Protein 2PQG (pdb70)

Structure (mmCIF, N/CA/C/O backbone):
data_2PQG
#
_entry.id   2PQG
#
_cell.length_a   39.234
_cell.length_b   75.620
_cell.length_c   97.149
_cell.angle_alpha   90.00
_cell.angle_beta   93.72
_cell.angle_gamma   90.00
#
_symmetry.space_group_name_H-M   'P 1 21 1'
#
loop_
_entity.id
_entity.type
_entity.pdbx_description
1 polymer 'Ribosome-inactivating protein 3'
2 water water
#
loop_
_atom_site.group_PDB
_atom_site.id
_atom_site.type_symbol
_atom_site.label_atom_id
_atom_site.label_alt_id
_atom_site.label_comp_id
_atom_site.label_asym_id
_atom_site.label_entity_id
_atom_site.label_seq_id
_atom_site.pdbx_PDB_ins_code
_atom_site.Cartn_x
_atom_site.Cartn_y
_atom_site.Cartn_z
_atom_site.occupancy
_atom_site.B_iso_or_equiv
_atom_site.auth_seq_id
_atom_site.auth_comp_id
_atom_site.auth_asym_id
_atom_site.auth_atom_id
_atom_site.pdbx_PDB_model_num
ATOM 1 N N . LYS A 1 1 ? 26.389 6.170 24.290 1.00 53.29 22 LYS A N 1
ATOM 2 C CA . LYS A 1 1 ? 27.082 7.296 23.596 1.00 51.10 22 LYS A CA 1
ATOM 3 C C . LYS A 1 1 ? 26.469 8.627 24.028 1.00 52.25 22 LYS A C 1
ATOM 4 O O . LYS A 1 1 ? 27.164 9.646 24.054 1.00 54.09 22 LYS A O 1
ATOM 10 N N . PHE A 1 2 ? 25.169 8.628 24.340 1.00 50.84 23 PHE A N 1
ATOM 11 C CA . PHE A 1 2 ? 24.504 9.825 24.858 1.00 47.75 23 PHE A CA 1
ATOM 12 C C . PHE A 1 2 ? 23.467 9.376 25.877 1.00 42.88 23 PHE A C 1
ATOM 13 O O . PHE A 1 2 ? 22.727 8.405 25.682 1.00 39.66 23 PHE A O 1
ATOM 21 N N . THR A 1 3 ? 23.396 10.115 26.980 1.00 39.57 24 THR A N 1
ATOM 22 C CA . THR A 1 3 ? 22.599 9.705 28.132 1.00 38.08 24 THR A CA 1
ATOM 23 C C . THR A 1 3 ? 21.235 10.393 28.170 1.00 35.65 24 THR A C 1
ATOM 24 O O . THR A 1 3 ? 21.088 11.530 27.720 1.00 38.82 24 THR A O 1
ATOM 28 N N . GLU A 1 4 ? 20.243 9.692 28.710 1.00 32.59 25 GLU A N 1
ATOM 29 C CA . GLU A 1 4 ? 18.977 10.298 29.099 1.00 31.75 25 GLU A CA 1
ATOM 30 C C . GLU A 1 4 ? 18.761 9.875 30.562 1.00 28.84 25 GLU A C 1
ATOM 31 O O . GLU A 1 4 ? 19.267 8.828 31.009 1.00 25.75 25 GLU A O 1
ATOM 37 N N . ILE A 1 5 ? 18.035 10.698 31.317 1.00 25.01 26 ILE A N 1
ATOM 38 C CA . ILE A 1 5 ? 17.755 10.417 32.723 1.00 21.07 26 ILE A CA 1
ATOM 39 C C . ILE A 1 5 ? 16.274 10.584 33.029 1.00 21.75 26 ILE A C 1
ATOM 40 O O . ILE A 1 5 ? 15.683 11.616 32.706 1.00 24.73 26 ILE A O 1
ATOM 45 N N . PHE A 1 6 ? 15.673 9.562 33.633 1.00 20.27 27 PHE A N 1
ATOM 46 C CA . PHE A 1 6 ? 14.273 9.627 34.001 1.00 21.21 27 PHE A CA 1
ATOM 47 C C . PHE A 1 6 ? 14.081 9.348 35.507 1.00 19.85 27 PHE A C 1
ATOM 48 O O . PHE A 1 6 ? 14.406 8.268 35.991 1.00 19.88 27 PHE A O 1
ATOM 56 N N . PRO A 1 7 ? 13.582 10.344 36.266 1.00 18.56 28 PRO A N 1
ATOM 57 C CA . PRO A 1 7 ? 13.341 10.243 37.712 1.00 21.23 28 PRO A CA 1
ATOM 58 C C . PRO A 1 7 ? 12.026 9.504 37.907 1.00 22.67 28 PRO A C 1
ATOM 59 O O . PRO A 1 7 ? 10.984 10.112 38.178 1.00 26.59 28 PRO A O 1
ATOM 63 N N . VAL A 1 8 ? 12.072 8.183 37.770 1.00 21.47 29 VAL A N 1
ATOM 64 C CA . VAL A 1 8 ? 10.867 7.364 37.848 1.00 22.73 29 VAL A CA 1
ATOM 65 C C . VAL A 1 8 ? 9.850 7.961 38.817 1.00 22.75 29 VAL A C 1
ATOM 66 O O . VAL A 1 8 ? 8.759 8.367 38.416 1.00 27.84 29 VAL A O 1
ATOM 70 N N . GLU A 1 9 ? 10.215 8.009 40.094 1.00 23.23 30 GLU A N 1
ATOM 71 C CA . GLU A 1 9 ? 9.268 8.270 41.150 1.00 24.77 30 GLU A CA 1
ATOM 72 C C . GLU A 1 9 ? 8.709 9.671 41.179 1.00 25.40 30 GLU A C 1
ATOM 73 O O . GLU A 1 9 ? 7.720 9.936 41.866 1.00 26.56 30 GLU A O 1
ATOM 79 N N . ASP A 1 10 ? 9.345 10.561 40.429 1.00 25.46 31 ASP A N 1
ATOM 80 C CA . ASP A 1 10 ? 8.914 11.945 40.369 1.00 23.10 31 ASP A CA 1
ATOM 81 C C . ASP A 1 10 ? 7.583 12.075 39.639 1.00 22.72 31 ASP A C 1
ATOM 82 O O . ASP A 1 10 ? 7.546 12.197 38.415 1.00 19.65 31 ASP A O 1
ATOM 87 N N . ALA A 1 11 ? 6.499 12.069 40.407 1.00 21.42 32 ALA A N 1
ATOM 88 C CA . ALA A 1 11 ? 5.155 12.181 39.869 1.00 19.19 32 ALA A CA 1
ATOM 89 C C . ALA A 1 11 ? 4.922 13.423 39.005 1.00 21.76 32 ALA A C 1
ATOM 90 O O . ALA A 1 11 ? 4.038 13.417 38.151 1.00 25.44 32 ALA A O 1
ATOM 92 N N . ASN A 1 12 ? 5.699 14.485 39.212 1.00 20.92 33 ASN A N 1
ATOM 93 C CA . ASN A 1 12 ? 5.527 15.702 38.412 1.00 21.85 33 ASN A CA 1
ATOM 94 C C . ASN A 1 12 ? 6.185 15.632 37.019 1.00 20.77 33 ASN A C 1
ATOM 95 O O . ASN A 1 12 ? 5.945 16.494 36.178 1.00 20.58 33 ASN A O 1
ATOM 100 N N . TYR A 1 13 ? 7.020 14.619 36.790 1.00 21.25 34 TYR A N 1
ATOM 101 C CA . TYR A 1 13 ? 7.706 14.434 35.505 1.00 22.93 34 TYR A CA 1
ATOM 102 C C . TYR A 1 13 ? 6.952 13.362 34.710 1.00 22.37 34 TYR A C 1
ATOM 103 O O . TYR A 1 13 ? 7.180 12.158 34.894 1.00 18.39 34 TYR A O 1
ATOM 112 N N . PRO A 1 14 ? 6.057 13.789 33.800 1.00 21.97 35 PRO A N 1
ATOM 113 C CA . PRO A 1 14 ? 5.281 12.836 33.001 1.00 22.43 35 PRO A CA 1
ATOM 114 C C . PRO A 1 14 ? 6.066 11.953 32.040 1.00 22.99 35 PRO A C 1
ATOM 115 O O . PRO A 1 14 ? 7.048 12.374 31.442 1.00 23.03 35 PRO A O 1
ATOM 119 N N . TYR A 1 15 ? 5.618 10.710 31.911 1.00 25.90 36 TYR A N 1
ATOM 120 C CA . TYR A 1 15 ? 6.237 9.743 31.018 1.00 24.59 36 TYR A CA 1
ATOM 121 C C . TYR A 1 15 ? 6.301 10.315 29.594 1.00 24.31 36 TYR A C 1
ATOM 122 O O . TYR A 1 15 ? 7.307 10.150 28.900 1.00 26.21 36 TYR A O 1
ATOM 131 N N . SER A 1 16 ? 5.232 10.988 29.169 1.00 23.46 37 SER A N 1
ATOM 132 C CA . SER A 1 16 ? 5.161 11.577 27.826 1.00 26.50 37 SER A CA 1
ATOM 133 C C . SER A 1 16 ? 6.289 12.571 27.580 1.00 26.39 37 SER A C 1
ATOM 134 O O . SER A 1 16 ? 6.763 12.720 26.454 1.00 26.41 37 SER A O 1
ATOM 137 N N . ALA A 1 17 ? 6.701 13.252 28.645 1.00 26.59 38 ALA A N 1
ATOM 138 C CA . ALA A 1 17 ? 7.769 14.236 28.572 1.00 27.21 38 ALA A CA 1
ATOM 139 C C . ALA A 1 17 ? 9.097 13.547 28.292 1.00 30.17 38 ALA A C 1
ATOM 140 O O . ALA A 1 17 ? 9.895 13.996 27.464 1.00 34.25 38 ALA A O 1
ATOM 142 N N . PHE A 1 18 ? 9.336 12.453 28.998 1.00 29.10 39 PHE A N 1
ATOM 143 C CA . PHE A 1 18 ? 10.564 11.707 28.821 1.00 25.92 39 PHE A CA 1
ATOM 144 C C . PHE A 1 18 ? 10.640 11.136 27.409 1.00 24.49 39 PHE A C 1
ATOM 145 O O . PHE A 1 18 ? 11.692 11.139 26.780 1.00 27.49 39 PHE A O 1
ATOM 153 N N . ILE A 1 19 ? 9.520 10.634 26.919 1.00 21.02 40 ILE A N 1
ATOM 154 C CA . ILE A 1 19 ? 9.474 10.072 25.583 1.00 21.31 40 ILE A CA 1
ATOM 155 C C . ILE A 1 19 ? 9.786 11.173 24.569 1.00 21.44 40 ILE A C 1
ATOM 156 O O . ILE A 1 19 ? 10.697 11.048 23.745 1.00 20.41 40 ILE A O 1
ATOM 161 N N . ALA A 1 20 ? 9.028 12.260 24.655 1.00 20.99 41 ALA A N 1
ATOM 162 C CA . ALA A 1 20 ? 9.192 13.389 23.756 1.00 22.66 41 ALA A CA 1
ATOM 163 C C . ALA A 1 20 ? 10.615 13.914 23.778 1.00 25.52 41 ALA A C 1
ATOM 164 O O . ALA A 1 20 ? 11.144 14.329 22.746 1.00 30.58 41 ALA A O 1
ATOM 166 N N . SER A 1 21 ? 11.232 13.901 24.954 1.00 25.18 42 SER A N 1
ATOM 167 C CA . SER A 1 21 ? 12.601 14.382 25.104 1.00 23.77 42 SER A CA 1
ATOM 168 C C . SER A 1 21 ? 13.614 13.405 24.498 1.00 21.22 42 SER A C 1
ATOM 169 O O . SER A 1 21 ? 14.524 13.805 23.777 1.00 20.09 42 SER A O 1
ATOM 172 N N . VAL A 1 22 ? 13.443 12.120 24.778 1.00 19.53 43 VAL A N 1
ATOM 173 C CA . VAL A 1 22 ? 14.353 11.114 24.265 1.00 18.06 43 VAL A CA 1
ATOM 174 C C . VAL A 1 22 ? 14.199 10.894 22.746 1.00 22.03 43 VAL A C 1
ATOM 175 O O . VAL A 1 22 ? 15.181 10.629 22.046 1.00 22.00 43 VAL A O 1
ATOM 179 N N . ARG A 1 23 ? 12.985 11.000 22.219 1.00 18.11 44 ARG A N 1
ATOM 180 C CA . ARG A 1 23 ? 12.840 10.831 20.784 1.00 18.73 44 ARG A CA 1
ATOM 181 C C . ARG A 1 23 ? 13.540 11.964 20.055 1.00 20.84 44 ARG A C 1
ATOM 182 O O . ARG A 1 23 ? 14.111 11.757 18.988 1.00 18.66 44 ARG A O 1
ATOM 190 N N . LYS A 1 24 ? 13.490 13.161 20.635 1.00 23.40 45 LYS A N 1
ATOM 191 C CA . LYS A 1 24 ? 14.126 14.339 20.044 1.00 26.37 45 LYS A CA 1
ATOM 192 C C . LYS A 1 24 ? 15.650 14.186 19.940 1.00 28.50 45 LYS A C 1
ATOM 193 O O . LYS A 1 24 ? 16.264 14.660 18.979 1.00 28.23 45 LYS A O 1
ATOM 199 N N . ASP A 1 25 ? 16.259 13.517 20.914 1.00 26.46 46 ASP A N 1
ATOM 200 C CA . ASP A 1 25 ? 17.700 13.321 20.882 1.00 29.31 46 ASP A CA 1
ATOM 201 C C . ASP A 1 25 ? 18.074 12.206 19.909 1.00 29.77 46 ASP A C 1
ATOM 202 O O . ASP A 1 25 ? 19.158 12.217 19.326 1.00 33.86 46 ASP A O 1
ATOM 207 N N . VAL A 1 26 ? 17.167 11.248 19.739 1.00 28.22 47 VAL A N 1
ATOM 208 C CA . VAL A 1 26 ? 17.367 10.109 18.840 1.00 25.73 47 VAL A CA 1
ATOM 209 C C . VAL A 1 26 ? 17.172 10.535 17.388 1.00 25.09 47 VAL A C 1
ATOM 210 O O . VAL A 1 26 ? 17.902 10.110 16.495 1.00 24.06 47 VAL A O 1
ATOM 214 N N . ILE A 1 27 ? 16.169 11.373 17.164 1.00 28.08 48 ILE A N 1
ATOM 215 C CA . ILE A 1 27 ? 15.866 11.880 15.834 1.00 28.21 48 ILE A CA 1
ATOM 216 C C . ILE A 1 27 ? 17.044 12.729 15.344 1.00 31.57 48 ILE A C 1
ATOM 217 O O . ILE A 1 27 ? 17.219 12.925 14.141 1.00 29.65 48 ILE A O 1
ATOM 222 N N . LYS A 1 28 ? 17.861 13.218 16.276 1.00 31.99 49 LYS A N 1
ATOM 223 C CA . LYS A 1 28 ? 19.027 13.994 15.886 1.00 32.25 49 LYS A CA 1
ATOM 224 C C . LYS A 1 28 ? 19.924 13.091 15.062 1.00 32.40 49 LYS A C 1
ATOM 225 O O . LYS A 1 28 ? 20.615 13.556 14.164 1.00 35.45 49 LYS A O 1
ATOM 231 N N . HIS A 1 29 ? 19.901 11.796 15.358 1.00 32.53 50 HIS A N 1
ATOM 232 C CA . HIS A 1 29 ? 20.729 10.852 14.622 1.00 32.61 50 HIS A CA 1
ATOM 233 C C . HIS A 1 29 ? 19.963 10.072 13.545 1.00 33.05 50 HIS A C 1
ATOM 234 O O . HIS A 1 29 ? 20.446 9.048 13.057 1.00 36.28 50 HIS A O 1
ATOM 241 N N . CYS A 1 30 ? 18.780 10.555 13.166 1.00 28.48 51 CYS A N 1
ATOM 242 C CA . CYS A 1 30 ? 17.984 9.888 12.136 1.00 30.34 51 CYS A CA 1
ATOM 243 C C . CYS A 1 30 ? 18.019 10.629 10.787 1.00 32.01 51 CYS A C 1
ATOM 244 O O . CYS A 1 30 ? 18.570 11.726 10.679 1.00 27.47 51 CYS A O 1
ATOM 247 N N . THR A 1 31 ? 17.444 10.018 9.755 1.00 32.77 52 THR A N 1
ATOM 248 C CA . THR A 1 31 ? 17.420 10.643 8.438 1.00 36.39 52 THR A CA 1
ATOM 249 C C . THR A 1 31 ? 15.991 10.858 7.992 1.00 38.10 52 THR A C 1
ATOM 250 O O . THR A 1 31 ? 15.076 10.201 8.482 1.00 39.44 52 THR A O 1
ATOM 254 N N . ASP A 1 32 ? 15.799 11.790 7.069 1.00 41.38 53 ASP A N 1
ATOM 255 C CA . ASP A 1 32 ? 14.473 12.067 6.553 1.00 42.62 53 ASP A CA 1
ATOM 256 C C . ASP A 1 32 ? 14.363 11.437 5.169 1.00 43.00 53 ASP A C 1
ATOM 257 O O . ASP A 1 32 ? 15.022 11.876 4.231 1.00 42.13 53 ASP A O 1
ATOM 262 N N . HIS A 1 33 ? 13.553 10.387 5.057 1.00 45.89 54 HIS A N 1
ATOM 263 C CA . HIS A 1 33 ? 13.345 9.702 3.784 1.00 50.05 54 HIS A CA 1
ATOM 264 C C . HIS A 1 33 ? 12.048 10.237 3.178 1.00 50.46 54 HIS A C 1
ATOM 265 O O . HIS A 1 33 ? 11.035 10.356 3.873 1.00 51.16 54 HIS A O 1
ATOM 272 N N . LYS A 1 34 ? 12.083 10.566 1.889 1.00 50.80 55 LYS A N 1
ATOM 273 C CA . LYS A 1 34 ? 10.906 11.087 1.199 1.00 50.00 55 LYS A CA 1
ATOM 274 C C . LYS A 1 34 ? 9.822 10.006 1.160 1.00 47.62 55 LYS A C 1
ATOM 275 O O . LYS A 1 34 ? 10.108 8.844 0.860 1.00 47.79 55 LYS A O 1
ATOM 281 N N . GLY A 1 35 ? 8.586 10.381 1.472 1.00 43.20 56 GLY A N 1
ATOM 282 C CA . GLY A 1 35 ? 7.506 9.410 1.449 1.00 39.70 56 GLY A CA 1
ATOM 283 C C . GLY A 1 35 ? 7.331 8.645 2.745 1.00 38.93 56 GLY A C 1
ATOM 284 O O . GLY A 1 35 ? 6.405 7.848 2.879 1.00 42.98 56 GLY A O 1
ATOM 285 N N . ILE A 1 36 ? 8.222 8.884 3.700 1.00 36.60 57 ILE A N 1
ATOM 286 C CA . ILE A 1 36 ? 8.163 8.221 4.996 1.00 34.13 57 ILE A CA 1
ATOM 287 C C . ILE A 1 36 ? 8.003 9.282 6.091 1.00 34.74 57 ILE A C 1
ATOM 288 O O . ILE A 1 36 ? 8.952 9.999 6.414 1.00 32.49 57 ILE A O 1
ATOM 293 N N . PHE A 1 37 ? 6.799 9.386 6.649 1.00 34.32 58 PHE A N 1
ATOM 294 C CA . PHE A 1 37 ? 6.520 10.359 7.699 1.00 37.38 58 PHE A CA 1
ATOM 295 C C . PHE A 1 37 ? 7.482 10.240 8.882 1.00 36.41 58 PHE A C 1
ATOM 296 O O . PHE A 1 37 ? 8.045 11.236 9.323 1.00 39.98 58 PHE A O 1
ATOM 304 N N . GLN A 1 38 ? 7.676 9.026 9.391 1.00 33.30 59 GLN A N 1
ATOM 305 C CA . GLN A 1 38 ? 8.559 8.813 10.533 1.00 27.96 59 GLN A CA 1
ATOM 306 C C . GLN A 1 38 ? 10.040 8.885 10.208 1.00 26.93 59 GLN A C 1
ATOM 307 O O . GLN A 1 38 ? 10.463 8.550 9.106 1.00 28.43 59 GLN A O 1
ATOM 313 N N . PRO A 1 39 ? 10.850 9.343 11.173 1.00 24.13 60 PRO A N 1
ATOM 314 C CA . PRO A 1 39 ? 12.294 9.433 10.976 1.00 21.20 60 PRO A CA 1
ATOM 315 C C . PRO A 1 39 ? 12.829 8.012 10.832 1.00 19.29 60 PRO A C 1
ATOM 316 O O . PRO A 1 39 ? 12.304 7.084 11.449 1.00 15.03 60 PRO A O 1
ATOM 320 N N . VAL A 1 40 ? 13.873 7.852 10.026 1.00 20.04 61 VAL A N 1
ATOM 321 C CA . VAL A 1 40 ? 14.485 6.549 9.795 1.00 20.20 61 VAL A CA 1
ATOM 322 C C . VAL A 1 40 ? 15.736 6.419 10.661 1.00 24.16 61 VAL A C 1
ATOM 323 O O . VAL A 1 40 ? 16.661 7.233 10.553 1.00 25.56 61 VAL A O 1
ATOM 327 N N . LEU A 1 41 ? 15.759 5.395 11.514 1.00 22.01 62 LEU A N 1
ATOM 328 C CA . LEU A 1 41 ? 16.884 5.160 12.412 1.00 23.23 62 LEU A CA 1
ATOM 329 C C . LEU A 1 41 ? 18.163 4.816 11.658 1.00 27.22 62 LEU A C 1
ATOM 330 O O . LEU A 1 41 ? 18.121 4.457 10.482 1.00 30.85 62 LEU A O 1
ATOM 335 N N . PRO A 1 42 ? 19.325 4.934 12.327 1.00 29.82 63 PRO A N 1
ATOM 336 C CA . PRO A 1 42 ? 20.603 4.619 11.680 1.00 28.20 63 PRO A CA 1
ATOM 337 C C . PRO A 1 42 ? 20.606 3.172 11.191 1.00 29.25 63 PRO A C 1
ATOM 338 O O . PRO A 1 42 ? 19.998 2.304 11.813 1.00 28.69 63 PRO A O 1
ATOM 342 N N . PRO A 1 43 ? 21.288 2.891 10.066 1.00 32.00 64 PRO A N 1
ATOM 343 C CA . PRO A 1 43 ? 21.332 1.519 9.547 1.00 31.33 64 PRO A CA 1
ATOM 344 C C . PRO A 1 43 ? 21.953 0.556 10.542 1.00 32.93 64 PRO A C 1
ATOM 345 O O . PRO A 1 43 ? 22.922 0.888 11.228 1.00 32.05 64 PRO A O 1
ATOM 349 N N . GLU A 1 44 ? 21.390 -0.644 10.612 1.00 34.31 65 GLU A N 1
ATOM 350 C CA . GLU A 1 44 ? 21.874 -1.649 11.535 1.00 36.03 65 GLU A CA 1
ATOM 351 C C . GLU A 1 44 ? 23.199 -2.256 11.098 1.00 37.01 65 GLU A C 1
ATOM 352 O O . GLU A 1 44 ? 23.457 -2.418 9.909 1.00 38.00 65 GLU A O 1
ATOM 358 N N . LYS A 1 45 ? 24.038 -2.573 12.079 1.00 40.39 66 LYS A N 1
ATOM 359 C CA . LYS A 1 45 ? 25.350 -3.184 11.856 1.00 42.94 66 LYS A CA 1
ATOM 360 C C . LYS A 1 45 ? 25.553 -4.277 12.881 1.00 43.02 66 LYS A C 1
ATOM 361 O O . LYS A 1 45 ? 24.863 -4.311 13.898 1.00 44.56 66 LYS A O 1
ATOM 367 N N . LYS A 1 46 ? 26.516 -5.154 12.623 1.00 44.47 67 LYS A N 1
ATOM 368 C CA . LYS A 1 46 ? 26.824 -6.236 13.550 1.00 47.79 67 LYS A CA 1
ATOM 369 C C . LYS A 1 46 ? 27.178 -5.626 14.912 1.00 47.46 67 LYS A C 1
ATOM 370 O O . LYS A 1 46 ? 26.740 -6.105 15.964 1.00 45.21 67 LYS A O 1
ATOM 376 N N . VAL A 1 47 ? 27.975 -4.559 14.884 1.00 47.18 68 VAL A N 1
ATOM 377 C CA . VAL A 1 47 ? 28.396 -3.889 16.127 1.00 45.22 68 VAL A CA 1
ATOM 378 C C . VAL A 1 47 ? 27.713 -2.526 16.293 1.00 42.62 68 VAL A C 1
ATOM 379 O O . VAL A 1 47 ? 28.077 -1.558 15.637 1.00 42.35 68 VAL A O 1
ATOM 383 N N . PRO A 1 48 ? 26.719 -2.442 17.191 1.00 42.54 69 PRO A N 1
ATOM 384 C CA . PRO A 1 48 ? 25.976 -1.216 17.484 1.00 39.31 69 PRO A CA 1
ATOM 385 C C . PRO A 1 48 ? 27.003 -0.089 17.418 1.00 38.54 69 PRO A C 1
ATOM 386 O O . PRO A 1 48 ? 28.037 -0.131 18.105 1.00 37.41 69 PRO A O 1
ATOM 390 N N . GLU A 1 49 ? 26.699 0.946 16.641 1.00 38.36 70 GLU A N 1
ATOM 391 C CA . GLU A 1 49 ? 27.608 2.048 16.406 1.00 39.10 70 GLU A CA 1
ATOM 392 C C . GLU A 1 49 ? 27.306 3.351 17.123 1.00 37.94 70 GLU A C 1
ATOM 393 O O . GLU A 1 49 ? 28.173 4.225 17.234 1.00 41.79 70 GLU A O 1
ATOM 395 N N . LEU A 1 50 ? 26.054 3.492 17.536 1.00 35.40 71 LEU A N 1
ATOM 396 C CA . LEU A 1 50 ? 25.666 4.606 18.380 1.00 34.97 71 LEU A CA 1
ATOM 397 C C . LEU A 1 50 ? 24.785 4.004 19.481 1.00 31.82 71 LEU A C 1
ATOM 398 O O . LEU A 1 50 ? 23.904 3.172 19.232 1.00 31.70 71 LEU A O 1
ATOM 403 N N . TRP A 1 51 ? 25.046 4.412 20.715 1.00 28.74 72 TRP A N 1
ATOM 404 C CA . TRP A 1 51 ? 24.309 3.909 21.867 1.00 24.81 72 TRP A CA 1
ATOM 405 C C . TRP A 1 51 ? 23.495 4.944 22.616 1.00 22.95 72 TRP A C 1
ATOM 406 O O . TRP A 1 51 ? 23.969 6.066 22.851 1.00 23.93 72 TRP A O 1
ATOM 417 N N . LEU A 1 52 ? 22.254 4.585 22.947 1.00 21.94 73 LEU A N 1
ATOM 418 C CA . LEU A 1 52 ? 21.411 5.451 23.763 1.00 20.57 73 LEU A CA 1
ATOM 419 C C . LEU A 1 52 ? 21.449 4.834 25.175 1.00 19.87 73 LEU A C 1
ATOM 420 O O . LEU A 1 52 ? 21.165 3.646 25.370 1.00 18.31 73 LEU A O 1
ATOM 425 N N . TYR A 1 53 ? 21.841 5.639 26.155 1.00 22.72 74 TYR A N 1
ATOM 426 C CA . TYR A 1 53 ? 21.907 5.209 27.551 1.00 26.67 74 TYR A CA 1
ATOM 427 C C . TYR A 1 53 ? 20.838 5.925 28.357 1.00 28.38 74 TYR A C 1
ATOM 428 O O . TYR A 1 53 ? 20.862 7.151 28.484 1.00 28.37 74 TYR A O 1
ATOM 437 N N . THR A 1 54 ? 19.891 5.168 28.897 1.00 26.81 75 THR A N 1
ATOM 438 C CA . THR A 1 54 ? 18.856 5.780 29.700 1.00 24.03 75 THR A CA 1
ATOM 439 C C . THR A 1 54 ? 19.017 5.332 31.137 1.00 21.97 75 THR A C 1
ATOM 440 O O . THR A 1 54 ? 19.013 4.143 31.442 1.00 17.55 75 THR A O 1
ATOM 444 N N . GLU A 1 55 ? 19.200 6.310 32.014 1.00 25.19 76 GLU A N 1
ATOM 445 C CA . GLU A 1 55 ? 19.355 6.033 33.431 1.00 26.37 76 GLU A CA 1
ATOM 446 C C . GLU A 1 55 ? 18.026 6.216 34.145 1.00 23.86 76 GLU A C 1
ATOM 447 O O . GLU A 1 55 ? 17.506 7.330 34.217 1.00 24.38 76 GLU A O 1
ATOM 453 N N . LEU A 1 56 ? 17.470 5.120 34.654 1.00 20.90 77 LEU A N 1
ATOM 454 C CA . LEU A 1 56 ? 16.212 5.178 35.381 1.00 18.74 77 LEU A CA 1
ATOM 455 C C . LEU A 1 56 ? 16.506 5.196 36.882 1.00 19.62 77 LEU A C 1
ATOM 456 O O . LEU A 1 56 ? 17.089 4.259 37.439 1.00 21.23 77 LEU A O 1
ATOM 461 N N . LYS A 1 57 ? 16.088 6.266 37.539 1.00 18.97 78 LYS A N 1
ATOM 462 C CA . LYS A 1 57 ? 16.330 6.420 38.968 1.00 17.69 78 LYS A CA 1
ATOM 463 C C . LYS A 1 57 ? 15.065 6.466 39.795 1.00 16.82 78 LYS A C 1
ATOM 464 O O . LYS A 1 57 ? 14.024 6.968 39.331 1.00 18.18 78 LYS A O 1
ATOM 470 N N . THR A 1 58 ? 15.135 5.912 40.997 1.00 16.78 79 THR A N 1
ATOM 471 C CA . THR A 1 58 ? 14.071 6.088 41.964 1.00 16.01 79 THR A CA 1
ATOM 472 C C . THR A 1 58 ? 14.477 7.127 42.992 1.00 13.78 79 THR A C 1
ATOM 473 O O . THR A 1 58 ? 15.291 8.011 42.722 1.00 10.46 79 THR A O 1
ATOM 477 N N . ARG A 1 59 ? 13.897 7.006 44.176 1.00 20.77 80 ARG A N 1
ATOM 478 C CA . ARG A 1 59 ? 14.360 7.733 45.364 1.00 24.72 80 ARG A CA 1
ATOM 479 C C . ARG A 1 59 ? 15.408 6.899 46.096 1.00 26.29 80 ARG A C 1
ATOM 480 O O . ARG A 1 59 ? 16.147 7.399 46.953 1.00 28.35 80 ARG A O 1
ATOM 488 N N . THR A 1 60 ? 15.475 5.617 45.753 1.00 28.47 81 THR A N 1
ATOM 489 C CA . THR A 1 60 ? 16.348 4.683 46.456 1.00 28.95 81 THR A CA 1
ATOM 490 C C . THR A 1 60 ? 17.551 4.294 45.601 1.00 26.92 81 THR A C 1
ATOM 491 O O . THR A 1 60 ? 18.699 4.469 46.009 1.00 27.23 81 THR A O 1
ATOM 495 N N . SER A 1 61 ? 17.277 3.765 44.413 1.00 26.66 82 SER A N 1
ATOM 496 C CA . SER A 1 61 ? 18.295 3.125 43.603 1.00 26.85 82 SER A CA 1
ATOM 497 C C . SER A 1 61 ? 18.231 3.606 42.164 1.00 23.88 82 SER A C 1
ATOM 498 O O . SER A 1 61 ? 17.561 4.592 41.861 1.00 22.88 82 SER A O 1
ATOM 501 N N . SER A 1 62 ? 18.935 2.906 41.279 1.00 21.98 83 SER A N 1
ATOM 502 C CA . SER A 1 62 ? 18.938 3.258 39.863 1.00 21.15 83 SER A CA 1
ATOM 503 C C . SER A 1 62 ? 19.666 2.232 38.995 1.00 20.86 83 SER A C 1
ATOM 504 O O . SER A 1 62 ? 20.437 1.401 39.496 1.00 19.45 83 SER A O 1
ATOM 507 N N . ILE A 1 63 ? 19.397 2.286 37.694 1.00 15.27 84 ILE A N 1
ATOM 508 C CA . ILE A 1 63 ? 20.049 1.409 36.735 1.00 15.46 84 ILE A CA 1
ATOM 509 C C . ILE A 1 63 ? 20.165 2.140 35.407 1.00 17.13 84 ILE A C 1
ATOM 510 O O . ILE A 1 63 ? 19.381 3.043 35.105 1.00 14.60 84 ILE A O 1
ATOM 515 N N . THR A 1 64 ? 21.154 1.756 34.613 1.00 17.01 85 THR A N 1
ATOM 516 C CA . THR A 1 64 ? 21.335 2.367 33.305 1.00 18.08 85 THR A CA 1
ATOM 517 C C . THR A 1 64 ? 21.016 1.308 32.252 1.00 18.78 85 THR A C 1
ATOM 518 O O . THR A 1 64 ? 21.440 0.157 32.372 1.00 17.88 85 THR A O 1
ATOM 522 N N . LEU A 1 65 ? 20.256 1.692 31.230 1.00 19.31 86 LEU A N 1
ATOM 523 C CA . LEU A 1 65 ? 19.896 0.761 30.159 1.00 20.66 86 LEU A CA 1
ATOM 524 C C . LEU A 1 65 ? 20.748 1.016 28.914 1.00 19.67 86 LEU A C 1
ATOM 525 O O . LEU A 1 65 ? 20.866 2.152 28.461 1.00 20.35 86 LEU A O 1
ATOM 530 N N . ALA A 1 66 ? 21.349 -0.036 28.369 1.00 19.59 87 ALA A N 1
ATOM 531 C CA . ALA A 1 66 ? 22.174 0.097 27.166 1.00 20.42 87 ALA A CA 1
ATOM 532 C C . ALA A 1 66 ? 21.324 -0.225 25.939 1.00 21.33 87 ALA A C 1
ATOM 533 O O . ALA A 1 66 ? 21.021 -1.392 25.673 1.00 24.66 87 ALA A O 1
ATOM 535 N N . ILE A 1 67 ? 20.955 0.804 25.183 1.00 17.38 88 ILE A N 1
ATOM 536 C CA . ILE A 1 67 ? 20.112 0.619 24.010 1.00 18.33 88 ILE A CA 1
ATOM 537 C C . ILE A 1 67 ? 20.775 0.943 22.672 1.00 20.22 88 ILE A C 1
ATOM 538 O O . ILE A 1 67 ? 21.367 2.002 22.505 1.00 22.44 88 ILE A O 1
ATOM 543 N N . ARG A 1 68 ? 20.661 0.024 21.716 1.00 21.47 89 ARG A N 1
ATOM 544 C CA . ARG A 1 68 ? 21.226 0.239 20.385 1.00 25.22 89 ARG A CA 1
ATOM 545 C C . ARG A 1 68 ? 20.416 1.333 19.714 1.00 27.59 89 ARG A C 1
ATOM 546 O O . ARG A 1 68 ? 19.191 1.325 19.774 1.00 29.62 89 ARG A O 1
ATOM 554 N N . MET A 1 69 ? 21.091 2.271 19.069 1.00 31.77 90 MET A N 1
ATOM 555 C CA . MET A 1 69 ? 20.391 3.344 18.377 1.00 36.03 90 MET A CA 1
ATOM 556 C C . MET A 1 69 ? 19.775 2.850 17.075 1.00 36.83 90 MET A C 1
ATOM 557 O O . MET A 1 69 ? 18.708 3.316 16.680 1.00 39.31 90 MET A O 1
ATOM 562 N N . ASP A 1 70 ? 20.431 1.895 16.417 1.00 37.06 91 ASP A N 1
ATOM 563 C CA . ASP A 1 70 ? 19.918 1.399 15.149 1.00 37.72 91 ASP A CA 1
ATOM 564 C C . ASP A 1 70 ? 18.544 0.713 15.194 1.00 36.81 91 ASP A C 1
ATOM 565 O O . ASP A 1 70 ? 17.715 0.950 14.318 1.00 39.19 91 ASP A O 1
ATOM 570 N N . ASN A 1 71 ? 18.280 -0.123 16.195 1.00 34.72 92 ASN A N 1
ATOM 571 C CA . ASN A 1 71 ? 16.969 -0.769 16.256 1.00 31.08 92 ASN A CA 1
ATOM 572 C C . ASN A 1 71 ? 16.193 -0.407 17.522 1.00 29.37 92 ASN A C 1
ATOM 573 O O . ASN A 1 71 ? 15.098 -0.918 17.757 1.00 27.98 92 ASN A O 1
ATOM 578 N N . LEU A 1 72 ? 16.763 0.494 18.319 1.00 28.51 93 LEU A N 1
ATOM 579 C CA . LEU A 1 72 ? 16.163 0.949 19.574 1.00 25.95 93 LEU A CA 1
ATOM 580 C C . LEU A 1 72 ? 15.822 -0.190 20.526 1.00 26.71 93 LEU A C 1
ATOM 581 O O . LEU A 1 72 ? 14.787 -0.165 21.193 1.00 27.10 93 LEU A O 1
ATOM 586 N N . TYR A 1 73 ? 16.693 -1.188 20.607 1.00 26.75 94 TYR A N 1
ATOM 587 C CA . TYR A 1 73 ? 16.415 -2.298 21.498 1.00 27.14 94 TYR A CA 1
ATOM 588 C C . TYR A 1 73 ? 17.455 -2.459 22.583 1.00 24.66 94 TYR A C 1
ATOM 589 O O . TYR A 1 73 ? 18.636 -2.200 22.375 1.00 23.91 94 TYR A O 1
ATOM 598 N N . LEU A 1 74 ? 16.994 -2.912 23.742 1.00 23.19 95 LEU A N 1
ATOM 599 C CA . LEU A 1 74 ? 17.843 -3.120 24.914 1.00 22.30 95 LEU A CA 1
ATOM 600 C C . LEU A 1 74 ? 18.855 -4.251 24.745 1.00 20.68 95 LEU A C 1
ATOM 601 O O . LEU A 1 74 ? 18.504 -5.341 24.295 1.00 26.73 95 LEU A O 1
ATOM 606 N N . VAL A 1 75 ? 20.108 -3.997 25.106 1.00 18.84 96 VAL A N 1
ATOM 607 C CA . VAL A 1 75 ? 21.140 -5.024 24.998 1.00 16.92 96 VAL A CA 1
ATOM 608 C C . VAL A 1 75 ? 21.513 -5.501 26.395 1.00 18.61 96 VAL A C 1
ATOM 609 O O . VAL A 1 75 ? 21.779 -6.684 26.609 1.00 19.74 96 VAL A O 1
ATOM 613 N N . GLY A 1 76 ? 21.527 -4.572 27.346 1.00 18.36 97 GLY A N 1
ATOM 614 C CA . GLY A 1 76 ? 21.869 -4.918 28.713 1.00 17.11 97 GLY A CA 1
ATOM 615 C C . GLY A 1 76 ? 21.632 -3.757 29.653 1.00 16.88 97 GLY A C 1
ATOM 616 O O . GLY A 1 76 ? 21.175 -2.694 29.232 1.00 18.67 97 GLY A O 1
ATOM 617 N N . PHE A 1 77 ? 21.953 -3.954 30.926 1.00 18.03 98 PHE A N 1
ATOM 618 C CA . PHE A 1 77 ? 21.777 -2.911 31.930 1.00 19.34 98 PHE A CA 1
ATOM 619 C C . PHE A 1 77 ? 22.897 -2.947 32.975 1.00 20.30 98 PHE A C 1
ATOM 620 O O . PHE A 1 77 ? 23.490 -3.999 33.236 1.00 20.50 98 PHE A O 1
ATOM 628 N N . ARG A 1 78 ? 23.175 -1.789 33.568 1.00 18.69 99 ARG A N 1
ATOM 629 C CA . ARG A 1 78 ? 24.224 -1.650 34.568 1.00 19.04 99 ARG A CA 1
ATOM 630 C C . ARG A 1 78 ? 23.656 -1.404 35.976 1.00 18.57 99 ARG A C 1
ATOM 631 O O . ARG A 1 78 ? 22.765 -0.576 36.164 1.00 18.41 99 ARG A O 1
ATOM 639 N N . THR A 1 79 ? 24.169 -2.132 36.961 1.00 18.27 100 THR A N 1
ATOM 640 C CA . THR A 1 79 ? 23.711 -1.968 38.342 1.00 19.52 100 THR A CA 1
ATOM 641 C C . THR A 1 79 ? 24.449 -0.817 39.036 1.00 22.00 100 THR A C 1
ATOM 642 O O . THR A 1 79 ? 25.409 -0.267 38.498 1.00 23.51 100 THR A O 1
ATOM 646 N N . PRO A 1 80 ? 24.000 -0.431 40.242 1.00 22.88 101 PRO A N 1
ATOM 647 C CA . PRO A 1 80 ? 24.671 0.656 40.955 1.00 23.22 101 PRO A CA 1
ATOM 648 C C . PRO A 1 80 ? 26.105 0.263 41.285 1.00 23.26 101 PRO A C 1
ATOM 649 O O . PRO A 1 80 ? 26.971 1.124 41.415 1.00 29.22 101 PRO A O 1
ATOM 653 N N . GLY A 1 81 ? 26.341 -1.040 41.429 1.00 20.13 102 GLY A N 1
ATOM 654 C CA . GLY A 1 81 ? 27.673 -1.537 41.741 1.00 17.63 102 GLY A CA 1
ATOM 655 C C . GLY A 1 81 ? 28.574 -1.670 40.521 1.00 21.13 102 GLY A C 1
ATOM 656 O O . GLY A 1 81 ? 29.680 -2.232 40.597 1.00 18.93 102 GLY A O 1
ATOM 657 N N . GLY A 1 82 ? 28.090 -1.165 39.387 1.00 22.59 103 GLY A N 1
ATOM 658 C CA . GLY A 1 82 ? 28.856 -1.206 38.153 1.00 22.02 103 GLY A CA 1
ATOM 659 C C . GLY A 1 82 ? 28.950 -2.543 37.437 1.00 25.04 103 GLY A C 1
ATOM 660 O O . GLY A 1 82 ? 29.927 -2.797 36.738 1.00 31.42 103 GLY A O 1
ATOM 661 N N . VAL A 1 83 ? 27.960 -3.412 37.604 1.00 23.35 104 VAL A N 1
ATOM 662 C CA . VAL A 1 83 ? 27.991 -4.700 36.922 1.00 21.27 104 VAL A CA 1
ATOM 663 C C . VAL A 1 83 ? 27.065 -4.655 35.715 1.00 23.33 104 VAL A C 1
ATOM 664 O O . VAL A 1 83 ? 25.882 -4.326 35.845 1.00 25.17 104 VAL A O 1
ATOM 668 N N . TRP A 1 84 ? 27.602 -4.972 34.542 1.00 22.05 105 TRP A N 1
ATOM 669 C CA . TRP A 1 84 ? 26.795 -4.965 33.324 1.00 19.95 105 TRP A CA 1
ATOM 670 C C . TRP A 1 84 ? 26.233 -6.341 33.059 1.00 18.57 105 TRP A C 1
ATOM 671 O O . TRP A 1 84 ? 26.954 -7.335 33.083 1.00 18.83 105 TRP A O 1
ATOM 682 N N . TRP A 1 85 ? 24.933 -6.385 32.808 1.00 19.00 106 TRP A N 1
ATOM 683 C CA . TRP A 1 85 ? 24.237 -7.628 32.530 1.00 17.14 106 TRP A CA 1
ATOM 684 C C . TRP A 1 85 ? 23.723 -7.569 31.112 1.00 16.13 106 TRP A C 1
ATOM 685 O O . TRP A 1 85 ? 22.899 -6.718 30.780 1.00 12.21 106 TRP A O 1
ATOM 696 N N . GLU A 1 86 ? 24.200 -8.488 30.281 1.00 18.77 107 GLU A N 1
ATOM 697 C CA . GLU A 1 86 ? 23.819 -8.510 28.875 1.00 20.71 107 GLU A CA 1
ATOM 698 C C . GLU A 1 86 ? 22.956 -9.682 28.411 1.00 20.69 107 GLU A C 1
ATOM 699 O O . GLU A 1 86 ? 23.107 -10.820 28.866 1.00 19.11 107 GLU A O 1
ATOM 705 N N . PHE A 1 87 ? 22.048 -9.384 27.489 1.00 24.58 108 PHE A N 1
ATOM 706 C CA . PHE A 1 87 ? 21.161 -10.392 26.917 1.00 25.85 108 PHE A CA 1
ATOM 707 C C . PHE A 1 87 ? 22.005 -11.400 26.148 1.00 27.92 108 PHE A C 1
ATOM 708 O O . PHE A 1 87 ? 22.770 -11.027 25.255 1.00 31.04 108 PHE A O 1
ATOM 716 N N . GLY A 1 88 ? 21.868 -12.672 26.499 1.00 25.62 109 GLY A N 1
ATOM 717 C CA . GLY A 1 88 ? 22.636 -13.703 25.835 1.00 27.97 109 GLY A CA 1
ATOM 718 C C . GLY A 1 88 ? 22.980 -14.813 26.801 1.00 33.44 109 GLY A C 1
ATOM 719 O O . GLY A 1 88 ? 22.471 -14.842 27.921 1.00 37.07 109 GLY A O 1
ATOM 720 N N . LYS A 1 89 ? 23.844 -15.728 26.370 1.00 37.46 110 LYS A N 1
ATOM 721 C CA . LYS A 1 89 ? 24.265 -16.865 27.191 1.00 42.14 110 LYS A CA 1
ATOM 722 C C . LYS A 1 89 ? 25.705 -17.230 26.821 1.00 42.97 110 LYS A C 1
ATOM 723 O O . LYS A 1 89 ? 26.190 -16.820 25.760 1.00 41.72 110 LYS A O 1
ATOM 729 N N . ASP A 1 90 ? 26.387 -17.984 27.688 1.00 44.50 111 ASP A N 1
ATOM 730 C CA . ASP A 1 90 ? 27.770 -18.394 27.420 1.00 45.41 111 ASP A CA 1
ATOM 731 C C . ASP A 1 90 ? 27.868 -18.912 25.990 1.00 43.85 111 ASP A C 1
ATOM 732 O O . ASP A 1 90 ? 27.011 -19.669 25.543 1.00 41.85 111 ASP A O 1
ATOM 737 N N . GLY A 1 91 ? 28.911 -18.510 25.274 1.00 43.22 112 GLY A N 1
ATOM 738 C CA . GLY A 1 91 ? 29.070 -18.964 23.906 1.00 42.92 112 GLY A CA 1
ATOM 739 C C . GLY A 1 91 ? 28.780 -17.867 22.908 1.00 41.54 112 GLY A C 1
ATOM 740 O O . GLY A 1 91 ? 29.251 -17.904 21.773 1.00 38.90 112 GLY A O 1
ATOM 741 N N . ASP A 1 92 ? 27.989 -16.887 23.329 1.00 43.85 113 ASP A N 1
ATOM 742 C CA . ASP A 1 92 ? 27.658 -15.764 22.461 1.00 44.03 113 ASP A CA 1
ATOM 743 C C . ASP A 1 92 ? 28.785 -14.738 22.506 1.00 40.13 113 ASP A C 1
ATOM 744 O O . ASP A 1 92 ? 29.782 -14.914 23.210 1.00 38.25 113 ASP A O 1
ATOM 749 N N . THR A 1 93 ? 28.612 -13.667 21.749 1.00 36.87 114 THR A N 1
ATOM 750 C CA . THR A 1 93 ? 29.602 -12.608 21.675 1.00 36.93 114 THR A CA 1
ATOM 751 C C . THR A 1 93 ? 29.079 -11.338 22.333 1.00 35.14 114 THR A C 1
ATOM 752 O O . THR A 1 93 ? 28.029 -10.825 21.962 1.00 35.18 114 THR A O 1
ATOM 756 N N . HIS A 1 94 ? 29.811 -10.847 23.323 1.00 32.64 115 HIS A N 1
ATOM 757 C CA . HIS A 1 94 ? 29.415 -9.641 24.030 1.00 27.45 115 HIS A CA 1
ATOM 758 C C . HIS A 1 94 ? 29.512 -8.381 23.191 1.00 25.47 115 HIS A C 1
ATOM 759 O O . HIS A 1 94 ? 30.502 -8.169 22.489 1.00 26.84 115 HIS A O 1
ATOM 766 N N . LEU A 1 95 ? 28.464 -7.561 23.236 1.00 24.34 116 LEU A N 1
ATOM 767 C CA . LEU A 1 95 ? 28.482 -6.278 22.541 1.00 24.46 116 LEU A CA 1
ATOM 768 C C . LEU A 1 95 ? 28.924 -5.260 23.617 1.00 25.21 116 LEU A C 1
ATOM 769 O O . LEU A 1 95 ? 29.590 -4.267 23.312 1.00 25.71 116 LEU A O 1
ATOM 774 N N . LEU A 1 96 ? 28.557 -5.502 24.878 1.00 24.11 117 LEU A N 1
ATOM 775 C CA . LEU A 1 96 ? 28.935 -4.611 25.974 1.00 23.28 117 LEU A CA 1
ATOM 776 C C . LEU A 1 96 ? 30.387 -4.841 26.395 1.00 26.00 117 LEU A C 1
ATOM 777 O O . LEU A 1 96 ? 30.917 -5.955 26.300 1.00 28.20 117 LEU A O 1
ATOM 782 N N . GLY A 1 97 ? 31.036 -3.771 26.838 1.00 27.95 118 GLY A N 1
ATOM 783 C CA . GLY A 1 97 ? 32.400 -3.867 27.325 1.00 29.14 118 GLY A CA 1
ATOM 784 C C . GLY A 1 97 ? 32.302 -3.765 28.843 1.00 28.79 118 GLY A C 1
ATOM 785 O O . GLY A 1 97 ? 31.201 -3.810 29.399 1.00 29.70 118 GLY A O 1
ATOM 786 N N . ASP A 1 98 ? 33.436 -3.636 29.523 1.00 27.86 119 ASP A N 1
ATOM 787 C CA . ASP A 1 98 ? 33.471 -3.504 30.986 1.00 26.96 119 ASP A CA 1
ATOM 788 C C . ASP A 1 98 ? 33.120 -4.744 31.784 1.00 23.75 119 ASP A C 1
ATOM 789 O O . ASP A 1 98 ? 32.424 -4.639 32.789 1.00 25.31 119 ASP A O 1
ATOM 794 N N . ASN A 1 99 ? 33.588 -5.911 31.348 1.00 25.04 120 ASN A N 1
ATOM 795 C CA . ASN A 1 99 ? 33.333 -7.164 32.075 1.00 24.72 120 ASN A CA 1
ATOM 796 C C . ASN A 1 99 ? 31.859 -7.516 32.210 1.00 21.43 120 ASN A C 1
ATOM 797 O O . ASN A 1 99 ? 31.380 -7.793 33.311 1.00 23.67 120 ASN A O 1
ATOM 802 N N . PRO A 1 100 ? 31.123 -7.535 31.092 1.00 22.02 121 PRO A N 1
ATOM 803 C CA . PRO A 1 100 ? 29.698 -7.861 31.166 1.00 22.69 121 PRO A CA 1
ATOM 804 C C . PRO A 1 100 ? 29.401 -9.320 31.496 1.00 23.04 121 PRO A C 1
ATOM 805 O O . PRO A 1 100 ? 30.147 -10.224 31.115 1.00 24.04 121 PRO A O 1
ATOM 809 N N . ARG A 1 101 ? 28.309 -9.530 32.222 1.00 22.54 122 ARG A N 1
ATOM 810 C CA . ARG A 1 101 ? 27.876 -10.867 32.602 1.00 23.18 122 ARG A CA 1
ATOM 811 C C . ARG A 1 101 ? 26.678 -11.263 31.747 1.00 24.40 122 ARG A C 1
ATOM 812 O O . ARG A 1 101 ? 25.837 -10.418 31.412 1.00 24.05 122 ARG A O 1
ATOM 820 N N . TRP A 1 102 ? 26.615 -12.542 31.388 1.00 23.80 123 TRP A N 1
ATOM 821 C CA . TRP A 1 102 ? 25.510 -13.061 30.594 1.00 23.03 123 TRP A CA 1
ATOM 822 C C . TRP A 1 102 ? 24.302 -13.321 31.498 1.00 22.16 123 TRP A C 1
ATOM 823 O O . TRP A 1 102 ? 24.436 -13.946 32.551 1.00 22.21 123 TRP A O 1
ATOM 834 N N . LEU A 1 103 ? 23.132 -12.834 31.091 1.00 22.40 124 LEU A N 1
ATOM 835 C CA . LEU A 1 103 ? 21.915 -13.046 31.861 1.00 22.38 124 LEU A CA 1
ATOM 836 C C . LEU A 1 103 ? 21.510 -14.521 31.750 1.00 26.20 124 LEU A C 1
ATOM 837 O O . LEU A 1 103 ? 20.842 -15.064 32.629 1.00 27.99 124 LEU A O 1
ATOM 842 N N . GLY A 1 104 ? 21.940 -15.174 30.674 1.00 27.53 125 GLY A N 1
ATOM 843 C CA . GLY A 1 104 ? 21.606 -16.575 30.488 1.00 30.90 125 GLY A CA 1
ATOM 844 C C . GLY A 1 104 ? 20.439 -16.779 29.537 1.00 32.06 125 GLY A C 1
ATOM 845 O O . GLY A 1 104 ? 20.212 -17.883 29.042 1.00 34.93 125 GLY A O 1
ATOM 846 N N . PHE A 1 105 ? 19.691 -15.710 29.286 1.00 28.89 126 PHE A N 1
ATOM 847 C CA . PHE A 1 105 ? 18.552 -15.769 28.381 1.00 26.68 126 PHE A CA 1
ATOM 848 C C . PHE A 1 105 ? 18.647 -14.596 27.413 1.00 26.76 126 PHE A C 1
ATOM 849 O O . PHE A 1 105 ? 19.394 -13.649 27.664 1.00 29.10 126 PHE A O 1
ATOM 857 N N . GLY A 1 106 ? 17.917 -14.663 26.303 1.00 23.17 127 GLY A N 1
ATOM 858 C CA . GLY A 1 106 ? 17.972 -13.589 25.325 1.00 23.17 127 GLY A CA 1
ATOM 859 C C . GLY A 1 106 ? 16.917 -12.513 25.521 1.00 23.95 127 GLY A C 1
ATOM 860 O O . GLY A 1 106 ? 16.073 -12.609 26.411 1.00 21.27 127 GLY A O 1
ATOM 861 N N . GLY A 1 107 ? 16.954 -11.495 24.668 1.00 22.67 128 GLY A N 1
ATOM 862 C CA . GLY A 1 107 ? 16.007 -10.398 24.762 1.00 23.79 128 GLY A CA 1
ATOM 863 C C . GLY A 1 107 ? 14.704 -10.520 23.987 1.00 26.11 128 GLY A C 1
ATOM 864 O O . GLY A 1 107 ? 13.868 -9.620 24.050 1.00 27.97 128 GLY A O 1
ATOM 865 N N . ARG A 1 108 ? 14.553 -11.657 23.246 1.00 27.45 129 ARG A N 1
ATOM 866 C CA . ARG A 1 108 ? 13.318 -11.907 22.511 1.00 31.00 129 ARG A CA 1
ATOM 867 C C . ARG A 1 108 ? 12.127 -12.020 23.455 1.00 31.30 129 ARG A C 1
ATOM 868 O O . ARG A 1 108 ? 12.264 -12.473 24.592 1.00 28.47 129 ARG A O 1
ATOM 876 N N . TYR A 1 109 ? 10.973 -11.552 22.988 1.00 31.09 130 TYR A N 1
ATOM 877 C CA . TYR A 1 109 ? 9.811 -11.384 23.849 1.00 35.62 130 TYR A CA 1
ATOM 878 C C . TYR A 1 109 ? 9.431 -12.745 24.401 1.00 38.36 130 TYR A C 1
ATOM 879 O O . TYR A 1 109 ? 8.469 -12.882 25.157 1.00 42.34 130 TYR A O 1
ATOM 888 N N . GLN A 1 110 ? 10.202 -13.753 24.010 1.00 42.22 131 GLN A N 1
ATOM 889 C CA . GLN A 1 110 ? 9.709 -15.123 23.967 1.00 46.53 131 GLN A CA 1
ATOM 890 C C . GLN A 1 110 ? 10.831 -16.050 24.392 1.00 46.61 131 GLN A C 1
ATOM 891 O O . GLN A 1 110 ? 10.627 -17.245 24.606 1.00 52.66 131 GLN A O 1
ATOM 897 N N . ASP A 1 111 ? 12.023 -15.479 24.512 1.00 47.17 132 ASP A N 1
ATOM 898 C CA . ASP A 1 111 ? 12.902 -15.757 25.642 1.00 45.08 132 ASP A CA 1
ATOM 899 C C . ASP A 1 111 ? 12.278 -15.291 26.953 1.00 44.14 132 ASP A C 1
ATOM 900 O O . ASP A 1 111 ? 12.525 -15.872 28.010 1.00 54.67 132 ASP A O 1
ATOM 905 N N . LEU A 1 112 ? 11.469 -14.240 26.876 1.00 36.82 133 LEU A N 1
ATOM 906 C CA . LEU A 1 112 ? 11.171 -13.416 28.042 1.00 30.67 133 LEU A CA 1
ATOM 907 C C . LEU A 1 112 ? 9.881 -13.864 28.720 1.00 29.59 133 LEU A C 1
ATOM 908 O O . LEU A 1 112 ? 9.868 -14.164 29.914 1.00 28.43 133 LEU A O 1
ATOM 913 N N . ILE A 1 113 ? 8.798 -13.908 27.951 1.00 26.05 134 ILE A N 1
ATOM 914 C CA . ILE A 1 113 ? 7.474 -14.161 28.505 1.00 24.25 134 ILE A CA 1
ATOM 915 C C . ILE A 1 113 ? 6.834 -15.390 27.868 1.00 24.67 134 ILE A C 1
ATOM 916 O O . ILE A 1 113 ? 5.616 -15.563 27.917 1.00 26.31 134 ILE A O 1
ATOM 921 N N . GLY A 1 114 ? 7.663 -16.240 27.271 1.00 26.71 135 GLY A N 1
ATOM 922 C CA . GLY A 1 114 ? 7.177 -17.414 26.571 1.00 27.80 135 GLY A CA 1
ATOM 923 C C . GLY A 1 114 ? 6.329 -17.061 25.365 1.00 26.38 135 GLY A C 1
ATOM 924 O O . GLY A 1 114 ? 6.727 -16.246 24.532 1.00 29.82 135 GLY A O 1
ATOM 925 N N . ASN A 1 115 ? 5.156 -17.678 25.271 1.00 27.45 136 ASN A N 1
ATOM 926 C CA . ASN A 1 115 ? 4.223 -17.388 24.191 1.00 30.55 136 ASN A CA 1
ATOM 927 C C . ASN A 1 115 ? 2.996 -16.618 24.619 1.00 28.06 136 ASN A C 1
ATOM 928 O O . ASN A 1 115 ? 1.945 -16.652 23.963 1.00 28.15 136 ASN A O 1
ATOM 933 N N . LYS A 1 116 ? 3.129 -15.933 25.750 1.00 24.13 137 LYS A N 1
ATOM 934 C CA . LYS A 1 116 ? 2.103 -15.019 26.228 1.00 23.48 137 LYS A CA 1
ATOM 935 C C . LYS A 1 116 ? 2.309 -13.628 25.645 1.00 21.73 137 LYS A C 1
ATOM 936 O O . LYS A 1 116 ? 3.417 -13.093 25.654 1.00 23.88 137 LYS A O 1
ATOM 942 N N . GLY A 1 117 ? 1.227 -13.051 25.138 1.00 20.91 138 GLY A N 1
ATOM 943 C CA . GLY A 1 117 ? 1.295 -11.844 24.329 1.00 20.54 138 GLY A CA 1
ATOM 944 C C . GLY A 1 117 ? 1.735 -10.660 25.158 1.00 22.07 138 GLY A C 1
ATOM 945 O O . GLY A 1 117 ? 1.771 -10.734 26.391 1.00 21.85 138 GLY A O 1
ATOM 946 N N . LEU A 1 118 ? 2.076 -9.566 24.487 1.00 21.35 139 LEU A N 1
ATOM 947 C CA . LEU A 1 118 ? 2.516 -8.369 25.186 1.00 21.34 139 LEU A CA 1
ATOM 948 C C . LEU A 1 118 ? 1.436 -7.792 26.091 1.00 23.41 139 LEU A C 1
ATOM 949 O O . LEU A 1 118 ? 1.749 -7.084 27.050 1.00 26.13 139 LEU A O 1
ATOM 954 N N . GLU A 1 119 ? 0.173 -8.100 25.793 1.00 23.98 140 GLU A N 1
ATOM 955 C CA . GLU A 1 119 ? -0.945 -7.596 26.584 1.00 24.69 140 GLU A CA 1
ATOM 956 C C . GLU A 1 119 ? -0.907 -8.066 28.038 1.00 25.41 140 GLU A C 1
ATOM 957 O O . GLU A 1 119 ? -1.690 -7.588 28.865 1.00 27.15 140 GLU A O 1
ATOM 963 N N . THR A 1 120 ? 0.004 -8.985 28.355 1.00 24.48 141 THR A N 1
ATOM 964 C CA . THR A 1 120 ? 0.124 -9.492 29.727 1.00 25.58 141 THR A CA 1
ATOM 965 C C . THR A 1 120 ? 1.145 -8.742 30.573 1.00 23.02 141 THR A C 1
ATOM 966 O O . THR A 1 120 ? 1.283 -9.012 31.771 1.00 21.64 141 THR A O 1
ATOM 970 N N . VAL A 1 121 ? 1.857 -7.807 29.948 1.00 19.44 142 VAL A N 1
ATOM 971 C CA . VAL A 1 121 ? 2.873 -7.019 30.635 1.00 16.14 142 VAL A CA 1
ATOM 972 C C . VAL A 1 121 ? 2.273 -5.753 31.250 1.00 17.32 142 VAL A C 1
ATOM 973 O O . VAL A 1 121 ? 1.989 -4.779 30.541 1.00 15.36 142 VAL A O 1
ATOM 977 N N . THR A 1 122 ? 2.083 -5.777 32.570 1.00 15.77 143 THR A N 1
ATOM 978 C CA . THR A 1 122 ? 1.513 -4.643 33.281 1.00 16.18 143 THR A CA 1
ATOM 979 C C . THR A 1 122 ? 2.545 -3.533 33.435 1.00 16.56 143 THR A C 1
ATOM 980 O O . THR A 1 122 ? 3.633 -3.766 33.966 1.00 13.96 143 THR A O 1
ATOM 984 N N . MET A 1 123 ? 2.194 -2.335 32.963 1.00 18.39 144 MET A N 1
ATOM 985 C CA . MET A 1 123 ? 3.085 -1.185 33.029 1.00 17.81 144 MET A CA 1
ATOM 986 C C . MET A 1 123 ? 2.534 -0.075 33.905 1.00 18.08 144 MET A C 1
ATOM 987 O O . MET A 1 123 ? 1.406 -0.164 34.398 1.00 20.64 144 MET A O 1
ATOM 992 N N . GLY A 1 124 ? 3.331 0.973 34.077 1.00 17.45 145 GLY A N 1
ATOM 993 C CA . GLY A 1 124 ? 2.951 2.084 34.926 1.00 18.47 145 GLY A CA 1
ATOM 994 C C . GLY A 1 124 ? 4.194 2.588 35.651 1.00 15.28 145 GLY A C 1
ATOM 995 O O . GLY A 1 124 ? 5.277 1.994 35.563 1.00 14.04 145 GLY A O 1
ATOM 996 N N . ARG A 1 125 ? 4.060 3.709 36.350 1.00 15.42 146 ARG A N 1
ATOM 997 C CA . ARG A 1 125 ? 5.183 4.302 37.066 1.00 15.33 146 ARG A CA 1
ATOM 998 C C . ARG A 1 125 ? 5.561 3.403 38.237 1.00 14.99 146 ARG A C 1
ATOM 999 O O . ARG A 1 125 ? 6.739 3.093 38.434 1.00 9.92 146 ARG A O 1
ATOM 1007 N N . ALA A 1 126 ? 4.560 2.971 39.001 1.00 12.45 147 ALA A N 1
ATOM 1008 C CA . ALA A 1 126 ? 4.825 2.096 40.140 1.00 17.42 147 ALA A CA 1
ATOM 1009 C C . ALA A 1 126 ? 5.506 0.814 39.658 1.00 17.72 147 ALA A C 1
ATOM 1010 O O . ALA A 1 126 ? 6.409 0.292 40.317 1.00 17.13 147 ALA A O 1
ATOM 1012 N N . GLU A 1 127 ? 5.059 0.318 38.506 1.00 17.59 148 GLU A N 1
ATOM 1013 C CA . GLU A 1 127 ? 5.612 -0.888 37.897 1.00 16.55 148 GLU A CA 1
ATOM 1014 C C . GLU A 1 127 ? 7.062 -0.658 37.488 1.00 17.44 148 GLU A C 1
ATOM 1015 O O . GLU A 1 127 ? 7.889 -1.563 37.582 1.00 21.02 148 GLU A O 1
ATOM 1021 N N . MET A 1 128 ? 7.369 0.551 37.023 1.00 16.02 149 MET A N 1
ATOM 1022 C CA . MET A 1 128 ? 8.733 0.882 36.618 1.00 13.78 149 MET A CA 1
ATOM 1023 C C . MET A 1 128 ? 9.630 1.112 37.845 1.00 15.38 149 MET A C 1
ATOM 1024 O O . MET A 1 128 ? 10.831 0.829 37.811 1.00 15.51 149 MET A O 1
ATOM 1029 N N . THR A 1 129 ? 9.044 1.635 38.921 1.00 14.85 150 THR A N 1
ATOM 1030 C CA . THR A 1 129 ? 9.784 1.878 40.162 1.00 16.42 150 THR A CA 1
ATOM 1031 C C . THR A 1 129 ? 10.276 0.550 40.758 1.00 15.80 150 THR A C 1
ATOM 1032 O O . THR A 1 129 ? 11.442 0.426 41.124 1.00 13.45 150 THR A O 1
ATOM 1036 N N . ARG A 1 130 ? 9.388 -0.440 40.832 1.00 16.36 151 ARG A N 1
ATOM 1037 C CA . ARG A 1 130 ? 9.734 -1.747 41.374 1.00 17.78 151 ARG A CA 1
ATOM 1038 C C . ARG A 1 130 ? 10.725 -2.516 40.497 1.00 18.28 151 ARG A C 1
ATOM 1039 O O . ARG A 1 130 ? 11.589 -3.241 41.001 1.00 20.23 151 ARG A O 1
ATOM 1047 N N . ALA A 1 131 ? 10.595 -2.362 39.185 1.00 18.28 152 ALA A N 1
ATOM 1048 C CA . ALA A 1 131 ? 11.489 -3.028 38.246 1.00 17.50 152 ALA A CA 1
ATOM 1049 C C . ALA A 1 131 ? 12.922 -2.533 38.410 1.00 17.56 152 ALA A C 1
ATOM 1050 O O . ALA A 1 131 ? 13.862 -3.330 38.450 1.00 20.34 152 ALA A O 1
ATOM 1052 N N . VAL A 1 132 ? 13.090 -1.216 38.502 1.00 17.13 153 VAL A N 1
ATOM 1053 C CA . VAL A 1 132 ? 14.416 -0.638 38.673 1.00 18.92 153 VAL A CA 1
ATOM 1054 C C . VAL A 1 132 ? 14.996 -1.029 40.033 1.00 21.73 153 VAL A C 1
ATOM 1055 O O . VAL A 1 132 ? 16.139 -1.481 40.121 1.00 21.65 153 VAL A O 1
ATOM 1059 N N . ASN A 1 133 ? 14.206 -0.879 41.090 1.00 22.46 154 ASN A N 1
ATOM 1060 C CA . ASN A 1 133 ? 14.687 -1.219 42.420 1.00 25.89 154 ASN A CA 1
ATOM 1061 C C . ASN A 1 133 ? 15.077 -2.685 42.504 1.00 26.78 154 ASN A C 1
ATOM 1062 O O . ASN A 1 133 ? 16.042 -3.040 43.179 1.00 30.41 154 ASN A O 1
ATOM 1067 N N . ASP A 1 134 ? 14.334 -3.525 41.795 1.00 29.62 155 ASP A N 1
ATOM 1068 C CA . ASP A 1 134 ? 14.584 -4.961 41.769 1.00 30.22 155 ASP A CA 1
ATOM 1069 C C . ASP A 1 134 ? 15.867 -5.269 41.000 1.00 29.62 155 ASP A C 1
ATOM 1070 O O . ASP A 1 134 ? 16.758 -5.948 41.514 1.00 31.64 155 ASP A O 1
ATOM 1075 N N . LEU A 1 135 ? 15.951 -4.770 39.767 1.00 25.22 156 LEU A N 1
ATOM 1076 C CA . LEU A 1 135 ? 17.117 -5.005 38.916 1.00 22.30 156 LEU A CA 1
ATOM 1077 C C . LEU A 1 135 ? 18.397 -4.346 39.432 1.00 20.18 156 LEU A C 1
ATOM 1078 O O . LEU A 1 135 ? 19.507 -4.787 39.113 1.00 16.71 156 LEU A O 1
ATOM 1083 N N . ALA A 1 136 ? 18.244 -3.291 40.227 1.00 20.77 157 ALA A N 1
ATOM 1084 C CA . ALA A 1 136 ? 19.400 -2.605 40.795 1.00 23.95 157 ALA A CA 1
ATOM 1085 C C . ALA A 1 136 ? 20.114 -3.582 41.710 1.00 25.72 157 ALA A C 1
ATOM 1086 O O . ALA A 1 136 ? 21.267 -3.373 42.068 1.00 29.47 157 ALA A O 1
ATOM 1088 N N . LYS A 1 137 ? 19.413 -4.648 42.089 1.00 29.37 158 LYS A N 1
ATOM 1089 C CA . LYS A 1 137 ? 19.976 -5.672 42.961 1.00 32.04 158 LYS A CA 1
ATOM 1090 C C . LYS A 1 137 ? 20.240 -6.986 42.241 1.00 33.06 158 LYS A C 1
ATOM 1091 O O . LYS A 1 137 ? 20.480 -7.991 42.910 1.00 34.82 158 LYS A O 1
ATOM 1097 N N . LYS A 1 138 ? 20.192 -7.001 40.906 1.00 33.42 159 LYS A N 1
ATOM 1098 C CA . LYS A 1 138 ? 20.435 -8.250 40.189 1.00 36.11 159 LYS A CA 1
ATOM 1099 C C . LYS A 1 138 ? 21.597 -8.956 40.849 1.00 40.66 159 LYS A C 1
ATOM 1100 O O . LYS A 1 138 ? 22.699 -8.423 40.973 1.00 40.28 159 LYS A O 1
ATOM 1106 N N . LYS A 1 139 ? 21.318 -10.175 41.272 1.00 46.04 160 LYS A N 1
ATOM 1107 C CA . LYS A 1 139 ? 22.269 -11.015 41.972 1.00 50.26 160 LYS A CA 1
ATOM 1108 C C . LYS A 1 139 ? 22.818 -12.050 41.027 1.00 52.54 160 LYS A C 1
ATOM 1109 O O . LYS A 1 139 ? 22.218 -12.358 40.002 1.00 52.88 160 LYS A O 1
ATOM 1115 N N . LYS A 1 140 ? 23.952 -12.621 41.378 1.00 55.28 161 LYS A N 1
ATOM 1116 C CA . LYS A 1 140 ? 24.559 -13.669 40.558 1.00 59.27 161 LYS A CA 1
ATOM 1117 C C . LYS A 1 140 ? 24.020 -15.017 40.985 1.00 61.11 161 LYS A C 1
ATOM 1118 O O . LYS A 1 140 ? 24.093 -16.021 40.260 1.00 63.90 161 LYS A O 1
ATOM 1124 N N . MET A 1 141 ? 23.463 -15.049 42.191 1.00 61.93 162 MET A N 1
ATOM 1125 C CA . MET A 1 141 ? 23.289 -16.298 42.922 1.00 63.31 162 MET A CA 1
ATOM 1126 C C . MET A 1 141 ? 21.815 -16.668 43.040 1.00 64.47 162 MET A C 1
ATOM 1127 O O . MET A 1 141 ? 20.952 -15.795 43.134 1.00 63.54 162 MET A O 1
ATOM 1132 N N . ALA A 1 142 ? 21.533 -17.966 43.035 1.00 65.00 163 ALA A N 1
ATOM 1133 C CA . ALA A 1 142 ? 20.647 -18.562 44.028 1.00 66.07 163 ALA A CA 1
ATOM 1134 C C . ALA A 1 142 ? 21.163 -19.924 44.481 1.00 67.90 163 ALA A C 1
ATOM 1135 O O . ALA A 1 142 ? 20.652 -20.962 44.061 1.00 69.03 163 ALA A O 1
ATOM 1137 N N . THR A 1 143 ? 22.177 -19.912 45.339 1.00 69.67 164 THR A N 1
ATOM 1138 C CA . THR A 1 143 ? 22.132 -20.662 46.588 1.00 69.98 164 THR A CA 1
ATOM 1139 C C . THR A 1 143 ? 21.134 -20.050 47.565 1.00 68.82 164 THR A C 1
ATOM 1140 O O . THR A 1 143 ? 21.467 -19.129 48.311 1.00 67.84 164 THR A O 1
ATOM 1144 N N . LEU A 1 144 ? 19.910 -20.567 47.555 1.00 68.94 165 LEU A N 1
ATOM 1145 C CA . LEU A 1 144 ? 18.958 -20.304 48.627 1.00 68.30 165 LEU A CA 1
ATOM 1146 C C . LEU A 1 144 ? 17.867 -21.369 48.669 1.00 68.20 165 LEU A C 1
ATOM 1147 O O . LEU A 1 144 ? 17.754 -22.192 47.761 1.00 71.45 165 LEU A O 1
ATOM 1149 N N . GLU A 1 145 ? 17.065 -21.345 49.729 1.00 64.26 166 GLU A N 1
ATOM 1150 C CA . GLU A 1 145 ? 17.181 -22.330 50.799 1.00 61.18 166 GLU A CA 1
ATOM 1151 C C . GLU A 1 145 ? 16.119 -23.416 50.665 1.00 59.89 166 GLU A C 1
ATOM 1152 O O . GLU A 1 145 ? 14.962 -23.216 51.035 1.00 59.30 166 GLU A O 1
ATOM 1158 N N . GLU A 1 146 ? 16.506 -24.544 50.079 1.00 57.04 167 GLU A N 1
ATOM 1159 C CA . GLU A 1 146 ? 15.730 -25.771 50.192 1.00 55.16 167 GLU A CA 1
ATOM 1160 C C . GLU A 1 146 ? 16.082 -26.454 51.503 1.00 54.62 167 GLU A C 1
ATOM 1161 O O . GLU A 1 146 ? 15.541 -27.508 51.837 1.00 54.84 167 GLU A O 1
ATOM 1163 N N . GLU A 1 147 ? 16.998 -25.838 52.241 1.00 55.35 168 GLU A N 1
ATOM 1164 C CA . GLU A 1 147 ? 17.326 -26.288 53.600 1.00 56.47 168 GLU A CA 1
ATOM 1165 C C . GLU A 1 147 ? 16.247 -25.662 54.508 1.00 57.60 168 GLU A C 1
ATOM 1166 O O . GLU A 1 147 ? 15.961 -26.178 55.596 1.00 59.40 168 GLU A O 1
ATOM 1172 N N . GLU A 1 148 ? 15.648 -24.548 54.065 1.00 57.21 169 GLU A N 1
ATOM 1173 C CA . GLU A 1 148 ? 14.600 -23.882 54.841 1.00 57.57 169 GLU A CA 1
ATOM 1174 C C . GLU A 1 148 ? 13.347 -24.757 54.932 1.00 57.72 169 GLU A C 1
ATOM 1175 O O . GLU A 1 148 ? 12.728 -24.835 55.993 1.00 58.83 169 GLU A O 1
ATOM 1181 N N . VAL A 1 149 ? 12.985 -25.419 53.822 1.00 59.52 170 VAL A N 1
ATOM 1182 C CA . VAL A 1 149 ? 11.818 -26.324 53.764 1.00 60.89 170 VAL A CA 1
ATOM 1183 C C . VAL A 1 149 ? 10.983 -26.121 52.502 1.00 62.00 170 VAL A C 1
ATOM 1184 O O . VAL A 1 149 ? 11.508 -25.651 51.482 1.00 67.01 170 VAL A O 1
ATOM 1186 N N . PRO A 1 156 ? 12.012 -28.943 49.597 1.00 44.29 177 PRO A N 1
ATOM 1187 C CA . PRO A 1 156 ? 11.902 -30.384 49.845 1.00 45.37 177 PRO A CA 1
ATOM 1188 C C . PRO A 1 156 ? 11.888 -30.702 51.337 1.00 44.67 177 PRO A C 1
ATOM 1189 O O . PRO A 1 156 ? 12.945 -30.754 51.966 1.00 42.42 177 PRO A O 1
ATOM 1193 N N . GLU A 1 157 ? 10.698 -30.912 51.891 1.00 45.98 178 GLU A N 1
ATOM 1194 C CA . GLU A 1 157 ? 9.614 -31.553 51.157 1.00 43.42 178 GLU A CA 1
ATOM 1195 C C . GLU A 1 157 ? 8.679 -30.518 50.539 1.00 41.87 178 GLU A C 1
ATOM 1196 O O . GLU A 1 157 ? 7.470 -30.733 50.453 1.00 41.98 178 GLU A O 1
ATOM 1198 N N . ALA A 1 158 ? 9.248 -29.396 50.111 1.00 37.94 179 ALA A N 1
ATOM 1199 C CA . ALA A 1 158 ? 8.637 -28.576 49.071 1.00 31.25 179 ALA A CA 1
ATOM 1200 C C . ALA A 1 158 ? 9.279 -28.839 47.713 1.00 30.05 179 ALA A C 1
ATOM 1201 O O . ALA A 1 158 ? 9.896 -27.951 47.125 1.00 27.57 179 ALA A O 1
ATOM 1203 N N . ALA A 1 159 ? 9.129 -30.064 47.221 1.00 29.57 180 ALA A N 1
ATOM 1204 C CA . ALA A 1 159 ? 9.743 -30.465 45.944 1.00 30.15 180 ALA A CA 1
ATOM 1205 C C . ALA A 1 159 ? 9.199 -29.641 44.777 1.00 30.00 180 ALA A C 1
ATOM 1206 O O . ALA A 1 159 ? 9.898 -29.402 43.791 1.00 26.93 180 ALA A O 1
ATOM 1208 N N . ASP A 1 160 ? 7.950 -29.206 44.901 1.00 29.71 181 ASP A N 1
ATOM 1209 C CA . ASP A 1 160 ? 7.316 -28.381 43.882 1.00 31.87 181 ASP A CA 1
ATOM 1210 C C . ASP A 1 160 ? 7.993 -27.014 43.804 1.00 31.63 181 ASP A C 1
ATOM 1211 O O . ASP A 1 160 ? 8.307 -26.524 42.720 1.00 33.32 181 ASP A O 1
ATOM 1216 N N . LEU A 1 161 ? 8.196 -26.395 44.964 1.00 29.37 182 LEU A N 1
ATOM 1217 C CA . LEU A 1 161 ? 8.852 -25.097 45.051 1.00 25.66 182 LEU A CA 1
ATOM 1218 C C . LEU A 1 161 ? 10.290 -25.228 44.574 1.00 25.36 182 LEU A C 1
ATOM 1219 O O . LEU A 1 161 ? 10.774 -24.427 43.771 1.00 25.03 182 LEU A O 1
ATOM 1224 N N . ALA A 1 162 ? 10.969 -26.247 45.085 1.00 23.92 183 ALA A N 1
ATOM 1225 C CA . ALA A 1 162 ? 12.360 -26.499 44.742 1.00 23.22 183 ALA A CA 1
ATOM 1226 C C . ALA A 1 162 ? 12.598 -26.608 43.236 1.00 20.71 183 ALA A C 1
ATOM 1227 O O . ALA A 1 162 ? 13.579 -26.089 42.710 1.00 21.83 183 ALA A O 1
ATOM 1229 N N . ALA A 1 163 ? 11.697 -27.274 42.533 1.00 21.41 184 ALA A N 1
ATOM 1230 C CA . ALA A 1 163 ? 11.887 -27.448 41.097 1.00 23.37 184 ALA A CA 1
ATOM 1231 C C . ALA A 1 163 ? 11.531 -26.226 40.269 1.00 22.64 184 ALA A C 1
ATOM 1232 O O . ALA A 1 163 ? 12.070 -26.036 39.182 1.00 24.97 184 ALA A O 1
ATOM 1234 N N . ALA A 1 164 ? 10.619 -25.403 40.768 1.00 22.46 185 ALA A N 1
ATOM 1235 C CA . ALA A 1 164 ? 10.234 -24.209 40.030 1.00 24.66 185 ALA A CA 1
ATOM 1236 C C . ALA A 1 164 ? 11.427 -23.253 40.045 1.00 23.24 185 ALA A C 1
ATOM 1237 O O . ALA A 1 164 ? 11.779 -22.644 39.027 1.00 22.96 185 ALA A O 1
ATOM 1239 N N . ALA A 1 165 ? 12.053 -23.153 41.211 1.00 21.03 186 ALA A N 1
ATOM 1240 C CA . ALA A 1 165 ? 13.205 -22.293 41.395 1.00 21.30 186 ALA A CA 1
ATOM 1241 C C . ALA A 1 165 ? 14.371 -22.756 40.548 1.00 24.33 186 ALA A C 1
ATOM 1242 O O . ALA A 1 165 ? 15.078 -21.937 39.963 1.00 32.41 186 ALA A O 1
ATOM 1244 N N . ALA A 1 166 ? 14.575 -24.067 40.473 1.00 22.91 187 ALA A N 1
ATOM 1245 C CA . ALA A 1 166 ? 15.684 -24.604 39.693 1.00 23.39 187 ALA A CA 1
ATOM 1246 C C . ALA A 1 166 ? 15.568 -24.385 38.183 1.00 23.14 187 ALA A C 1
ATOM 1247 O O . ALA A 1 166 ? 16.573 -24.113 37.526 1.00 24.12 187 ALA A O 1
ATOM 1249 N N . ALA A 1 167 ? 14.358 -24.496 37.637 1.00 20.82 188 ALA A N 1
ATOM 1250 C CA . ALA A 1 167 ? 14.153 -24.326 36.200 1.00 22.05 188 ALA A CA 1
ATOM 1251 C C . ALA A 1 167 ? 13.942 -22.894 35.723 1.00 22.42 188 ALA A C 1
ATOM 1252 O O . ALA A 1 167 ? 14.238 -22.581 34.569 1.00 25.12 188 ALA A O 1
ATOM 1254 N N . ASP A 1 168 ? 13.421 -22.027 36.587 1.00 24.55 189 ASP A N 1
ATOM 1255 C CA . ASP A 1 168 ? 13.180 -20.639 36.187 1.00 25.26 189 ASP A CA 1
ATOM 1256 C C . ASP A 1 168 ? 13.645 -19.664 37.272 1.00 25.92 189 ASP A C 1
ATOM 1257 O O . ASP A 1 168 ? 12.845 -18.897 37.811 1.00 27.05 189 ASP A O 1
ATOM 1262 N N . PRO A 1 169 ? 14.953 -19.685 37.601 1.00 26.12 190 PRO A N 1
ATOM 1263 C CA . PRO A 1 169 ? 15.568 -18.823 38.620 1.00 26.86 190 PRO A CA 1
ATOM 1264 C C . PRO A 1 169 ? 15.392 -17.310 38.424 1.00 29.44 190 PRO A C 1
ATOM 1265 O O . PRO A 1 169 ? 15.123 -16.606 39.400 1.00 29.29 190 PRO A O 1
ATOM 1269 N N . GLN A 1 170 ? 15.550 -16.803 37.195 1.00 29.55 191 GLN A N 1
ATOM 1270 C CA . GLN A 1 170 ? 15.385 -15.364 36.962 1.00 30.95 191 GLN A CA 1
ATOM 1271 C C . GLN A 1 170 ? 14.016 -15.030 36.378 1.00 28.64 191 GLN A C 1
ATOM 1272 O O . GLN A 1 170 ? 13.892 -14.130 35.535 1.00 27.32 191 GLN A O 1
ATOM 1278 N N . ALA A 1 171 ? 12.992 -15.759 36.809 1.00 24.47 192 ALA A N 1
ATOM 1279 C CA . ALA A 1 171 ? 11.639 -15.485 36.349 1.00 23.11 192 ALA A CA 1
ATOM 1280 C C . ALA A 1 171 ? 11.372 -14.028 36.712 1.00 22.21 192 ALA A C 1
ATOM 1281 O O . ALA A 1 171 ? 10.845 -13.262 35.904 1.00 22.68 192 ALA A O 1
ATOM 1283 N N . ASP A 1 172 ? 11.761 -13.655 37.932 1.00 20.78 193 ASP A N 1
ATOM 1284 C CA . ASP A 1 172 ? 11.566 -12.295 38.428 1.00 19.52 193 ASP A CA 1
ATOM 1285 C C . ASP A 1 172 ? 12.275 -11.257 37.564 1.00 17.38 193 ASP A C 1
ATOM 1286 O O . ASP A 1 172 ? 11.691 -10.230 37.217 1.00 15.59 193 ASP A O 1
ATOM 1291 N N . THR A 1 173 ? 13.531 -11.526 37.224 1.00 15.47 194 THR A N 1
ATOM 1292 C CA . THR A 1 173 ? 14.300 -10.627 36.385 1.00 14.97 194 THR A CA 1
ATOM 1293 C C . THR A 1 173 ? 13.658 -10.535 34.993 1.00 16.65 194 THR A C 1
ATOM 1294 O O . THR A 1 173 ? 13.453 -9.442 34.472 1.00 20.18 194 THR A O 1
ATOM 1298 N N . LYS A 1 174 ? 13.338 -11.672 34.385 1.00 15.25 195 LYS A N 1
ATOM 1299 C CA . LYS A 1 174 ? 12.714 -11.635 33.065 1.00 15.00 195 LYS A CA 1
ATOM 1300 C C . LYS A 1 174 ? 11.466 -10.767 33.087 1.00 14.57 195 LYS A C 1
ATOM 1301 O O . LYS A 1 174 ? 11.153 -10.079 32.119 1.00 18.36 195 LYS A O 1
ATOM 1307 N N . SER A 1 175 ? 10.754 -10.815 34.205 1.00 15.20 196 SER A N 1
ATOM 1308 C CA . SER A 1 175 ? 9.521 -10.069 34.375 1.00 14.72 196 SER A CA 1
ATOM 1309 C C . SER A 1 175 ? 9.752 -8.568 34.438 1.00 13.36 196 SER A C 1
ATOM 1310 O O . SER A 1 175 ? 9.062 -7.806 33.767 1.00 13.05 196 SER A O 1
ATOM 1313 N N . LYS A 1 176 ? 10.721 -8.153 35.247 1.00 14.49 197 LYS A N 1
ATOM 1314 C CA . LYS A 1 176 ? 11.050 -6.740 35.399 1.00 15.42 197 LYS A CA 1
ATOM 1315 C C . LYS A 1 176 ? 11.660 -6.187 34.106 1.00 19.65 197 LYS A C 1
ATOM 1316 O O . LYS A 1 176 ? 11.403 -5.039 33.716 1.00 20.37 197 LYS A O 1
ATOM 1322 N N . LEU A 1 177 ? 12.450 -7.013 33.428 1.00 17.37 198 LEU A N 1
ATOM 1323 C CA . LEU A 1 177 ? 13.077 -6.590 32.187 1.00 19.03 198 LEU A CA 1
ATOM 1324 C C . LEU A 1 177 ? 12.094 -6.359 31.050 1.00 19.58 198 LEU A C 1
ATOM 1325 O O . LEU A 1 177 ? 12.230 -5.387 30.312 1.00 18.67 198 LEU A O 1
ATOM 1330 N N . VAL A 1 178 ? 11.095 -7.228 30.912 1.00 21.75 199 VAL A N 1
ATOM 1331 C CA . VAL A 1 178 ? 10.125 -7.065 29.830 1.00 21.71 199 VAL A CA 1
ATOM 1332 C C . VAL A 1 178 ? 9.136 -5.922 30.084 1.00 21.17 199 VAL A C 1
ATOM 1333 O O . VAL A 1 178 ? 8.359 -5.564 29.206 1.00 26.05 199 VAL A O 1
ATOM 1337 N N . LYS A 1 179 ? 9.160 -5.347 31.279 1.00 19.05 200 LYS A N 1
ATOM 1338 C CA . LYS A 1 179 ? 8.275 -4.229 31.573 1.00 18.35 200 LYS A CA 1
ATOM 1339 C C . LYS A 1 179 ? 8.962 -2.964 31.062 1.00 20.98 200 LYS A C 1
ATOM 1340 O O . LYS A 1 179 ? 8.305 -2.040 30.560 1.00 22.09 200 LYS A O 1
ATOM 1346 N N . LEU A 1 180 ? 10.290 -2.934 31.186 1.00 18.10 201 LEU A N 1
ATOM 1347 C CA . LEU A 1 180 ? 11.080 -1.787 30.742 1.00 18.38 201 LEU A CA 1
ATOM 1348 C C . LEU A 1 180 ? 11.277 -1.816 29.232 1.00 17.43 201 LEU A C 1
ATOM 1349 O O . LEU A 1 180 ? 11.361 -0.771 28.592 1.00 13.00 201 LEU A O 1
ATOM 1354 N N . VAL A 1 181 ? 11.350 -3.020 28.673 1.00 19.59 202 VAL A N 1
ATOM 1355 C CA . VAL A 1 181 ? 11.520 -3.179 27.238 1.00 19.41 202 VAL A CA 1
ATOM 1356 C C . VAL A 1 181 ? 10.313 -2.578 26.530 1.00 17.95 202 VAL A C 1
ATOM 1357 O O . VAL A 1 181 ? 10.467 -1.856 25.551 1.00 20.14 202 VAL A O 1
ATOM 1361 N N . VAL A 1 182 ? 9.115 -2.846 27.040 1.00 16.68 203 VAL A N 1
ATOM 1362 C CA . VAL A 1 182 ? 7.910 -2.309 26.417 1.00 16.15 203 VAL A CA 1
ATOM 1363 C C . VAL A 1 182 ? 7.701 -0.820 26.701 1.00 15.71 203 VAL A C 1
ATOM 1364 O O . VAL A 1 182 ? 7.386 -0.062 25.787 1.00 16.08 203 VAL A O 1
ATOM 1368 N N . MET A 1 183 ? 7.878 -0.402 27.955 1.00 16.13 204 MET A N 1
ATOM 1369 C CA . MET A 1 183 ? 7.709 1.011 28.327 1.00 15.30 204 MET A CA 1
ATOM 1370 C C . MET A 1 183 ? 8.762 1.928 27.703 1.00 16.57 204 MET A C 1
ATOM 1371 O O . MET A 1 183 ? 8.447 3.044 27.283 1.00 17.44 204 MET A O 1
ATOM 1376 N N . VAL A 1 184 ? 10.014 1.479 27.653 1.00 17.35 205 VAL A N 1
ATOM 1377 C CA . VAL A 1 184 ? 11.067 2.309 27.079 1.00 18.36 205 VAL A CA 1
ATOM 1378 C C . VAL A 1 184 ? 11.345 2.069 25.584 1.00 20.46 205 VAL A C 1
ATOM 1379 O O . VAL A 1 184 ? 11.029 2.924 24.755 1.00 22.63 205 VAL A O 1
ATOM 1383 N N . CYS A 1 185 ? 11.921 0.924 25.228 1.00 19.60 206 CYS A N 1
ATOM 1384 C CA . CYS A 1 185 ? 12.221 0.652 23.825 1.00 20.50 206 CYS A CA 1
ATOM 1385 C C . CYS A 1 185 ? 11.011 0.763 22.935 1.00 22.77 206 CYS A C 1
ATOM 1386 O O . CYS A 1 185 ? 11.001 1.531 21.968 1.00 27.37 206 CYS A O 1
ATOM 1389 N N . GLU A 1 186 ? 9.996 -0.030 23.254 1.00 21.75 207 GLU A N 1
ATOM 1390 C CA . GLU A 1 186 ? 8.769 -0.043 22.470 1.00 21.63 207 GLU A CA 1
ATOM 1391 C C . GLU A 1 186 ? 7.997 1.255 22.634 1.00 20.55 207 GLU A C 1
ATOM 1392 O O . GLU A 1 186 ? 7.209 1.625 21.766 1.00 21.09 207 GLU A O 1
ATOM 1398 N N . GLY A 1 187 ? 8.224 1.947 23.745 1.00 19.55 208 GLY A N 1
ATOM 1399 C CA . GLY A 1 187 ? 7.560 3.217 23.949 1.00 19.06 208 GLY A CA 1
ATOM 1400 C C . GLY A 1 187 ? 8.155 4.219 22.968 1.00 20.93 208 GLY A C 1
ATOM 1401 O O . GLY A 1 187 ? 7.452 5.090 22.446 1.00 19.61 208 GLY A O 1
ATOM 1402 N N . LEU A 1 188 ? 9.456 4.086 22.709 1.00 19.85 209 LEU A N 1
ATOM 1403 C CA . LEU A 1 188 ? 10.159 4.977 21.791 1.00 21.58 209 LEU A CA 1
ATOM 1404 C C . LEU A 1 188 ? 9.813 4.662 20.324 1.00 22.76 209 LEU A C 1
ATOM 1405 O O . LEU A 1 188 ? 9.605 5.569 19.516 1.00 23.22 209 LEU A O 1
ATOM 1410 N N . ARG A 1 189 ? 9.750 3.377 19.990 1.00 19.55 210 ARG A N 1
ATOM 1411 C CA . ARG A 1 189 ? 9.419 2.947 18.635 1.00 19.71 210 ARG A CA 1
ATOM 1412 C C . ARG A 1 189 ? 7.980 3.266 18.226 1.00 20.79 210 ARG A C 1
ATOM 1413 O O . ARG A 1 189 ? 7.732 3.789 17.140 1.00 21.93 210 ARG A O 1
ATOM 1421 N N . PHE A 1 190 ? 7.033 2.924 19.093 1.00 20.25 211 PHE A N 1
ATOM 1422 C CA . PHE A 1 190 ? 5.622 3.121 18.797 1.00 19.90 211 PHE A CA 1
ATOM 1423 C C . PHE A 1 190 ? 4.948 4.224 19.583 1.00 22.99 211 PHE A C 1
ATOM 1424 O O . PHE A 1 190 ? 4.990 4.216 20.815 1.00 25.98 211 PHE A O 1
ATOM 1432 N N . ASN A 1 191 ? 4.313 5.164 18.885 1.00 23.77 212 ASN A N 1
ATOM 1433 C CA . ASN A 1 191 ? 3.589 6.217 19.578 1.00 24.54 212 ASN A CA 1
ATOM 1434 C C . ASN A 1 191 ? 2.238 5.642 20.020 1.00 26.02 212 ASN A C 1
ATOM 1435 O O . ASN A 1 191 ? 1.484 6.282 20.752 1.00 26.86 212 ASN A O 1
ATOM 1440 N N . THR A 1 192 ? 1.937 4.422 19.582 1.00 24.60 213 THR A N 1
ATOM 1441 C CA . THR A 1 192 ? 0.698 3.778 19.997 1.00 24.64 213 THR A CA 1
ATOM 1442 C C . THR A 1 192 ? 0.925 3.266 21.431 1.00 24.29 213 THR A C 1
ATOM 1443 O O . THR A 1 192 ? 0.007 3.226 22.247 1.00 24.27 213 THR A O 1
ATOM 1447 N N . VAL A 1 193 ? 2.168 2.898 21.727 1.00 22.10 214 VAL A N 1
ATOM 1448 C CA . VAL A 1 193 ? 2.542 2.411 23.049 1.00 21.04 214 VAL A CA 1
ATOM 1449 C C . VAL A 1 193 ? 2.786 3.578 24.008 1.00 23.54 214 VAL A C 1
ATOM 1450 O O . VAL A 1 193 ? 2.342 3.545 25.159 1.00 25.20 214 VAL A O 1
ATOM 1454 N N . SER A 1 194 ? 3.495 4.603 23.542 1.00 21.88 215 SER A N 1
ATOM 1455 C CA . SER A 1 194 ? 3.760 5.755 24.380 1.00 21.20 215 SER A CA 1
ATOM 1456 C C . SER A 1 194 ? 2.440 6.441 24.746 1.00 22.63 215 SER A C 1
ATOM 1457 O O . SER A 1 194 ? 2.304 6.961 25.854 1.00 23.90 215 SER A O 1
ATOM 1460 N N . ARG A 1 195 ? 1.462 6.439 23.837 1.00 19.30 216 ARG A N 1
ATOM 1461 C CA . ARG A 1 195 ? 0.169 7.056 24.150 1.00 18.10 216 ARG A CA 1
ATOM 1462 C C . ARG A 1 195 ? -0.560 6.250 25.222 1.00 17.26 216 ARG A C 1
ATOM 1463 O O . ARG A 1 195 ? -1.135 6.809 26.148 1.00 12.64 216 ARG A O 1
ATOM 1471 N N . THR A 1 196 ? -0.532 4.929 25.089 1.00 21.75 217 THR A N 1
ATOM 1472 C CA . THR A 1 196 ? -1.198 4.049 26.041 1.00 20.95 217 THR A CA 1
ATOM 1473 C C . THR A 1 196 ? -0.482 4.005 27.384 1.00 18.96 217 THR A C 1
ATOM 1474 O O . THR A 1 196 ? -1.131 4.033 28.433 1.00 21.45 217 THR A O 1
ATOM 1478 N N . VAL A 1 197 ? 0.846 3.947 27.362 1.00 19.50 218 VAL A N 1
ATOM 1479 C CA . VAL A 1 197 ? 1.596 3.909 28.609 1.00 20.70 218 VAL A CA 1
ATOM 1480 C C . VAL A 1 197 ? 1.520 5.245 29.343 1.00 22.72 218 VAL A C 1
ATOM 1481 O O . VAL A 1 197 ? 1.516 5.264 30.574 1.00 23.29 218 VAL A O 1
ATOM 1485 N N . ASP A 1 198 ? 1.455 6.356 28.609 1.00 24.89 219 ASP A N 1
ATOM 1486 C CA . ASP A 1 198 ? 1.388 7.654 29.275 1.00 27.75 219 ASP A CA 1
ATOM 1487 C C . ASP A 1 198 ? 0.015 7.896 29.847 1.00 28.19 219 ASP A C 1
ATOM 1488 O O . ASP A 1 198 ? -0.122 8.458 30.929 1.00 30.53 219 ASP A O 1
ATOM 1493 N N . ALA A 1 199 ? -1.009 7.476 29.119 1.00 26.93 220 ALA A N 1
ATOM 1494 C CA . ALA A 1 199 ? -2.366 7.672 29.593 1.00 25.53 220 ALA A CA 1
ATOM 1495 C C . ALA A 1 199 ? -2.607 6.992 30.941 1.00 24.75 220 ALA A C 1
ATOM 1496 O O . ALA A 1 199 ? -3.272 7.561 31.807 1.00 27.40 220 ALA A O 1
ATOM 1498 N N . GLY A 1 200 ? -2.067 5.791 31.133 1.00 20.54 221 GLY A N 1
ATOM 1499 C CA . GLY A 1 200 ? -2.290 5.105 32.393 1.00 17.22 221 GLY A CA 1
ATOM 1500 C C . GLY A 1 200 ? -1.068 5.002 33.283 1.00 16.75 221 GLY A C 1
ATOM 1501 O O . GLY A 1 200 ? -1.049 4.228 34.238 1.00 17.09 221 GLY A O 1
ATOM 1502 N N . PHE A 1 201 ? -0.051 5.801 32.992 1.00 16.31 222 PHE A N 1
ATOM 1503 C CA . PHE A 1 201 ? 1.187 5.754 33.759 1.00 18.70 222 PHE A CA 1
ATOM 1504 C C . PHE A 1 201 ? 1.066 5.936 35.271 1.00 20.85 222 PHE A C 1
ATOM 1505 O O . PHE A 1 201 ? 1.873 5.390 36.022 1.00 18.27 222 PHE A O 1
ATOM 1513 N N . ASN A 1 202 ? 0.078 6.701 35.721 1.00 24.97 223 ASN A N 1
ATOM 1514 C CA . ASN A 1 202 ? -0.099 6.918 37.153 1.00 28.12 223 ASN A CA 1
ATOM 1515 C C . ASN A 1 202 ? -1.369 6.268 37.681 1.00 29.83 223 ASN A C 1
ATOM 1516 O O . ASN A 1 202 ? -1.784 6.554 38.799 1.00 28.60 223 ASN A O 1
ATOM 1521 N N . SER A 1 203 ? -2.000 5.410 36.885 1.00 33.92 224 SER A N 1
ATOM 1522 C CA . SER A 1 203 ? -3.221 4.767 37.349 1.00 37.94 224 SER A CA 1
ATOM 1523 C C . SER A 1 203 ? -2.847 3.791 38.453 1.00 40.98 224 SER A C 1
ATOM 1524 O O . SER A 1 203 ? -1.761 3.206 38.451 1.00 39.10 224 SER A O 1
ATOM 1527 N N . GLN A 1 204 ? -3.757 3.626 39.401 1.00 43.29 225 GLN A N 1
ATOM 1528 C CA . GLN A 1 204 ? -3.518 2.762 40.537 1.00 44.21 225 GLN A CA 1
ATOM 1529 C C . GLN A 1 204 ? -3.364 1.273 40.250 1.00 42.55 225 GLN A C 1
ATOM 1530 O O . GLN A 1 204 ? -2.771 0.553 41.049 1.00 44.22 225 GLN A O 1
ATOM 1536 N N . HIS A 1 205 ? -3.875 0.791 39.126 1.00 39.86 226 HIS A N 1
ATOM 1537 C CA . HIS A 1 205 ? -3.760 -0.634 38.864 1.00 36.98 226 HIS A CA 1
ATOM 1538 C C . HIS A 1 205 ? -2.940 -1.028 37.655 1.00 31.74 226 HIS A C 1
ATOM 1539 O O . HIS A 1 205 ? -3.022 -2.160 37.183 1.00 29.16 226 HIS A O 1
ATOM 1546 N N . GLY A 1 206 ? -2.129 -0.096 37.175 1.00 28.96 227 GLY A N 1
ATOM 1547 C CA . GLY A 1 206 ? -1.289 -0.369 36.026 1.00 27.29 227 GLY A CA 1
ATOM 1548 C C . GLY A 1 206 ? -2.027 -0.209 34.718 1.00 26.33 227 GLY A C 1
ATOM 1549 O O . GLY A 1 206 ? -3.226 0.072 34.693 1.00 26.93 227 GLY A O 1
ATOM 1550 N N . VAL A 1 207 ? -1.304 -0.396 33.623 1.00 24.88 228 VAL A N 1
ATOM 1551 C CA . VAL A 1 207 ? -1.885 -0.273 32.294 1.00 25.66 228 VAL A CA 1
ATOM 1552 C C . VAL A 1 207 ? -1.232 -1.279 31.359 1.00 25.04 228 VAL A C 1
ATOM 1553 O O . VAL A 1 207 ? -0.069 -1.638 31.529 1.00 27.32 228 VAL A O 1
ATOM 1557 N N . THR A 1 208 ? -1.983 -1.738 30.372 1.00 23.49 229 THR A N 1
ATOM 1558 C CA . THR A 1 208 ? -1.458 -2.711 29.419 1.00 23.99 229 THR A CA 1
ATOM 1559 C C . THR A 1 208 ? -1.844 -2.364 27.992 1.00 21.32 229 THR A C 1
ATOM 1560 O O . THR A 1 208 ? -2.741 -1.546 27.752 1.00 21.32 229 THR A O 1
ATOM 1564 N N . LEU A 1 209 ? -1.154 -2.986 27.041 1.00 19.43 230 LEU A N 1
ATOM 1565 C CA . LEU A 1 209 ? -1.479 -2.833 25.630 1.00 16.23 230 LEU A CA 1
ATOM 1566 C C . LEU A 1 209 ? -2.385 -3.961 25.153 1.00 17.33 230 LEU A C 1
ATOM 1567 O O . LEU A 1 209 ? -2.242 -5.109 25.576 1.00 14.53 230 LEU A O 1
ATOM 1572 N N . THR A 1 210 ? -3.317 -3.624 24.270 1.00 20.67 231 THR A N 1
ATOM 1573 C CA . THR A 1 210 ? -4.371 -4.553 23.861 1.00 21.84 231 THR A CA 1
ATOM 1574 C C . THR A 1 210 ? -3.654 -5.694 23.099 1.00 23.73 231 THR A C 1
ATOM 1575 O O . THR A 1 210 ? -2.449 -5.612 22.792 1.00 25.91 231 THR A O 1
ATOM 1579 N N . VAL A 1 211 ? -4.390 -6.763 22.805 1.00 23.19 232 VAL A N 1
ATOM 1580 C CA . VAL A 1 211 ? -3.845 -7.901 22.077 1.00 21.44 232 VAL A CA 1
ATOM 1581 C C . VAL A 1 211 ? -3.341 -7.412 20.728 1.00 23.76 232 VAL A C 1
ATOM 1582 O O . VAL A 1 211 ? -2.227 -7.740 20.297 1.00 24.92 232 VAL A O 1
ATOM 1586 N N . THR A 1 212 ? -4.171 -6.612 20.073 1.00 22.97 233 THR A N 1
ATOM 1587 C CA . THR A 1 212 ? -3.838 -6.085 18.760 1.00 24.78 233 THR A CA 1
ATOM 1588 C C . THR A 1 212 ? -2.596 -5.215 18.784 1.00 22.86 233 THR A C 1
ATOM 1589 O O . THR A 1 212 ? -1.780 -5.288 17.863 1.00 22.70 233 THR A O 1
ATOM 1593 N N . GLN A 1 213 ? -2.456 -4.394 19.826 1.00 20.98 234 GLN A N 1
ATOM 1594 C CA . GLN A 1 213 ? -1.290 -3.519 19.949 1.00 20.43 234 GLN A CA 1
ATOM 1595 C C . GLN A 1 213 ? -0.043 -4.378 20.063 1.00 20.75 234 GLN A C 1
ATOM 1596 O O . GLN A 1 213 ? 0.970 -4.123 19.398 1.00 18.67 234 GLN A O 1
ATOM 1602 N N . GLY A 1 214 ? -0.138 -5.404 20.905 1.00 19.57 235 GLY A N 1
ATOM 1603 C CA . GLY A 1 214 ? 0.977 -6.305 21.104 1.00 23.59 235 GLY A CA 1
ATOM 1604 C C . GLY A 1 214 ? 1.414 -6.956 19.806 1.00 24.33 235 GLY A C 1
ATOM 1605 O O . GLY A 1 214 ? 2.606 -7.110 19.545 1.00 24.98 235 GLY A O 1
ATOM 1606 N N . LYS A 1 215 ? 0.453 -7.343 18.980 1.00 24.93 236 LYS A N 1
ATOM 1607 C CA . LYS A 1 215 ? 0.795 -7.979 17.716 1.00 26.13 236 LYS A CA 1
ATOM 1608 C C . LYS A 1 215 ? 1.498 -7.041 16.745 1.00 23.12 236 LYS A C 1
ATOM 1609 O O . LYS A 1 215 ? 2.360 -7.466 15.987 1.00 24.22 236 LYS A O 1
ATOM 1615 N N . GLN A 1 216 ? 1.132 -5.768 16.766 1.00 24.94 237 GLN A N 1
ATOM 1616 C CA . GLN A 1 216 ? 1.762 -4.802 15.883 1.00 26.27 237 GLN A CA 1
ATOM 1617 C C . GLN A 1 216 ? 3.159 -4.529 16.406 1.00 27.09 237 GLN A C 1
ATOM 1618 O O . GLN A 1 216 ? 4.120 -4.442 15.639 1.00 26.83 237 GLN A O 1
ATOM 1624 N N . VAL A 1 217 ? 3.256 -4.384 17.723 1.00 25.96 238 VAL A N 1
ATOM 1625 C CA . VAL A 1 217 ? 4.532 -4.129 18.371 1.00 25.34 238 VAL A CA 1
ATOM 1626 C C . VAL A 1 217 ? 5.546 -5.193 17.970 1.00 26.19 238 VAL A C 1
ATOM 1627 O O . VAL A 1 217 ? 6.717 -4.889 17.707 1.00 29.13 238 VAL A O 1
ATOM 1631 N N . GLN A 1 218 ? 5.089 -6.439 17.926 1.00 24.02 239 GLN A N 1
ATOM 1632 C CA . GLN A 1 218 ? 5.953 -7.550 17.576 1.00 22.10 239 GLN A CA 1
ATOM 1633 C C . GLN A 1 218 ? 6.287 -7.590 16.099 1.00 25.01 239 GLN A C 1
ATOM 1634 O O . GLN A 1 218 ? 7.101 -8.404 15.680 1.00 30.79 239 GLN A O 1
ATOM 1640 N N . LYS A 1 219 ? 5.667 -6.718 15.309 1.00 23.98 240 LYS A N 1
ATOM 1641 C CA . LYS A 1 219 ? 5.928 -6.689 13.872 1.00 22.69 240 LYS A CA 1
ATOM 1642 C C . LYS A 1 219 ? 6.582 -5.385 13.436 1.00 24.71 240 LYS A C 1
ATOM 1643 O O . LYS A 1 219 ? 6.457 -4.966 12.284 1.00 25.64 240 LYS A O 1
ATOM 1649 N N . TRP A 1 220 ? 7.293 -4.752 14.364 1.00 23.62 241 TRP A N 1
ATOM 1650 C CA . TRP A 1 220 ? 7.972 -3.493 14.093 1.00 21.12 241 TRP A CA 1
ATOM 1651 C C . TRP A 1 220 ? 8.770 -3.500 12.800 1.00 23.29 241 TRP A C 1
ATOM 1652 O O . TRP A 1 220 ? 8.772 -2.509 12.068 1.00 20.03 241 TRP A O 1
ATOM 1663 N N . ASP A 1 221 ? 9.465 -4.607 12.542 1.00 25.88 242 ASP A N 1
ATOM 1664 C CA . ASP A 1 221 ? 10.291 -4.747 11.342 1.00 29.98 242 ASP A CA 1
ATOM 1665 C C . ASP A 1 221 ? 9.441 -4.757 10.113 1.00 26.93 242 ASP A C 1
ATOM 1666 O O . ASP A 1 221 ? 9.792 -4.185 9.082 1.00 27.26 242 ASP A O 1
ATOM 1671 N N . ARG A 1 222 ? 8.320 -5.443 10.231 1.00 26.03 243 ARG A N 1
ATOM 1672 C CA . ARG A 1 222 ? 7.423 -5.562 9.119 1.00 26.99 243 ARG A CA 1
ATOM 1673 C C . ARG A 1 222 ? 6.747 -4.258 8.782 1.00 24.51 243 ARG A C 1
ATOM 1674 O O . ARG A 1 222 ? 6.657 -3.902 7.608 1.00 20.37 243 ARG A O 1
ATOM 1682 N N . ILE A 1 223 ? 6.262 -3.534 9.787 1.00 24.97 244 ILE A N 1
ATOM 1683 C CA . ILE A 1 223 ? 5.626 -2.274 9.455 1.00 25.50 244 ILE A CA 1
ATOM 1684 C C . ILE A 1 223 ? 6.678 -1.234 9.064 1.00 25.25 244 ILE A C 1
ATOM 1685 O O . ILE A 1 223 ? 6.357 -0.213 8.462 1.00 25.24 244 ILE A O 1
ATOM 1690 N N . SER A 1 224 ? 7.944 -1.513 9.368 1.00 26.01 245 SER A N 1
ATOM 1691 C CA . SER A 1 224 ? 9.013 -0.609 8.968 1.00 25.32 245 SER A CA 1
ATOM 1692 C C . SER A 1 224 ? 9.246 -0.841 7.479 1.00 27.00 245 SER A C 1
ATOM 1693 O O . SER A 1 224 ? 9.465 0.107 6.731 1.00 29.59 245 SER A O 1
ATOM 1696 N N . LYS A 1 225 ? 9.198 -2.103 7.054 1.00 27.26 246 LYS A N 1
ATOM 1697 C CA . LYS A 1 225 ? 9.376 -2.439 5.641 1.00 28.70 246 LYS A CA 1
ATOM 1698 C C . LYS A 1 225 ? 8.229 -1.833 4.829 1.00 28.09 246 LYS A C 1
ATOM 1699 O O . LYS A 1 225 ? 8.442 -1.280 3.749 1.00 29.74 246 LYS A O 1
ATOM 1705 N N . ALA A 1 226 ? 7.013 -1.932 5.358 1.00 26.68 247 ALA A N 1
ATOM 1706 C CA . ALA A 1 226 ? 5.852 -1.363 4.690 1.00 26.94 247 ALA A CA 1
ATOM 1707 C C . ALA A 1 226 ? 6.025 0.149 4.595 1.00 28.78 247 ALA A C 1
ATOM 1708 O O . ALA A 1 226 ? 5.633 0.763 3.602 1.00 30.31 247 ALA A O 1
ATOM 1710 N N . ALA A 1 227 ? 6.609 0.751 5.629 1.00 31.18 248 ALA A N 1
ATOM 1711 C CA . ALA A 1 227 ? 6.819 2.193 5.632 1.00 31.72 248 ALA A CA 1
ATOM 1712 C C . ALA A 1 227 ? 7.578 2.574 4.371 1.00 32.84 248 ALA A C 1
ATOM 1713 O O . ALA A 1 227 ? 7.244 3.555 3.701 1.00 32.93 248 ALA A O 1
ATOM 1715 N N . PHE A 1 228 ? 8.596 1.780 4.051 1.00 35.12 249 PHE A N 1
ATOM 1716 C CA . PHE A 1 228 ? 9.412 2.013 2.862 1.00 42.14 249 PHE A CA 1
ATOM 1717 C C . PHE A 1 228 ? 8.664 1.680 1.568 1.00 43.26 249 PHE A C 1
ATOM 1718 O O . PHE A 1 228 ? 8.828 2.367 0.556 1.00 43.84 249 PHE A O 1
ATOM 1726 N N . GLU A 1 229 ? 7.847 0.629 1.599 1.00 42.41 250 GLU A N 1
ATOM 1727 C CA . GLU A 1 229 ? 7.073 0.251 0.423 1.00 41.40 250 GLU A CA 1
ATOM 1728 C C . GLU A 1 229 ? 6.052 1.336 0.082 1.00 39.95 250 GLU A C 1
ATOM 1729 O O . GLU A 1 229 ? 5.791 1.599 -1.091 1.00 39.18 250 GLU A O 1
ATOM 1735 N N . TRP A 1 230 ? 5.471 1.950 1.114 1.00 40.01 251 TRP A N 1
ATOM 1736 C CA . TRP A 1 230 ? 4.479 2.997 0.914 1.00 40.45 251 TRP A CA 1
ATOM 1737 C C . TRP A 1 230 ? 5.128 4.290 0.465 1.00 43.02 251 TRP A C 1
ATOM 1738 O O . TRP A 1 230 ? 4.455 5.201 -0.030 1.00 44.49 251 TRP A O 1
ATOM 1749 N N . ALA A 1 231 ? 6.440 4.378 0.655 1.00 44.43 252 ALA A N 1
ATOM 1750 C CA . ALA A 1 231 ? 7.200 5.539 0.202 1.00 48.24 252 ALA A CA 1
ATOM 1751 C C . ALA A 1 231 ? 7.209 5.455 -1.345 1.00 50.88 252 ALA A C 1
ATOM 1752 O O . ALA A 1 231 ? 7.101 6.468 -2.038 1.00 50.05 252 ALA A O 1
ATOM 1754 N N . ASP A 1 232 ? 7.350 4.243 -1.884 1.00 52.76 253 ASP A N 1
ATOM 1755 C CA . ASP A 1 232 ? 7.390 4.044 -3.332 1.00 55.39 253 ASP A CA 1
ATOM 1756 C C . ASP A 1 232 ? 5.994 3.985 -3.960 1.00 55.32 253 ASP A C 1
ATOM 1757 O O . ASP A 1 232 ? 5.751 4.636 -4.973 1.00 57.87 253 ASP A O 1
ATOM 1762 N N . HIS A 1 233 ? 5.088 3.218 -3.363 1.00 52.75 254 HIS A N 1
ATOM 1763 C CA . HIS A 1 233 ? 3.754 3.063 -3.859 1.00 49.98 254 HIS A CA 1
ATOM 1764 C C . HIS A 1 233 ? 2.768 3.260 -2.722 1.00 44.92 254 HIS A C 1
ATOM 1765 O O . HIS A 1 233 ? 2.345 2.306 -2.046 1.00 39.54 254 HIS A O 1
ATOM 1772 N N . PRO A 1 234 ? 2.370 4.515 -2.498 1.00 43.29 255 PRO A N 1
ATOM 1773 C CA . PRO A 1 234 ? 1.475 4.885 -1.409 1.00 45.29 255 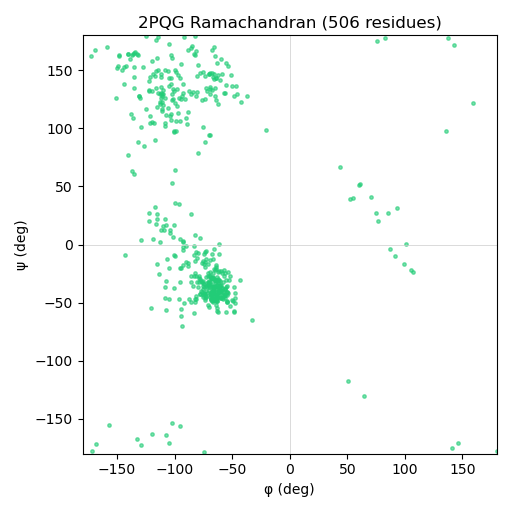PRO A CA 1
ATOM 1774 C C . PRO A 1 234 ? 0.041 4.372 -1.450 1.00 45.89 255 PRO A C 1
ATOM 1775 O O . PRO A 1 234 ? -0.710 4.577 -0.496 1.00 47.07 255 PRO A O 1
ATOM 1779 N N . THR A 1 235 ? -0.306 3.693 -2.529 1.00 44.74 256 THR A N 1
ATOM 1780 C CA . THR A 1 235 ? -1.634 3.160 -2.681 1.00 42.52 256 THR A CA 1
ATOM 1781 C C . THR A 1 235 ? -1.650 1.658 -2.500 1.00 42.02 256 THR A C 1
ATOM 1782 O O . THR A 1 235 ? -2.708 1.055 -2.361 1.00 44.89 256 THR A O 1
ATOM 1786 N N . ALA A 1 236 ? -0.473 1.054 -2.490 1.00 40.76 257 ALA A N 1
ATOM 1787 C CA . ALA A 1 236 ? -0.366 -0.391 -2.352 1.00 38.40 257 ALA A CA 1
ATOM 1788 C C . ALA A 1 236 ? -1.058 -0.947 -1.121 1.00 38.36 257 ALA A C 1
ATOM 1789 O O . ALA A 1 236 ? -0.973 -0.361 -0.041 1.00 38.07 257 ALA A O 1
ATOM 1791 N N . VAL A 1 237 ? -1.759 -2.070 -1.291 1.00 38.48 258 VAL A N 1
ATOM 1792 C CA . VAL A 1 237 ? -2.418 -2.729 -0.171 1.00 40.01 258 VAL A CA 1
ATOM 1793 C C . VAL A 1 237 ? -1.412 -3.759 0.358 1.00 39.32 258 VAL A C 1
ATOM 1794 O O . VAL A 1 237 ? -0.750 -4.470 -0.422 1.00 35.79 258 VAL A O 1
ATOM 1798 N N . ILE A 1 238 ? -1.321 -3.857 1.682 1.00 40.48 259 ILE A N 1
ATOM 1799 C CA . ILE A 1 238 ? -0.357 -4.729 2.331 1.00 40.20 259 ILE A CA 1
ATOM 1800 C C . ILE A 1 238 ? -0.974 -5.775 3.236 1.00 40.30 259 ILE A C 1
ATOM 1801 O O . ILE A 1 238 ? -1.384 -5.473 4.358 1.00 38.80 259 ILE A O 1
ATOM 1806 N N . PRO A 1 239 ? -1.000 -7.023 2.770 1.00 42.58 260 PRO A N 1
ATOM 1807 C CA . PRO A 1 239 ? -1.573 -8.134 3.535 1.00 43.66 260 PRO A CA 1
ATOM 1808 C C . PRO A 1 239 ? -1.062 -8.169 4.961 1.00 41.08 260 PRO A C 1
ATOM 1809 O O . PRO A 1 239 ? -1.843 -8.111 5.910 1.00 39.51 260 PRO A O 1
ATOM 1813 N N . ASP A 1 240 ? 0.253 -8.265 5.103 1.00 40.47 261 ASP A N 1
ATOM 1814 C CA . ASP A 1 240 ? 0.881 -8.310 6.417 1.00 37.88 261 ASP A CA 1
ATOM 1815 C C . ASP A 1 240 ? 0.441 -7.134 7.286 1.00 35.69 261 ASP A C 1
ATOM 1816 O O . ASP A 1 240 ? 0.489 -7.213 8.514 1.00 31.99 261 ASP A O 1
ATOM 1821 N N . MET A 1 241 ? 0.006 -6.051 6.640 1.00 34.11 262 MET A N 1
ATOM 1822 C CA . MET A 1 241 ? -0.433 -4.856 7.347 1.00 32.26 262 MET A CA 1
ATOM 1823 C C . MET A 1 241 ? -1.909 -4.885 7.726 1.00 34.16 262 MET A C 1
ATOM 1824 O O . MET A 1 241 ? -2.259 -4.541 8.863 1.00 32.48 262 MET A O 1
ATOM 1829 N N . GLN A 1 242 ? -2.769 -5.257 6.770 1.00 36.96 263 GLN A N 1
ATOM 1830 C CA . GLN A 1 242 ? -4.206 -5.337 7.027 1.00 37.76 263 GLN A CA 1
ATOM 1831 C C . GLN A 1 242 ? -4.435 -6.509 7.962 1.00 35.46 263 GLN A C 1
ATOM 1832 O O . GLN A 1 242 ? -5.419 -6.556 8.704 1.00 33.38 263 GLN A O 1
ATOM 1838 N N . LYS A 1 243 ? -3.530 -7.476 7.903 1.00 35.04 264 LYS A N 1
ATOM 1839 C CA . LYS A 1 243 ? -3.540 -8.613 8.814 1.00 34.38 264 LYS A CA 1
ATOM 1840 C C . LYS A 1 243 ? -3.505 -7.983 10.247 1.00 33.57 264 LYS A C 1
ATOM 1841 O O . LYS A 1 243 ? -4.153 -8.452 11.179 1.00 33.84 264 LYS A O 1
ATOM 1847 N N . LEU A 1 244 ? -2.742 -6.902 10.415 1.00 29.42 265 LEU A N 1
ATOM 1848 C CA . LEU A 1 244 ? -2.538 -6.269 11.712 1.00 27.63 265 LEU A CA 1
ATOM 1849 C C . LEU A 1 244 ? -3.476 -5.140 12.073 1.00 29.75 265 LEU A C 1
ATOM 1850 O O . LEU A 1 244 ? -3.336 -4.525 13.136 1.00 29.62 265 LEU A O 1
ATOM 1855 N N . GLY A 1 245 ? -4.426 -4.881 11.188 1.00 31.09 266 GLY A N 1
ATOM 1856 C CA . GLY A 1 245 ? -5.358 -3.798 11.413 1.00 31.66 266 GLY A CA 1
ATOM 1857 C C . GLY A 1 245 ? -4.759 -2.482 10.913 1.00 34.49 266 GLY A C 1
ATOM 1858 O O . GLY A 1 245 ? -5.086 -1.418 11.446 1.00 34.99 266 GLY A O 1
ATOM 1859 N N . ILE A 1 246 ? -3.861 -2.536 9.915 1.00 35.96 267 ILE A N 1
ATOM 1860 C CA . ILE A 1 246 ? -3.240 -1.333 9.341 1.00 37.31 267 ILE A CA 1
ATOM 1861 C C . ILE A 1 246 ? -3.404 -1.447 7.837 1.00 40.78 267 ILE A C 1
ATOM 1862 O O . ILE A 1 246 ? -3.010 -2.451 7.208 1.00 42.49 267 ILE A O 1
ATOM 1867 N N . LYS A 1 247 ? -3.984 -0.412 7.238 1.00 44.32 268 LYS A N 1
ATOM 1868 C CA . LYS A 1 247 ? -4.288 -0.427 5.811 1.00 46.84 268 LYS A CA 1
ATOM 1869 C C . LYS A 1 247 ? -3.313 0.442 5.021 1.00 47.92 268 LYS A C 1
ATOM 1870 O O . LYS A 1 247 ? -2.783 0.021 3.993 1.00 52.62 268 LYS A O 1
ATOM 1876 N N . ASP A 1 248 ? -3.083 1.656 5.510 1.00 46.89 269 ASP A N 1
ATOM 1877 C CA . ASP A 1 248 ? -2.422 2.689 4.732 1.00 46.86 269 ASP A CA 1
ATOM 1878 C C . ASP A 1 248 ? -1.435 3.468 5.593 1.00 45.67 269 ASP A C 1
ATOM 1879 O O . ASP A 1 248 ? -1.539 3.458 6.825 1.00 44.24 269 ASP A O 1
ATOM 1884 N N . LYS A 1 249 ? -0.475 4.132 4.951 1.00 43.11 270 LYS A N 1
ATOM 1885 C CA . LYS A 1 249 ? 0.552 4.865 5.679 1.00 42.82 270 LYS A CA 1
ATOM 1886 C C . LYS A 1 249 ? -0.014 5.817 6.711 1.00 43.95 270 LYS A C 1
ATOM 1887 O O . LYS A 1 249 ? 0.634 6.100 7.720 1.00 46.54 270 LYS A O 1
ATOM 1893 N N . ASN A 1 250 ? -1.229 6.294 6.472 1.00 41.83 271 ASN A N 1
ATOM 1894 C CA . ASN A 1 250 ? -1.875 7.217 7.395 1.00 42.48 271 ASN A CA 1
ATOM 1895 C C . ASN A 1 250 ? -2.164 6.615 8.771 1.00 42.06 271 ASN A C 1
ATOM 1896 O O . ASN A 1 250 ? -1.942 7.270 9.795 1.00 40.09 271 ASN A O 1
ATOM 1901 N N . GLU A 1 251 ? -2.668 5.382 8.800 1.00 40.48 272 GLU A N 1
ATOM 1902 C CA . GLU A 1 251 ? -2.948 4.721 10.068 1.00 38.38 272 GLU A CA 1
ATOM 1903 C C . GLU A 1 251 ? -1.603 4.335 10.679 1.00 36.79 272 GLU A C 1
ATOM 1904 O O . GLU A 1 251 ? -1.414 4.385 11.896 1.00 33.79 272 GLU A O 1
ATOM 1910 N N . ALA A 1 252 ? -0.667 3.961 9.815 1.00 32.50 273 ALA A N 1
ATOM 1911 C CA . ALA A 1 252 ? 0.660 3.573 10.250 1.00 31.36 273 ALA A CA 1
ATOM 1912 C C . ALA A 1 252 ? 1.332 4.734 10.980 1.00 33.29 273 ALA A C 1
ATOM 1913 O O . ALA A 1 252 ? 2.125 4.517 11.898 1.00 33.73 273 ALA A O 1
ATOM 1915 N N . ALA A 1 253 ? 1.010 5.962 10.579 1.00 32.26 274 ALA A N 1
ATOM 1916 C CA . ALA A 1 253 ? 1.596 7.139 11.207 1.00 33.31 274 ALA A CA 1
ATOM 1917 C C . ALA A 1 253 ? 1.047 7.347 12.620 1.00 36.77 274 ALA A C 1
ATOM 1918 O O . ALA A 1 253 ? 1.621 8.078 13.432 1.00 38.19 274 ALA A O 1
ATOM 1920 N N . ARG A 1 254 ? -0.064 6.701 12.928 1.00 39.31 275 ARG A N 1
ATOM 1921 C CA . ARG A 1 254 ? -0.676 6.816 14.253 1.00 41.12 275 ARG A CA 1
ATOM 1922 C C . ARG A 1 254 ? -0.168 5.697 15.157 1.00 41.14 275 ARG A C 1
ATOM 1923 O O . ARG A 1 254 ? -0.540 5.616 16.335 1.00 43.13 275 ARG A O 1
ATOM 1931 N N . ILE A 1 255 ? 0.731 4.877 14.629 1.00 39.76 276 ILE A N 1
ATOM 1932 C CA . ILE A 1 255 ? 1.198 3.687 15.306 1.00 35.31 276 ILE A CA 1
ATOM 1933 C C . ILE A 1 255 ? 2.683 3.609 15.594 1.00 33.95 276 ILE A C 1
ATOM 1934 O O . ILE A 1 255 ? 3.085 3.356 16.725 1.00 37.81 276 ILE A O 1
ATOM 1939 N N . VAL A 1 256 ? 3.478 3.769 14.543 1.00 30.42 277 VAL A N 1
ATOM 1940 C CA . VAL A 1 256 ? 4.928 3.742 14.687 1.00 29.24 277 VAL A CA 1
ATOM 1941 C C . VAL A 1 256 ? 5.462 5.167 14.635 1.00 26.47 277 VAL A C 1
ATOM 1942 O O . VAL A 1 256 ? 5.012 5.988 13.835 1.00 26.52 277 VAL A O 1
ATOM 1946 N N . ALA A 1 257 ? 6.421 5.459 15.506 1.00 25.12 278 ALA A N 1
ATOM 1947 C CA . ALA A 1 257 ? 7.019 6.786 15.578 1.00 20.40 278 ALA A CA 1
ATOM 1948 C C . ALA A 1 257 ? 8.358 6.797 14.860 1.00 19.14 278 ALA A C 1
ATOM 1949 O O . ALA A 1 257 ? 8.699 7.770 14.199 1.00 18.92 278 ALA A O 1
ATOM 1951 N N . LEU A 1 258 ? 9.110 5.708 14.982 1.00 18.67 279 LEU A N 1
ATOM 1952 C CA . LEU A 1 258 ? 10.410 5.604 14.332 1.00 21.56 279 LEU A CA 1
ATOM 1953 C C . LEU A 1 258 ? 10.535 4.278 13.582 1.00 24.58 279 LEU A C 1
ATOM 1954 O O . LEU A 1 258 ? 10.318 3.207 14.158 1.00 24.84 279 LEU A O 1
ATOM 1959 N N . VAL A 1 259 ? 10.896 4.342 12.301 1.00 24.36 280 VAL A N 1
ATOM 1960 C CA . VAL A 1 259 ? 11.027 3.122 11.520 1.00 21.90 280 VAL A CA 1
ATOM 1961 C C . VAL A 1 259 ? 12.445 2.629 11.355 1.00 23.04 280 VAL A C 1
ATOM 1962 O O . VAL A 1 259 ? 13.405 3.400 11.326 1.00 22.49 280 VAL A O 1
ATOM 1966 N N . LYS A 1 260 ? 12.543 1.312 11.237 1.00 24.63 281 LYS A N 1
ATOM 1967 C CA . LYS A 1 260 ? 13.798 0.613 11.055 1.00 24.72 281 LYS A CA 1
ATOM 1968 C C . LYS A 1 260 ? 14.309 0.842 9.628 1.00 27.71 281 LYS A C 1
ATOM 1969 O O . LYS A 1 260 ? 13.592 0.596 8.645 1.00 26.48 281 LYS A O 1
ATOM 1975 N N . ASN A 1 261 ? 15.545 1.327 9.534 1.00 26.33 282 ASN A N 1
ATOM 1976 C CA . ASN A 1 261 ? 16.176 1.614 8.255 1.00 27.48 282 ASN A CA 1
ATOM 1977 C C . ASN A 1 261 ? 16.341 0.369 7.402 1.00 29.06 282 ASN A C 1
ATOM 1978 O O . ASN A 1 261 ? 17.012 -0.586 7.806 1.00 28.15 282 ASN A O 1
ATOM 1983 N N . GLN A 1 262 ? 15.735 0.390 6.216 1.00 29.51 283 GLN A N 1
ATOM 1984 C CA . GLN A 1 262 ? 15.847 -0.725 5.291 1.00 30.63 283 GLN A CA 1
ATOM 1985 C C . GLN A 1 262 ? 17.165 -0.612 4.521 1.00 32.76 283 GLN A C 1
ATOM 1986 O O . GLN A 1 262 ? 17.722 -1.616 4.070 1.00 30.42 283 GLN A O 1
ATOM 1992 N N . THR A 1 263 ? 17.665 0.613 4.370 1.00 34.99 284 THR A N 1
ATOM 1993 C CA . THR A 1 263 ? 18.934 0.845 3.672 1.00 35.63 284 THR A CA 1
ATOM 1994 C C . THR A 1 263 ? 20.053 0.802 4.720 1.00 35.09 284 THR A C 1
ATOM 1995 O O . THR A 1 263 ? 20.901 -0.122 4.632 1.00 37.33 284 THR A O 1
ATOM 1997 N N . LYS B 1 1 ? -6.242 26.416 24.499 1.00 62.47 22 LYS B N 1
ATOM 1998 C CA . LYS B 1 1 ? -7.240 25.353 24.151 1.00 60.38 22 LYS B CA 1
ATOM 1999 C C . LYS B 1 1 ? -6.708 24.002 24.645 1.00 61.21 22 LYS B C 1
ATOM 2000 O O . LYS B 1 1 ? -7.493 23.141 25.057 1.00 60.67 22 LYS B O 1
ATOM 2006 N N . PHE B 1 2 ? -5.385 23.805 24.577 1.00 60.32 23 PHE B N 1
ATOM 2007 C CA . PHE B 1 2 ? -4.767 22.587 25.113 1.00 58.71 23 PHE B CA 1
ATOM 2008 C C . PHE B 1 2 ? -3.742 23.041 26.156 1.00 55.44 23 PHE B C 1
ATOM 2009 O O . PHE B 1 2 ? -2.916 23.929 25.923 1.00 52.77 23 PHE B O 1
ATOM 2017 N N . THR B 1 3 ? -3.792 22.418 27.316 1.00 51.84 24 THR B N 1
ATOM 2018 C CA . THR B 1 3 ? -2.943 22.795 28.427 1.00 47.72 24 THR B CA 1
ATOM 2019 C C . THR B 1 3 ? -1.678 22.002 28.635 1.00 45.56 24 THR B C 1
ATOM 2020 O O . THR B 1 3 ? -1.629 20.808 28.321 1.00 48.88 24 THR B O 1
ATOM 2024 N N . GLU B 1 4 ? -0.636 22.685 29.107 1.00 39.78 25 GLU B N 1
ATOM 2025 C CA . GLU B 1 4 ? 0.584 21.994 29.509 1.00 38.77 25 GLU B CA 1
ATOM 2026 C C . GLU B 1 4 ? 1.005 22.612 30.851 1.00 37.17 25 GLU B C 1
ATOM 2027 O O . GLU B 1 4 ? 0.821 23.820 31.096 1.00 36.93 25 GLU B O 1
ATOM 2029 N N . ILE B 1 5 ? 1.542 21.778 31.738 1.00 32.15 26 ILE B N 1
ATOM 2030 C CA . ILE B 1 5 ? 1.962 22.233 33.059 1.00 29.37 26 ILE B CA 1
ATOM 2031 C C . ILE B 1 5 ? 3.463 22.087 33.254 1.00 29.18 26 ILE B C 1
ATOM 2032 O O . ILE B 1 5 ? 4.096 21.210 32.667 1.00 29.23 26 ILE B O 1
ATOM 2037 N N . PHE B 1 6 ? 4.033 22.975 34.062 1.00 27.40 27 PHE B N 1
ATOM 2038 C CA . PHE B 1 6 ? 5.456 22.901 34.378 1.00 26.95 27 PHE B CA 1
ATOM 2039 C C . PHE B 1 6 ? 5.671 23.172 35.875 1.00 23.37 27 PHE B C 1
ATOM 2040 O O . PHE B 1 6 ? 5.440 24.282 36.354 1.00 21.19 27 PHE B O 1
ATOM 2048 N N . PRO B 1 7 ? 6.099 22.147 36.634 1.00 21.68 28 PRO B N 1
ATOM 2049 C CA . PRO B 1 7 ? 6.372 22.263 38.078 1.00 23.06 28 PRO B CA 1
ATOM 2050 C C . PRO B 1 7 ? 7.672 23.047 38.207 1.00 23.40 28 PRO B C 1
ATOM 2051 O O . PRO B 1 7 ? 8.756 22.460 38.291 1.00 25.94 28 PRO B O 1
ATOM 2055 N N . VAL B 1 8 ? 7.569 24.372 38.264 1.00 23.05 29 VAL B N 1
ATOM 2056 C CA . VAL B 1 8 ? 8.749 25.224 38.294 1.00 23.13 29 VAL B CA 1
ATOM 2057 C C . VAL B 1 8 ? 9.834 24.834 39.264 1.00 22.55 29 VAL B C 1
ATOM 2058 O O . VAL B 1 8 ? 11.011 24.785 38.906 1.00 20.61 29 VAL B O 1
ATOM 2062 N N . GLU B 1 9 ? 9.426 24.519 40.480 1.00 22.97 30 GLU B N 1
ATOM 2063 C CA . GLU B 1 9 ? 10.375 24.170 41.518 1.00 26.28 30 GLU B CA 1
ATOM 2064 C C . GLU B 1 9 ? 10.885 22.751 41.520 1.00 26.34 30 GLU B C 1
ATOM 2065 O O . GLU B 1 9 ? 11.776 22.425 42.297 1.00 30.07 30 GLU B O 1
ATOM 2071 N N . ASP B 1 10 ? 10.325 21.904 40.667 1.00 25.38 31 ASP B N 1
ATOM 2072 C CA . ASP B 1 10 ? 10.768 20.521 40.598 1.00 23.76 31 ASP B CA 1
ATOM 2073 C C . ASP B 1 10 ? 12.104 20.440 39.868 1.00 22.81 31 ASP B C 1
ATOM 2074 O O . ASP B 1 10 ? 12.166 20.487 38.642 1.00 17.52 31 ASP B O 1
ATOM 2079 N N . ALA B 1 11 ? 13.173 20.318 40.648 1.00 23.61 32 ALA B N 1
ATOM 2080 C CA . ALA B 1 11 ? 14.523 20.253 40.118 1.00 25.53 32 ALA B CA 1
ATOM 2081 C C . ALA B 1 11 ? 14.741 19.056 39.205 1.00 26.31 32 ALA B C 1
ATOM 2082 O O . ALA B 1 11 ? 15.642 19.070 38.365 1.00 25.96 32 ALA B O 1
ATOM 2084 N N . ASN B 1 12 ? 13.918 18.024 39.364 1.00 25.97 33 ASN B N 1
ATOM 2085 C CA . ASN B 1 12 ? 14.065 16.824 38.549 1.00 25.69 33 ASN B CA 1
ATOM 2086 C C . ASN B 1 12 ? 13.431 16.914 37.168 1.00 24.22 33 ASN B C 1
ATOM 2087 O O . ASN B 1 12 ? 13.703 16.085 36.301 1.00 22.10 33 ASN B O 1
ATOM 2092 N N . TYR B 1 13 ? 12.587 17.923 36.970 1.00 23.87 34 TYR B N 1
ATOM 2093 C CA . TYR B 1 13 ? 11.921 18.127 35.691 1.00 21.44 34 TYR B CA 1
ATOM 2094 C C . TYR B 1 13 ? 12.707 19.195 34.953 1.00 19.82 34 TYR B C 1
ATOM 2095 O O . TYR B 1 13 ? 12.523 20.391 35.189 1.00 20.11 34 TYR B O 1
ATOM 2104 N N . PRO B 1 14 ? 13.600 18.780 34.046 1.00 21.14 35 PRO B N 1
ATOM 2105 C CA . PRO B 1 14 ? 14.404 19.745 33.290 1.00 20.60 35 PRO B CA 1
ATOM 2106 C C . PRO B 1 14 ? 13.561 20.637 32.392 1.00 20.97 35 PRO B C 1
ATOM 2107 O O . PRO B 1 14 ? 12.560 20.193 31.836 1.00 21.19 35 PRO B O 1
ATOM 2111 N N . TYR B 1 15 ? 13.963 21.901 32.281 1.00 21.20 36 TYR B N 1
ATOM 2112 C CA . TYR B 1 15 ? 13.291 22.880 31.433 1.00 17.29 36 TYR B CA 1
ATOM 2113 C C . TYR B 1 15 ? 13.239 22.339 29.987 1.00 19.69 36 TYR B C 1
ATOM 2114 O O . TYR B 1 15 ? 12.241 22.509 29.287 1.00 17.41 36 TYR B O 1
ATOM 2123 N N . SER B 1 16 ? 14.307 21.673 29.552 1.00 19.91 37 SER B N 1
ATOM 2124 C CA . SER B 1 16 ? 14.358 21.117 28.198 1.00 24.57 37 SER B CA 1
ATOM 2125 C C . SER B 1 16 ? 13.235 20.125 27.920 1.00 25.23 37 SER B C 1
ATOM 2126 O O . SER B 1 16 ? 12.709 20.073 26.810 1.00 27.95 37 SER B O 1
ATOM 2129 N N . ALA B 1 17 ? 12.880 19.322 28.916 1.00 24.30 38 ALA B N 1
ATOM 2130 C CA . ALA B 1 17 ? 11.819 18.345 28.735 1.00 24.11 38 ALA B CA 1
ATOM 2131 C C . ALA B 1 17 ? 10.500 19.054 28.491 1.00 23.13 38 ALA B C 1
ATOM 2132 O O . ALA B 1 17 ? 9.638 18.541 27.787 1.00 27.55 38 ALA B O 1
ATOM 2134 N N . PHE B 1 18 ? 10.348 20.237 29.070 1.00 22.34 39 PHE B N 1
ATOM 2135 C CA . PHE B 1 18 ? 9.123 21.007 28.916 1.00 23.62 39 PHE B CA 1
ATOM 2136 C C . PHE B 1 18 ? 9.005 21.656 27.540 1.00 26.14 39 PHE B C 1
ATOM 2137 O O . PHE B 1 18 ? 7.908 21.825 27.008 1.00 27.83 39 PHE B O 1
ATOM 2145 N N . ILE B 1 19 ? 10.142 22.048 26.985 1.00 26.73 40 ILE B N 1
ATOM 2146 C CA . ILE B 1 19 ? 10.185 22.658 25.669 1.00 28.22 40 ILE B CA 1
ATOM 2147 C C . ILE B 1 19 ? 9.935 21.571 24.631 1.00 29.33 40 ILE B C 1
ATOM 2148 O O . ILE B 1 19 ? 9.137 21.745 23.709 1.00 31.60 40 ILE B O 1
ATOM 2153 N N . ALA B 1 20 ? 10.621 20.446 24.799 1.00 27.75 41 ALA B N 1
ATOM 2154 C CA . ALA B 1 20 ? 10.494 19.314 23.889 1.00 27.52 41 ALA B CA 1
ATOM 2155 C C . ALA B 1 20 ? 9.078 18.780 23.900 1.00 26.60 41 ALA B C 1
ATOM 2156 O O . ALA B 1 20 ? 8.545 18.383 22.867 1.00 31.66 41 ALA B O 1
ATOM 2158 N N . SER B 1 21 ? 8.476 18.773 25.081 1.00 26.58 42 SER B N 1
ATOM 2159 C CA . SER B 1 21 ? 7.119 18.276 25.260 1.00 26.22 42 SER B CA 1
ATOM 2160 C C . SER B 1 21 ? 6.081 19.249 24.690 1.00 26.11 42 SER B C 1
ATOM 2161 O O . SER B 1 21 ? 5.186 18.841 23.955 1.00 26.15 42 SER B O 1
ATOM 2164 N N . VAL B 1 22 ? 6.210 20.534 25.025 1.00 27.37 43 VAL B N 1
ATOM 2165 C CA . VAL B 1 22 ? 5.266 21.548 24.560 1.00 21.99 43 VAL B CA 1
ATOM 2166 C C . VAL B 1 22 ? 5.411 21.844 23.077 1.00 24.38 43 VAL B C 1
ATOM 2167 O O . VAL B 1 22 ? 4.433 22.174 22.407 1.00 24.78 43 VAL B O 1
ATOM 2171 N N . ARG B 1 23 ? 6.622 21.750 22.546 1.00 22.80 44 ARG B N 1
ATOM 2172 C CA . ARG B 1 23 ? 6.753 22.006 21.124 1.00 25.12 44 ARG B CA 1
ATOM 2173 C C . ARG B 1 23 ? 5.967 20.957 20.359 1.00 26.59 44 ARG B C 1
ATOM 2174 O O . ARG B 1 23 ? 5.260 21.286 19.406 1.00 25.48 44 ARG B O 1
ATOM 2182 N N . LYS B 1 24 ? 6.085 19.700 20.784 1.00 27.64 45 LYS B N 1
ATOM 2183 C CA . LYS B 1 24 ? 5.370 18.598 20.150 1.00 29.47 45 LYS B CA 1
ATOM 2184 C C . LYS B 1 24 ? 3.897 18.984 19.996 1.00 28.82 45 LYS B C 1
ATOM 2185 O O . LYS B 1 24 ? 3.357 18.983 18.894 1.00 31.39 45 LYS B O 1
ATOM 2191 N N . ASP B 1 25 ? 3.247 19.313 21.105 1.00 27.89 46 ASP B N 1
ATOM 2192 C CA . ASP B 1 25 ? 1.849 19.731 21.078 1.00 27.47 46 ASP B CA 1
ATOM 2193 C C . ASP B 1 25 ? 1.628 20.782 19.987 1.00 26.69 46 ASP B C 1
ATOM 2194 O O . ASP B 1 25 ? 0.728 20.653 19.165 1.00 30.61 46 ASP B O 1
ATOM 2199 N N . VAL B 1 26 ? 2.465 21.815 19.973 1.00 24.58 47 VAL B N 1
ATOM 2200 C CA . VAL B 1 26 ? 2.332 22.898 19.006 1.00 20.80 47 VAL B CA 1
ATOM 2201 C C . VAL B 1 26 ? 2.455 22.433 17.568 1.00 22.46 47 VAL B C 1
ATOM 2202 O O . VAL B 1 26 ? 1.731 22.892 16.685 1.00 18.38 47 VAL B O 1
ATOM 2206 N N . ILE B 1 27 ? 3.375 21.511 17.338 1.00 24.43 48 ILE B N 1
ATOM 2207 C CA . ILE B 1 27 ? 3.599 21.000 16.000 1.00 25.77 48 ILE B CA 1
ATOM 2208 C C . ILE B 1 27 ? 2.418 20.190 15.464 1.00 27.42 48 ILE B C 1
ATOM 2209 O O . ILE B 1 27 ? 2.196 20.157 14.260 1.00 28.03 48 ILE B O 1
ATOM 2214 N N . LYS B 1 28 ? 1.641 19.561 16.342 1.00 28.37 49 LYS B N 1
ATOM 2215 C CA . LYS B 1 28 ? 0.474 18.811 15.872 1.00 30.28 49 LYS B CA 1
ATOM 2216 C C . LYS B 1 28 ? -0.467 19.761 15.130 1.00 30.76 49 LYS B C 1
ATOM 2217 O O . LYS B 1 28 ? -1.276 19.331 14.313 1.00 29.98 49 LYS B O 1
ATOM 2223 N N . HIS B 1 29 ? -0.364 21.052 15.430 1.00 30.78 50 HIS B N 1
ATOM 2224 C CA . HIS B 1 29 ? -1.206 22.059 14.794 1.00 29.66 50 HIS B CA 1
ATOM 2225 C C . HIS B 1 29 ? -0.417 22.837 13.735 1.00 29.93 50 HIS B C 1
ATOM 2226 O O . HIS B 1 29 ? -0.886 23.844 13.207 1.00 27.74 50 HIS B O 1
ATOM 2233 N N . CYS B 1 30 ? 0.786 22.355 13.435 1.00 30.51 51 CYS B N 1
ATOM 2234 C CA . CYS B 1 30 ? 1.653 22.978 12.447 1.00 30.84 51 CYS B CA 1
ATOM 2235 C C . CYS B 1 30 ? 1.655 22.218 11.135 1.00 32.14 51 CYS B C 1
ATOM 2236 O O . CYS B 1 30 ? 1.242 21.061 11.063 1.00 32.43 51 CYS B O 1
ATOM 2239 N N . THR B 1 31 ? 2.129 22.881 10.094 1.00 34.19 52 THR B N 1
ATOM 2240 C CA . THR B 1 31 ? 2.175 22.276 8.783 1.00 34.60 52 THR B CA 1
ATOM 2241 C C . THR B 1 31 ? 3.605 22.110 8.331 1.00 37.55 52 THR B C 1
ATOM 2242 O O . THR B 1 31 ? 4.522 22.748 8.856 1.00 39.35 52 THR B O 1
ATOM 2246 N N . ASP B 1 32 ? 3.795 21.230 7.363 1.00 39.51 53 ASP B N 1
ATOM 2247 C CA . ASP B 1 32 ? 5.118 20.994 6.835 1.00 42.27 53 ASP B CA 1
ATOM 2248 C C . ASP B 1 32 ? 5.183 21.548 5.427 1.00 42.92 53 ASP B C 1
ATOM 2249 O O . ASP B 1 32 ? 4.319 21.273 4.598 1.00 44.03 53 ASP B O 1
ATOM 2254 N N . HIS B 1 33 ? 6.211 22.345 5.170 1.00 44.80 54 HIS B N 1
ATOM 2255 C CA . HIS B 1 33 ? 6.408 22.932 3.860 1.00 46.75 54 HIS B CA 1
ATOM 2256 C C . HIS B 1 33 ? 7.717 22.490 3.269 1.00 47.08 54 HIS B C 1
ATOM 2257 O O . HIS B 1 33 ? 8.762 22.552 3.914 1.00 47.30 54 HIS B O 1
ATOM 2264 N N . LYS B 1 34 ? 7.639 22.059 2.022 1.00 49.33 55 LYS B N 1
ATOM 2265 C CA . LYS B 1 34 ? 8.793 21.628 1.259 1.00 49.43 55 LYS B CA 1
ATOM 2266 C C . LYS B 1 34 ? 9.786 22.783 1.266 1.00 46.27 55 LYS B C 1
ATOM 2267 O O . LYS B 1 34 ? 9.407 23.919 0.980 1.00 46.75 55 LYS B O 1
ATOM 2273 N N . GLY B 1 35 ? 11.043 22.506 1.588 1.00 42.94 56 GLY B N 1
ATOM 2274 C CA . GLY B 1 35 ? 12.035 23.566 1.584 1.00 42.22 56 GLY B CA 1
ATOM 2275 C C . GLY B 1 35 ? 12.216 24.285 2.904 1.00 41.67 56 GLY B C 1
ATOM 2276 O O . GLY B 1 35 ? 13.148 25.075 3.060 1.00 44.50 56 GLY B O 1
ATOM 2277 N N . ILE B 1 36 ? 11.330 24.012 3.856 1.00 39.49 57 ILE B N 1
ATOM 2278 C CA . ILE B 1 36 ? 11.401 24.640 5.169 1.00 35.93 57 ILE B CA 1
ATOM 2279 C C . ILE B 1 36 ? 11.535 23.593 6.267 1.00 34.79 57 ILE B C 1
ATOM 2280 O O . ILE B 1 36 ? 10.596 22.848 6.548 1.00 33.41 57 ILE B O 1
ATOM 2285 N N . PHE B 1 37 ? 12.710 23.555 6.885 1.00 34.17 58 PHE B N 1
ATOM 2286 C CA . PHE B 1 37 ? 13.014 22.608 7.953 1.00 35.14 58 PHE B CA 1
ATOM 2287 C C . PHE B 1 37 ? 12.089 22.633 9.141 1.00 33.88 58 PHE B C 1
ATOM 2288 O O . PHE B 1 37 ? 11.666 21.594 9.644 1.00 33.57 58 PHE B O 1
ATOM 2296 N N . GLN B 1 38 ? 11.815 23.847 9.598 1.00 31.83 59 GLN B N 1
ATOM 2297 C CA . GLN B 1 38 ? 10.992 24.088 10.759 1.00 25.99 59 GLN B CA 1
ATOM 2298 C C . GLN B 1 38 ? 9.524 24.008 10.470 1.00 25.50 59 GLN B C 1
ATOM 2299 O O . GLN B 1 38 ? 9.080 24.383 9.393 1.00 26.12 59 GLN B O 1
ATOM 2305 N N . PRO B 1 39 ? 8.740 23.512 11.437 1.00 24.76 60 PRO B N 1
ATOM 2306 C CA . PRO B 1 39 ? 7.301 23.430 11.208 1.00 21.37 60 PRO B CA 1
ATOM 2307 C C . PRO B 1 39 ? 6.805 24.872 11.044 1.00 21.34 60 PRO B C 1
ATOM 2308 O O . PRO B 1 39 ? 7.450 25.811 11.514 1.00 23.33 60 PRO B O 1
ATOM 2312 N N . VAL B 1 40 ? 5.678 25.049 10.369 1.00 20.03 61 VAL B N 1
ATOM 2313 C CA . VAL B 1 40 ? 5.128 26.376 10.159 1.00 16.57 61 VAL B CA 1
ATOM 2314 C C . VAL B 1 40 ? 3.859 26.528 10.979 1.00 20.68 61 VAL B C 1
ATOM 2315 O O . VAL B 1 40 ? 2.894 25.791 10.791 1.00 20.71 61 VAL B O 1
ATOM 2319 N N . LEU B 1 41 ? 3.867 27.496 11.888 1.00 20.51 62 LEU B N 1
ATOM 2320 C CA . LEU B 1 41 ? 2.735 27.757 12.769 1.00 19.81 62 LEU B CA 1
ATOM 2321 C C . LEU B 1 41 ? 1.455 28.095 12.038 1.00 21.62 62 LEU B C 1
ATOM 2322 O O . LEU B 1 41 ? 1.483 28.495 10.882 1.00 24.87 62 LEU B O 1
ATOM 2327 N N . PRO B 1 42 ? 0.304 27.941 12.708 1.00 23.83 63 PRO B N 1
ATOM 2328 C CA . PRO B 1 42 ? -0.957 28.266 12.040 1.00 26.21 63 PRO B CA 1
ATOM 2329 C C . PRO B 1 42 ? -0.911 29.692 11.470 1.00 26.78 63 PRO B C 1
ATOM 2330 O O . PRO B 1 42 ? -0.170 30.542 11.959 1.00 27.47 63 PRO B O 1
ATOM 2334 N N . PRO B 1 43 ? -1.682 29.964 10.411 1.00 30.15 64 PRO B N 1
ATOM 2335 C CA . PRO B 1 43 ? -1.663 31.324 9.853 1.00 32.80 64 PRO B CA 1
ATOM 2336 C C . PRO B 1 43 ? -2.261 32.340 10.830 1.00 32.57 64 PRO B C 1
ATOM 2337 O O . PRO B 1 43 ? -3.210 32.038 11.553 1.00 32.62 64 PRO B O 1
ATOM 2341 N N . GLU B 1 44 ? -1.709 33.546 10.856 1.00 34.29 65 GLU B N 1
ATOM 2342 C CA . GLU B 1 44 ? -2.216 34.551 11.776 1.00 38.78 65 GLU B CA 1
ATOM 2343 C C . GLU B 1 44 ? -3.602 35.062 11.400 1.00 39.43 65 GLU B C 1
ATOM 2344 O O . GLU B 1 44 ? -3.960 35.151 10.228 1.00 41.01 65 GLU B O 1
ATOM 2350 N N . LYS B 1 45 ? -4.384 35.381 12.421 1.00 42.27 66 LYS B N 1
ATOM 2351 C CA . LYS B 1 45 ? -5.734 35.892 12.247 1.00 43.58 66 LYS B CA 1
ATOM 2352 C C . LYS B 1 45 ? -5.867 37.096 13.146 1.00 42.07 66 LYS B C 1
ATOM 2353 O O . LYS B 1 45 ? -5.061 37.259 14.058 1.00 42.86 66 LYS B O 1
ATOM 2359 N N . LYS B 1 46 ? -6.888 37.920 12.908 1.00 41.22 67 LYS B N 1
ATOM 2360 C CA . LYS B 1 46 ? -7.132 39.092 13.743 1.00 41.81 67 LYS B CA 1
ATOM 2361 C C . LYS B 1 46 ? -7.571 38.575 15.132 1.00 42.37 67 LYS B C 1
ATOM 2362 O O . LYS B 1 46 ? -7.155 39.127 16.149 1.00 42.27 67 LYS B O 1
ATOM 2368 N N . VAL B 1 47 ? -8.421 37.545 15.173 1.00 43.19 68 VAL B N 1
ATOM 2369 C CA . VAL B 1 47 ? -8.823 36.931 16.412 1.00 43.12 68 VAL B CA 1
ATOM 2370 C C . VAL B 1 47 ? -8.343 35.475 16.349 1.00 42.25 68 VAL B C 1
ATOM 2371 O O . VAL B 1 47 ? -8.944 34.621 15.663 1.00 43.50 68 VAL B O 1
ATOM 2375 N N . PRO B 1 48 ? -7.264 35.157 17.085 1.00 42.39 69 PRO B N 1
ATOM 2376 C CA . PRO B 1 48 ? -6.659 33.824 17.065 1.00 40.69 69 PRO B CA 1
ATOM 2377 C C . PRO B 1 48 ? -7.616 32.672 17.290 1.00 41.28 69 PRO B C 1
ATOM 2378 O O . PRO B 1 48 ? -8.577 32.797 18.019 1.00 38.77 69 PRO B O 1
ATOM 2382 N N . GLU B 1 49 ? -7.330 31.557 16.628 1.00 43.97 70 GLU B N 1
ATOM 2383 C CA . GLU B 1 49 ? -8.189 30.386 16.729 1.00 48.90 70 GLU B CA 1
ATOM 2384 C C . GLU B 1 49 ? -7.763 29.429 17.836 1.00 45.82 70 GLU B C 1
ATOM 2385 O O . GLU B 1 49 ? -8.578 29.030 18.666 1.00 49.16 70 GLU B O 1
ATOM 2391 N N . LEU B 1 50 ? -6.483 29.079 17.850 1.00 41.28 71 LEU B N 1
ATOM 2392 C CA . LEU B 1 50 ? -5.958 28.144 18.830 1.00 37.74 71 LEU B CA 1
ATOM 2393 C C . LEU B 1 50 ? -5.185 28.861 19.917 1.00 36.40 71 LEU B C 1
ATOM 2394 O O . LEU B 1 50 ? -4.501 29.849 19.659 1.00 35.68 71 LEU B O 1
ATOM 2399 N N . TRP B 1 51 ? -5.302 28.356 21.136 1.00 32.84 72 TRP B N 1
ATOM 2400 C CA . TRP B 1 51 ? -4.606 28.939 22.269 1.00 27.03 72 TRP B CA 1
ATOM 2401 C C . TRP B 1 51 ? -3.698 27.952 22.970 1.00 26.92 72 TRP B C 1
ATOM 2402 O O . TRP B 1 51 ? -4.026 26.763 23.088 1.00 25.46 72 TRP B O 1
ATOM 2413 N N . LEU B 1 52 ? -2.529 28.429 23.391 1.00 26.51 73 LEU B N 1
ATOM 2414 C CA . LEU B 1 52 ? -1.617 27.593 24.167 1.00 25.28 73 LEU B CA 1
ATOM 2415 C C . LEU B 1 52 ? -1.692 28.085 25.622 1.00 25.49 73 LEU B C 1
ATOM 2416 O O . LEU B 1 52 ? -1.391 29.249 25.925 1.00 27.63 73 LEU B O 1
ATOM 2421 N N . TYR B 1 53 ? -2.145 27.214 26.517 1.00 24.76 74 TYR B N 1
ATOM 2422 C CA . TYR B 1 53 ? -2.227 27.540 27.939 1.00 24.94 74 TYR B CA 1
ATOM 2423 C C . TYR B 1 53 ? -1.144 26.794 28.712 1.00 24.71 74 TYR B C 1
ATOM 2424 O O . TYR B 1 53 ? -1.170 25.567 28.819 1.00 25.62 74 TYR B O 1
ATOM 2433 N N . THR B 1 54 ? -0.174 27.539 29.225 1.00 22.58 75 THR B N 1
ATOM 2434 C CA . THR B 1 54 ? 0.899 26.942 30.007 1.00 25.39 75 THR B CA 1
ATOM 2435 C C . THR B 1 54 ? 0.787 27.355 31.477 1.00 25.02 75 THR B C 1
ATOM 2436 O O . THR B 1 54 ? 0.906 28.536 31.823 1.00 21.04 75 THR B O 1
ATOM 2440 N N . GLU B 1 55 ? 0.536 26.377 32.341 1.00 27.14 76 GLU B N 1
ATOM 2441 C CA . GLU B 1 55 ? 0.436 26.640 33.773 1.00 27.93 76 GLU B CA 1
ATOM 2442 C C . GLU B 1 55 ? 1.822 26.476 34.411 1.00 24.75 76 GLU B C 1
ATOM 2443 O O . GLU B 1 55 ? 2.471 25.437 34.252 1.00 26.14 76 GLU B O 1
ATOM 2449 N N . LEU B 1 56 ? 2.289 27.505 35.114 1.00 23.97 77 LEU B N 1
ATOM 2450 C CA . LEU B 1 56 ? 3.594 27.455 35.786 1.00 21.80 77 LEU B CA 1
ATOM 2451 C C . LEU B 1 56 ? 3.341 27.370 37.294 1.00 23.69 77 LEU B C 1
ATOM 2452 O O . LEU B 1 56 ? 3.023 28.364 37.950 1.00 23.26 77 LEU B O 1
ATOM 2457 N N . LYS B 1 57 ? 3.509 26.091 37.753 1.00 24.20 78 LYS B N 1
ATOM 2458 C CA . LYS B 1 57 ? 3.260 25.910 39.169 1.00 24.86 78 LYS B CA 1
ATOM 2459 C C . LYS B 1 57 ? 4.498 25.825 40.030 1.00 25.56 78 LYS B C 1
ATOM 2460 O O . LYS B 1 57 ? 5.449 25.137 39.684 1.00 25.32 78 LYS B O 1
ATOM 2466 N N . THR B 1 58 ? 4.492 26.559 41.134 1.00 26.40 79 THR B N 1
ATOM 2467 C CA . THR B 1 58 ? 5.575 26.479 42.094 1.00 25.52 79 THR B CA 1
ATOM 2468 C C . THR B 1 58 ? 5.212 25.504 43.199 1.00 29.12 79 THR B C 1
ATOM 2469 O O . THR B 1 58 ? 4.438 24.569 42.997 1.00 30.48 79 THR B O 1
ATOM 2473 N N . ARG B 1 59 ? 5.800 25.611 44.435 1.00 31.91 80 ARG B N 1
ATOM 2474 C CA . ARG B 1 59 ? 5.350 24.937 45.648 1.00 35.12 80 ARG B CA 1
ATOM 2475 C C . ARG B 1 59 ? 4.311 25.769 46.375 1.00 33.48 80 ARG B C 1
ATOM 2476 O O . ARG B 1 59 ? 3.563 25.271 47.206 1.00 36.41 80 ARG B O 1
ATOM 2484 N N . THR B 1 60 ? 4.228 27.034 46.026 1.00 34.80 81 THR B N 1
ATOM 2485 C CA . THR B 1 60 ? 3.372 27.973 46.721 1.00 35.69 81 THR B CA 1
ATOM 2486 C C . THR B 1 60 ? 2.198 28.543 45.970 1.00 36.39 81 THR B C 1
ATOM 2487 O O . THR B 1 60 ? 1.176 28.930 46.576 1.00 37.18 81 THR B O 1
ATOM 2491 N N . SER B 1 61 ? 2.340 28.563 44.651 1.00 33.46 82 SER B N 1
ATOM 2492 C CA . SER B 1 61 ? 1.379 29.242 43.828 1.00 31.27 82 SER B CA 1
ATOM 2493 C C . SER B 1 61 ? 1.561 28.899 42.345 1.00 27.97 82 SER B C 1
ATOM 2494 O O . SER B 1 61 ? 2.391 28.065 41.984 1.00 27.32 82 SER B O 1
ATOM 2497 N N . SER B 1 62 ? 0.829 29.604 41.486 1.00 26.92 83 SER B N 1
ATOM 2498 C CA . SER B 1 62 ? 0.908 29.357 40.056 1.00 25.34 83 SER B CA 1
ATOM 2499 C C . SER B 1 62 ? 0.192 30.430 39.246 1.00 22.06 83 SER B C 1
ATOM 2500 O O . SER B 1 62 ? -0.555 31.240 39.793 1.00 21.62 83 SER B O 1
ATOM 2503 N N . ILE B 1 63 ? 0.430 30.420 37.938 1.00 17.15 84 ILE B N 1
ATOM 2504 C CA . ILE B 1 63 ? -0.209 31.356 37.027 1.00 15.14 84 ILE B CA 1
ATOM 2505 C C . ILE B 1 63 ? -0.343 30.648 35.692 1.00 16.58 84 ILE B C 1
ATOM 2506 O O . ILE B 1 63 ? 0.451 29.761 35.367 1.00 17.47 84 ILE B O 1
ATOM 2511 N N . THR B 1 64 ? -1.345 31.036 34.917 1.00 14.52 85 THR B N 1
ATOM 2512 C CA . THR B 1 64 ? -1.547 30.432 33.611 1.00 16.10 85 THR B CA 1
ATOM 2513 C C . THR B 1 64 ? -1.273 31.447 32.499 1.00 15.57 85 THR B C 1
ATOM 2514 O O . THR B 1 64 ? -1.833 32.550 32.488 1.00 14.22 85 THR B O 1
ATOM 2518 N N . LEU B 1 65 ? -0.399 31.073 31.575 1.00 12.37 86 LEU B N 1
ATOM 2519 C CA . LEU B 1 65 ? -0.066 31.952 30.466 1.00 17.75 86 LEU B CA 1
ATOM 2520 C C . LEU B 1 65 ? -0.926 31.637 29.240 1.00 18.03 86 LEU B C 1
ATOM 2521 O O . LEU B 1 65 ? -0.971 30.495 28.781 1.00 17.87 86 LEU B O 1
ATOM 2526 N N . ALA B 1 66 ? -1.612 32.648 28.722 1.00 14.82 87 ALA B N 1
ATOM 2527 C CA . ALA B 1 66 ? -2.433 32.464 27.535 1.00 18.02 87 ALA B CA 1
ATOM 2528 C C . ALA B 1 66 ? -1.606 32.970 26.352 1.00 18.98 87 ALA B C 1
ATOM 2529 O O . ALA B 1 66 ? -1.427 34.184 26.182 1.00 17.52 87 ALA B O 1
ATOM 2531 N N . ILE B 1 67 ? -1.111 32.027 25.551 1.00 16.86 88 ILE B N 1
ATOM 2532 C CA . ILE B 1 67 ? -0.276 32.306 24.384 1.00 20.27 88 ILE B CA 1
ATOM 2533 C C . ILE B 1 67 ? -0.958 31.976 23.046 1.00 22.05 88 ILE B C 1
ATOM 2534 O O . ILE B 1 67 ? -1.484 30.881 22.880 1.00 22.99 88 ILE B O 1
ATOM 2539 N N . ARG B 1 68 ? -0.947 32.911 22.095 1.00 24.98 89 ARG B N 1
ATOM 2540 C CA . ARG B 1 68 ? -1.540 32.663 20.771 1.00 23.06 89 ARG B CA 1
ATOM 2541 C C . ARG B 1 68 ? -0.704 31.580 20.096 1.00 25.13 89 ARG B C 1
ATOM 2542 O O . ARG B 1 68 ? 0.515 31.565 20.227 1.00 25.37 89 ARG B O 1
ATOM 2550 N N . MET B 1 69 ? -1.351 30.687 19.360 1.00 30.16 90 MET B N 1
ATOM 2551 C CA . MET B 1 69 ? -0.647 29.609 18.667 1.00 33.64 90 MET B CA 1
ATOM 2552 C C . MET B 1 69 ? -0.058 30.030 17.320 1.00 33.44 90 MET B C 1
ATOM 2553 O O . MET B 1 69 ? 0.923 29.454 16.855 1.00 34.47 90 MET B O 1
ATOM 2558 N N . ASP B 1 70 ? -0.662 31.033 16.693 1.00 33.02 91 ASP B N 1
ATOM 2559 C CA . ASP B 1 70 ? -0.204 31.490 15.387 1.00 32.97 91 ASP B CA 1
ATOM 2560 C C . ASP B 1 70 ? 1.143 32.186 15.431 1.00 31.85 91 ASP B C 1
ATOM 2561 O O . ASP B 1 70 ? 1.909 32.107 14.470 1.00 30.79 91 ASP B O 1
ATOM 2566 N N . ASN B 1 71 ? 1.429 32.876 16.531 1.00 31.88 92 ASN B N 1
ATOM 2567 C CA . ASN B 1 71 ? 2.716 33.553 16.665 1.00 32.81 92 ASN B CA 1
ATOM 2568 C C . ASN B 1 71 ? 3.414 33.209 17.983 1.00 30.58 92 ASN B C 1
ATOM 2569 O O . ASN B 1 71 ? 4.477 33.742 18.292 1.00 31.60 92 ASN B O 1
ATOM 2574 N N . LEU B 1 72 ? 2.808 32.309 18.750 1.00 30.03 93 LEU B N 1
ATOM 2575 C CA . LEU B 1 72 ? 3.371 31.858 20.021 1.00 28.24 93 LEU B CA 1
ATOM 2576 C C . LEU B 1 72 ? 3.742 32.994 20.971 1.00 26.76 93 LEU B C 1
ATOM 2577 O O . LEU B 1 72 ? 4.765 32.937 21.646 1.00 26.38 93 LEU B O 1
ATOM 2582 N N . TYR B 1 73 ? 2.914 34.028 21.029 1.00 26.94 94 TYR B N 1
ATOM 2583 C CA . TYR B 1 73 ? 3.210 35.131 21.924 1.00 26.68 94 TYR B CA 1
ATOM 2584 C C . TYR B 1 73 ? 2.191 35.278 23.046 1.00 24.92 94 TYR B C 1
ATOM 2585 O O . TYR B 1 73 ? 1.011 34.958 22.890 1.00 26.17 94 TYR B O 1
ATOM 2594 N N . LEU B 1 74 ? 2.671 35.782 24.175 1.00 20.60 95 LEU B N 1
ATOM 2595 C CA . LEU B 1 74 ? 1.857 35.989 25.366 1.00 17.95 95 LEU B CA 1
ATOM 2596 C C . LEU B 1 74 ? 0.822 37.106 25.204 1.00 17.69 95 LEU B C 1
ATOM 2597 O O . LEU B 1 74 ? 1.158 38.210 24.782 1.00 17.61 95 LEU B O 1
ATOM 2602 N N . VAL B 1 75 ? -0.433 36.810 25.541 1.00 16.94 96 VAL B N 1
ATOM 2603 C CA . VAL B 1 75 ? -1.516 37.793 25.455 1.00 15.92 96 VAL B CA 1
ATOM 2604 C C . VAL B 1 75 ? -1.885 38.204 26.882 1.00 19.98 96 VAL B C 1
ATOM 2605 O O . VAL B 1 75 ? -2.306 39.341 27.138 1.00 22.00 96 VAL B O 1
ATOM 2609 N N . GLY B 1 76 ? -1.724 37.271 27.817 1.00 19.02 97 GLY B N 1
ATOM 2610 C CA . GLY B 1 76 ? -2.020 37.572 29.203 1.00 18.01 97 GLY B CA 1
ATOM 2611 C C . GLY B 1 76 ? -1.792 36.397 30.129 1.00 21.74 97 GLY B C 1
ATOM 2612 O O . GLY B 1 76 ? -1.346 35.320 29.702 1.00 23.65 97 GLY B O 1
ATOM 2613 N N . PHE B 1 77 ? -2.087 36.601 31.408 1.00 20.84 98 PHE B N 1
ATOM 2614 C CA . PHE B 1 77 ? -1.940 35.532 32.386 1.00 21.30 98 PHE B CA 1
ATOM 2615 C C . PHE B 1 77 ? -3.065 35.566 33.417 1.00 22.49 98 PHE B C 1
ATOM 2616 O O . PHE B 1 77 ? -3.665 36.614 33.680 1.00 19.98 98 PHE B O 1
ATOM 2624 N N . ARG B 1 78 ? -3.355 34.403 33.986 1.00 20.92 99 ARG B N 1
ATOM 2625 C CA . ARG B 1 78 ? -4.422 34.279 34.961 1.00 23.47 99 ARG B CA 1
ATOM 2626 C C . ARG B 1 78 ? -3.861 34.007 36.358 1.00 22.51 99 ARG B C 1
ATOM 2627 O O . ARG B 1 78 ? -3.040 33.109 36.537 1.00 22.72 99 ARG B O 1
ATOM 2635 N N . THR B 1 79 ? -4.305 34.785 37.341 1.00 23.63 100 THR B N 1
ATOM 2636 C CA . THR B 1 79 ? -3.861 34.612 38.728 1.00 27.84 100 THR B CA 1
ATOM 2637 C C . THR B 1 79 ? -4.644 33.498 39.425 1.00 29.65 100 THR B C 1
ATOM 2638 O O . THR B 1 79 ? -5.698 33.083 38.949 1.00 31.00 100 THR B O 1
ATOM 2642 N N . PRO B 1 80 ? -4.133 32.994 40.562 1.00 33.48 101 PRO B N 1
ATOM 2643 C CA . PRO B 1 80 ? -4.847 31.932 41.283 1.00 35.83 101 PRO B CA 1
ATOM 2644 C C . PRO B 1 80 ? -6.276 32.376 41.646 1.00 36.41 101 PRO B C 1
ATOM 2645 O O . PRO B 1 80 ? -7.185 31.550 41.783 1.00 39.37 101 PRO B O 1
ATOM 2649 N N . GLY B 1 81 ? -6.459 33.687 41.797 1.00 33.92 102 GLY B N 1
ATOM 2650 C CA . GLY B 1 81 ? -7.763 34.233 42.122 1.00 32.46 102 GLY B CA 1
ATOM 2651 C C . GLY B 1 81 ? -8.691 34.290 40.919 1.00 34.53 102 GLY B C 1
ATOM 2652 O O . GLY B 1 81 ? -9.798 34.830 40.997 1.00 35.70 102 GLY B O 1
ATOM 2653 N N . GLY B 1 82 ? -8.231 33.739 39.798 1.00 33.54 103 GLY B N 1
ATOM 2654 C CA . GLY B 1 82 ? -9.037 33.709 38.594 1.00 30.00 103 GLY B CA 1
ATOM 2655 C C . GLY B 1 82 ? -9.129 35.017 37.840 1.00 30.62 103 GLY B C 1
ATOM 2656 O O . GLY B 1 82 ? -10.054 35.201 37.048 1.00 35.15 103 GLY B O 1
ATOM 2657 N N . VAL B 1 83 ? -8.185 35.928 38.072 1.00 28.06 104 VAL B N 1
ATOM 2658 C CA . VAL B 1 83 ? -8.193 37.220 37.380 1.00 25.20 104 VAL B CA 1
ATOM 2659 C C . VAL B 1 83 ? -7.289 37.223 36.148 1.00 25.03 104 VAL B C 1
ATOM 2660 O O . VAL B 1 83 ? -6.106 36.890 36.237 1.00 25.53 104 VAL B O 1
ATOM 2664 N N . TRP B 1 84 ? -7.843 37.594 34.997 1.00 23.98 105 TRP B N 1
ATOM 2665 C CA . TRP B 1 84 ? -7.043 37.637 33.777 1.00 22.33 105 TRP B CA 1
ATOM 2666 C C . TRP B 1 84 ? -6.463 39.020 33.519 1.00 22.08 105 TRP B C 1
ATOM 2667 O O . TRP B 1 84 ? -7.177 40.019 33.520 1.00 21.17 105 TRP B O 1
ATOM 2678 N N . TRP B 1 85 ? -5.151 39.065 33.306 1.00 23.15 106 TRP B N 1
ATOM 2679 C CA . TRP B 1 85 ? -4.454 40.313 33.038 1.00 21.67 106 TRP B CA 1
ATOM 2680 C C . TRP B 1 85 ? -4.000 40.271 31.605 1.00 22.24 106 TRP B C 1
ATOM 2681 O O . TRP B 1 85 ? -3.353 39.309 31.187 1.00 22.39 106 TRP B O 1
ATOM 2692 N N . GLU B 1 86 ? -4.332 41.315 30.852 1.00 22.49 107 GLU B N 1
ATOM 2693 C CA . GLU B 1 86 ? -3.982 41.352 29.441 1.00 21.89 107 GLU B CA 1
ATOM 2694 C C . GLU B 1 86 ? -3.123 42.524 28.991 1.00 19.77 107 GLU B C 1
ATOM 2695 O O . GLU B 1 86 ? -3.267 43.652 29.474 1.00 15.09 107 GLU B O 1
ATOM 2701 N N . PHE B 1 87 ? -2.232 42.240 28.048 1.00 17.82 108 PHE B N 1
ATOM 2702 C CA . PHE B 1 87 ? -1.362 43.264 27.490 1.00 20.29 108 PHE B CA 1
ATOM 2703 C C . PHE B 1 87 ? -2.224 44.276 26.742 1.00 21.32 108 PHE B C 1
ATOM 2704 O O . PHE B 1 87 ? -3.042 43.904 25.904 1.00 21.92 108 PHE B O 1
ATOM 2712 N N . GLY B 1 88 ? -2.047 45.553 27.061 1.00 22.45 109 GLY B N 1
ATOM 2713 C CA . GLY B 1 88 ? -2.820 46.593 26.414 1.00 23.75 109 GLY B CA 1
ATOM 2714 C C . GLY B 1 88 ? -3.215 47.662 27.406 1.00 29.28 109 GLY B C 1
ATOM 2715 O O . GLY B 1 88 ? -2.813 47.623 28.568 1.00 27.16 109 GLY B O 1
ATOM 2716 N N . LYS B 1 89 ? -4.016 48.614 26.943 1.00 35.16 110 LYS B N 1
ATOM 2717 C CA . LYS B 1 89 ? -4.486 49.722 27.772 1.00 40.89 110 LYS B CA 1
ATOM 2718 C C . LYS B 1 89 ? -5.948 50.015 27.436 1.00 41.73 110 LYS B C 1
ATOM 2719 O O . LYS B 1 89 ? -6.445 49.571 26.396 1.00 39.08 110 LYS B O 1
ATOM 2725 N N . ASP B 1 90 ? -6.633 50.752 28.312 1.00 44.66 111 ASP B N 1
ATOM 2726 C CA . ASP B 1 90 ? -8.040 51.108 28.089 1.00 47.64 111 ASP B CA 1
ATOM 2727 C C . ASP B 1 90 ? -8.194 51.686 26.684 1.00 47.71 111 ASP B C 1
ATOM 2728 O O . ASP B 1 90 ? -7.376 52.495 26.243 1.00 49.65 111 ASP B O 1
ATOM 2733 N N . GLY B 1 91 ? -9.242 51.269 25.984 1.00 47.01 112 GLY B N 1
ATOM 2734 C CA . GLY B 1 91 ? -9.453 51.747 24.632 1.00 43.26 112 GLY B CA 1
ATOM 2735 C C . GLY B 1 91 ? -9.087 50.642 23.663 1.00 43.05 112 GLY B C 1
ATOM 2736 O O . GLY B 1 91 ? -9.525 50.638 22.508 1.00 41.32 112 GLY B O 1
ATOM 2737 N N . ASP B 1 92 ? -8.271 49.699 24.129 1.00 41.52 113 ASP B N 1
ATOM 2738 C CA . ASP B 1 92 ? -7.868 48.579 23.289 1.00 40.62 113 ASP B CA 1
ATOM 2739 C C . ASP B 1 92 ? -8.970 47.544 23.304 1.00 36.55 113 ASP B C 1
ATOM 2740 O O . ASP B 1 92 ? -9.879 47.610 24.132 1.00 37.05 113 ASP B O 1
ATOM 2745 N N . THR B 1 93 ? -8.886 46.589 22.386 1.00 32.65 114 THR B N 1
ATOM 2746 C CA . THR B 1 93 ? -9.887 45.538 22.299 1.00 32.34 114 THR B CA 1
ATOM 2747 C C . THR B 1 93 ? -9.378 44.212 22.882 1.00 30.69 114 THR B C 1
ATOM 2748 O O . THR B 1 93 ? -8.466 43.585 22.342 1.00 30.33 114 THR B O 1
ATOM 2752 N N . HIS B 1 94 ? -9.977 43.816 24.006 1.00 27.74 115 HIS B N 1
ATOM 2753 C CA . HIS B 1 94 ? -9.628 42.588 24.714 1.00 24.81 115 HIS B CA 1
ATOM 2754 C C . HIS B 1 94 ? -9.758 41.337 23.858 1.00 22.03 115 HIS B C 1
ATOM 2755 O O . HIS B 1 94 ? -10.779 41.125 23.210 1.00 23.57 115 HIS B O 1
ATOM 2762 N N . LEU B 1 95 ? -8.714 40.514 23.863 1.00 24.05 116 LEU B N 1
ATOM 2763 C CA . LEU B 1 95 ? -8.699 39.252 23.125 1.00 24.61 116 LEU B CA 1
ATOM 2764 C C . LEU B 1 95 ? -9.101 38.132 24.083 1.00 26.00 116 LEU B C 1
ATOM 2765 O O . LEU B 1 95 ? -9.516 37.058 23.651 1.00 27.65 116 LEU B O 1
ATOM 2770 N N . LEU B 1 96 ? -8.964 38.387 25.385 1.00 28.55 117 LEU B N 1
ATOM 2771 C CA . LEU B 1 96 ? -9.309 37.407 26.418 1.00 28.16 117 LEU B CA 1
ATOM 2772 C C . LEU B 1 96 ? -10.727 37.612 26.928 1.00 29.52 117 LEU B C 1
ATOM 2773 O O . LEU B 1 96 ? -11.274 38.715 26.849 1.00 34.56 117 LEU B O 1
ATOM 2778 N N . GLY B 1 97 ? -11.314 36.545 27.458 1.00 29.28 118 GLY B N 1
ATOM 2779 C CA . GLY B 1 97 ? -12.660 36.630 27.988 1.00 30.94 118 GLY B CA 1
ATOM 2780 C C . GLY B 1 97 ? -12.603 36.584 29.501 1.00 30.13 118 GLY B C 1
ATOM 2781 O O . GLY B 1 97 ? -11.542 36.783 30.087 1.00 30.64 118 GLY B O 1
ATOM 2782 N N . ASP B 1 98 ? -13.740 36.324 30.137 1.00 29.83 119 ASP B N 1
ATOM 2783 C CA . ASP B 1 98 ? -13.799 36.238 31.596 1.00 29.56 119 ASP B CA 1
ATOM 2784 C C . ASP B 1 98 ? -13.387 37.533 32.284 1.00 28.60 119 ASP B C 1
ATOM 2785 O O . ASP B 1 98 ? -12.536 37.527 33.174 1.00 27.53 119 ASP B O 1
ATOM 2790 N N . ASN B 1 99 ? -13.983 38.642 31.867 1.00 29.31 120 ASN B N 1
ATOM 2791 C CA . ASN B 1 99 ? -13.679 39.938 32.469 1.00 30.33 120 ASN B CA 1
ATOM 2792 C C . ASN B 1 99 ? -12.193 40.187 32.711 1.00 28.35 120 ASN B C 1
ATOM 2793 O O . ASN B 1 99 ? -11.755 40.280 33.855 1.00 26.56 120 ASN B O 1
ATOM 2798 N N . PRO B 1 100 ? -11.399 40.303 31.639 1.00 29.54 121 PRO B N 1
ATOM 2799 C CA . PRO B 1 100 ? -9.968 40.543 31.836 1.00 28.67 121 PRO B CA 1
ATOM 2800 C C . PRO B 1 100 ? -9.665 42.011 32.143 1.00 31.04 121 PRO B C 1
ATOM 2801 O O . PRO B 1 100 ? -10.426 42.901 31.767 1.00 31.82 121 PRO B O 1
ATOM 2805 N N . ARG B 1 101 ? -8.552 42.251 32.833 1.00 31.72 122 ARG B N 1
ATOM 2806 C CA . ARG B 1 101 ? -8.114 43.600 33.186 1.00 29.79 122 ARG B CA 1
ATOM 2807 C C . ARG B 1 101 ? -6.923 44.011 32.314 1.00 29.68 122 ARG B C 1
ATOM 2808 O O . ARG B 1 101 ? -6.131 43.165 31.890 1.00 30.10 122 ARG B O 1
ATOM 2816 N N . TRP B 1 102 ? -6.798 45.308 32.041 1.00 28.91 123 TRP B N 1
ATOM 2817 C CA . TRP B 1 102 ? -5.690 45.810 31.230 1.00 25.98 123 TRP B CA 1
ATOM 2818 C C . TRP B 1 102 ? -4.468 46.064 32.105 1.00 24.40 123 TRP B C 1
ATOM 2819 O O . TRP B 1 102 ? -4.572 46.725 33.133 1.00 24.65 123 TRP B O 1
ATOM 2830 N N . LEU B 1 103 ? -3.313 45.537 31.705 1.00 24.56 124 LEU B N 1
ATOM 2831 C CA . LEU B 1 103 ? -2.081 45.744 32.468 1.00 25.99 124 LEU B CA 1
ATOM 2832 C C . LEU B 1 103 ? -1.647 47.212 32.372 1.00 28.37 124 LEU B C 1
ATOM 2833 O O . LEU B 1 103 ? -1.017 47.745 33.282 1.00 30.84 124 LEU B O 1
ATOM 2838 N N . GLY B 1 104 ? -1.988 47.866 31.268 1.00 28.72 125 GLY B N 1
ATOM 2839 C CA . GLY B 1 104 ? -1.632 49.264 31.118 1.00 29.55 125 GLY B CA 1
ATOM 2840 C C . GLY B 1 104 ? -0.422 49.521 30.243 1.00 29.91 125 GLY B C 1
ATOM 2841 O O . GLY B 1 104 ? -0.017 50.672 30.053 1.00 30.38 125 GLY B O 1
ATOM 2842 N N . PHE B 1 105 ? 0.163 48.450 29.717 1.00 26.90 126 PHE B N 1
ATOM 2843 C CA . PHE B 1 105 ? 1.328 48.564 28.850 1.00 21.87 126 PHE B CA 1
ATOM 2844 C C . PHE B 1 105 ? 1.340 47.463 27.813 1.00 23.73 126 PHE B C 1
ATOM 2845 O O . PHE B 1 105 ? 0.639 46.456 27.956 1.00 23.83 126 PHE B O 1
ATOM 2853 N N . GLY B 1 106 ? 2.128 47.646 26.762 1.00 24.00 127 GLY B N 1
ATOM 2854 C CA . GLY B 1 106 ? 2.184 46.625 25.737 1.00 24.35 127 GLY B CA 1
ATOM 2855 C C . GLY B 1 106 ? 2.987 45.420 26.191 1.00 25.72 127 GLY B C 1
ATOM 2856 O O . GLY B 1 106 ? 3.413 45.349 27.350 1.00 28.89 127 GLY B O 1
ATOM 2857 N N . GLY B 1 107 ? 3.114 44.440 25.288 1.00 25.95 128 GLY B N 1
ATOM 2858 C CA . GLY B 1 107 ? 3.839 43.191 25.514 1.00 23.75 128 GLY B CA 1
ATOM 2859 C C . GLY B 1 107 ? 5.051 43.225 24.588 1.00 22.98 128 GLY B C 1
ATOM 2860 O O . GLY B 1 107 ? 5.848 42.280 24.515 1.00 23.02 128 GLY B O 1
ATOM 2861 N N . ARG B 1 108 ? 5.184 44.335 23.869 1.00 24.28 129 ARG B N 1
ATOM 2862 C CA . ARG B 1 108 ? 6.279 44.512 22.924 1.00 26.07 129 ARG B CA 1
ATOM 2863 C C . ARG B 1 108 ? 7.534 45.016 23.628 1.00 23.54 129 ARG B C 1
ATOM 2864 O O . ARG B 1 108 ? 7.482 45.971 24.403 1.00 21.84 129 ARG B O 1
ATOM 2872 N N . TYR B 1 109 ? 8.659 44.367 23.351 1.00 21.31 130 TYR B N 1
ATOM 2873 C CA . TYR B 1 109 ? 9.869 44.536 24.160 1.00 22.79 130 TYR B CA 1
ATOM 2874 C C . TYR B 1 109 ? 10.070 45.999 24.487 1.00 22.41 130 TYR B C 1
ATOM 2875 O O . TYR B 1 109 ? 10.630 46.347 25.523 1.00 25.86 130 TYR B O 1
ATOM 2884 N N . GLN B 1 110 ? 9.624 46.866 23.592 1.00 23.55 131 GLN B N 1
ATOM 2885 C CA . GLN B 1 110 ? 9.681 48.309 23.821 1.00 21.94 131 GLN B CA 1
ATOM 2886 C C . GLN B 1 110 ? 8.981 48.607 25.156 1.00 21.33 131 GLN B C 1
ATOM 2887 O O . GLN B 1 110 ? 9.509 49.312 25.997 1.00 18.97 131 GLN B O 1
ATOM 2889 N N . ASP B 1 111 ? 7.779 48.063 25.343 1.00 21.77 132 ASP B N 1
ATOM 2890 C CA . ASP B 1 111 ? 6.983 48.326 26.539 1.00 23.72 132 ASP B CA 1
ATOM 2891 C C . ASP B 1 111 ? 7.503 47.703 27.815 1.00 23.40 132 ASP B C 1
ATOM 2892 O O . ASP B 1 111 ? 7.253 48.206 28.913 1.00 23.47 132 ASP B O 1
ATOM 2897 N N . LEU B 1 112 ? 8.230 46.600 27.673 1.00 23.23 133 LEU B N 1
ATOM 2898 C CA . LEU B 1 112 ? 8.724 45.854 28.823 1.00 22.19 133 LEU B CA 1
ATOM 2899 C C . LEU B 1 112 ? 10.014 46.464 29.362 1.00 24.31 133 LEU B C 1
ATOM 2900 O O . LEU B 1 112 ? 10.083 46.868 30.522 1.00 26.12 133 LEU B O 1
ATOM 2905 N N . ILE B 1 113 ? 11.033 46.528 28.511 1.00 21.34 134 ILE B N 1
ATOM 2906 C CA . ILE B 1 113 ? 12.371 46.872 28.953 1.00 18.37 134 ILE B CA 1
ATOM 2907 C C . ILE B 1 113 ? 12.948 48.085 28.251 1.00 21.80 134 ILE B C 1
ATOM 2908 O O . ILE B 1 113 ? 14.168 48.216 28.100 1.00 24.42 134 ILE B O 1
ATOM 2913 N N . GLY B 1 114 ? 12.062 48.959 27.805 1.00 22.68 135 GLY B N 1
ATOM 2914 C CA . GLY B 1 114 ? 12.502 50.155 27.123 1.00 21.82 135 GLY B CA 1
ATOM 2915 C C . GLY B 1 114 ? 13.485 49.967 25.999 1.00 20.89 135 GLY B C 1
ATOM 2916 O O . GLY B 1 114 ? 13.196 49.286 25.024 1.00 25.60 135 GLY B O 1
ATOM 2917 N N . ASN B 1 115 ? 14.669 50.539 26.161 1.00 24.30 136 ASN B N 1
ATOM 2918 C CA . ASN B 1 115 ? 15.693 50.476 25.135 1.00 27.43 136 ASN B CA 1
ATOM 2919 C C . ASN B 1 115 ? 16.696 49.351 25.274 1.00 26.89 136 ASN B C 1
ATOM 2920 O O . ASN B 1 115 ? 17.353 48.978 24.299 1.00 27.67 136 ASN B O 1
ATOM 2925 N N . LYS B 1 116 ? 16.800 48.812 26.479 1.00 23.86 137 LYS B N 1
ATOM 2926 C CA . LYS B 1 116 ? 17.736 47.740 26.752 1.00 21.73 137 LYS B CA 1
ATOM 2927 C C . LYS B 1 116 ? 17.553 46.547 25.822 1.00 18.56 137 LYS B C 1
ATOM 2928 O O . LYS B 1 116 ? 16.487 46.341 25.259 1.00 14.94 137 LYS B O 1
ATOM 2934 N N . GLY B 1 117 ? 18.616 45.767 25.664 1.00 23.10 138 GLY B N 1
ATOM 2935 C CA . GLY B 1 117 ? 18.560 44.588 24.816 1.00 24.86 138 GLY B CA 1
ATOM 2936 C C . GLY B 1 117 ? 18.032 43.387 25.594 1.00 25.72 138 GLY B C 1
ATOM 2937 O O . GLY B 1 117 ? 17.908 43.428 26.836 1.00 20.58 138 GLY B O 1
ATOM 2938 N N . LEU B 1 118 ? 17.723 42.311 24.876 1.00 22.52 139 LEU B N 1
ATOM 2939 C CA . LEU B 1 118 ? 17.196 41.107 25.498 1.00 24.14 139 LEU B CA 1
ATOM 2940 C C . LEU B 1 118 ? 18.209 40.434 26.403 1.00 23.10 139 LEU B C 1
ATOM 2941 O O . LEU B 1 118 ? 17.844 39.672 27.300 1.00 24.53 139 LEU B O 1
ATOM 2946 N N . GLU B 1 119 ? 19.484 40.733 26.181 1.00 23.61 140 GLU B N 1
ATOM 2947 C CA . GLU B 1 119 ? 20.560 40.122 26.960 1.00 20.76 140 GLU B CA 1
ATOM 2948 C C . GLU B 1 119 ? 20.557 40.553 28.417 1.00 19.71 140 GLU B C 1
ATOM 2949 O O . GLU B 1 119 ? 21.280 39.992 29.235 1.00 21.37 140 GLU B O 1
ATOM 2955 N N . THR B 1 120 ? 19.720 41.532 28.739 1.00 19.59 141 THR B N 1
ATOM 2956 C CA . THR B 1 120 ? 19.644 42.064 30.087 1.00 16.24 141 THR B CA 1
ATOM 2957 C C . THR B 1 120 ? 18.601 41.388 30.948 1.00 16.58 141 THR B C 1
ATOM 2958 O O . THR B 1 120 ? 18.457 41.717 32.129 1.00 18.35 141 THR B O 1
ATOM 2962 N N . VAL B 1 121 ? 17.870 40.450 30.355 1.00 18.26 142 VAL B N 1
ATOM 2963 C CA . VAL B 1 121 ? 16.842 39.713 31.080 1.00 17.52 142 VAL B CA 1
ATOM 2964 C C . VAL B 1 121 ? 17.479 38.460 31.684 1.00 17.43 142 VAL B C 1
ATOM 2965 O O . VAL B 1 121 ? 17.839 37.535 30.959 1.00 18.43 142 VAL B O 1
ATOM 2969 N N . THR B 1 122 ? 17.639 38.447 33.007 1.00 17.68 143 THR B N 1
ATOM 2970 C CA . THR B 1 122 ? 18.241 37.305 33.695 1.00 17.84 143 THR B CA 1
ATOM 2971 C C . THR B 1 122 ? 17.185 36.216 33.894 1.00 18.17 143 THR B C 1
ATOM 2972 O O . THR B 1 122 ? 16.104 36.469 34.433 1.00 18.19 143 THR B O 1
ATOM 2976 N N . MET B 1 123 ? 17.518 35.003 33.463 1.00 16.99 144 MET B N 1
ATOM 2977 C CA . MET B 1 123 ? 16.603 33.883 33.530 1.00 16.16 144 MET B CA 1
ATOM 2978 C C . MET B 1 123 ? 17.151 32.671 34.269 1.00 16.59 144 MET B C 1
ATOM 2979 O O . MET B 1 123 ? 18.293 32.664 34.709 1.00 17.96 144 MET B O 1
ATOM 2984 N N . GLY B 1 124 ? 16.329 31.634 34.361 1.00 17.00 145 GLY B N 1
ATOM 2985 C CA . GLY B 1 124 ? 16.703 30.427 35.071 1.00 16.87 145 GLY B CA 1
ATOM 2986 C C . GLY B 1 124 ? 15.513 29.952 35.909 1.00 15.37 145 GLY B C 1
ATOM 2987 O O . GLY B 1 124 ? 14.442 30.579 35.933 1.00 15.00 145 GLY B O 1
ATOM 2988 N N . ARG B 1 125 ? 15.683 28.827 36.592 1.00 14.63 146 ARG B N 1
ATOM 2989 C CA . ARG B 1 125 ? 14.617 28.259 37.413 1.00 16.58 146 ARG B CA 1
ATOM 2990 C C . ARG B 1 125 ? 14.294 29.179 38.596 1.00 15.98 146 ARG B C 1
ATOM 2991 O O . ARG B 1 125 ? 13.124 29.455 38.873 1.00 11.04 146 ARG B O 1
ATOM 2999 N N . ALA B 1 126 ? 15.318 29.662 39.295 1.00 16.32 147 ALA B N 1
ATOM 3000 C CA . ALA B 1 126 ? 15.057 30.527 40.435 1.00 22.10 147 ALA B CA 1
ATOM 3001 C C . ALA B 1 126 ? 14.345 31.792 39.964 1.00 23.70 147 ALA B C 1
ATOM 3002 O O . ALA B 1 126 ? 13.435 32.304 40.632 1.00 23.41 147 ALA B O 1
ATOM 3004 N N . GLU B 1 127 ? 14.756 32.286 38.800 1.00 24.18 148 GLU B N 1
ATOM 3005 C CA . GLU B 1 127 ? 14.152 33.484 38.234 1.00 22.26 148 GLU B CA 1
ATOM 3006 C C . GLU B 1 127 ? 12.679 33.223 37.919 1.00 20.28 148 GLU B C 1
ATOM 3007 O O . GLU B 1 127 ? 11.804 33.977 38.348 1.00 19.37 148 GLU B O 1
ATOM 3013 N N . MET B 1 128 ? 12.402 32.145 37.188 1.00 20.78 149 MET B N 1
ATOM 3014 C CA . MET B 1 128 ? 11.022 31.805 36.836 1.00 21.45 149 MET B CA 1
ATOM 3015 C C . MET B 1 128 ? 10.178 31.584 38.094 1.00 20.18 149 MET B C 1
ATOM 3016 O O . MET B 1 128 ? 8.990 31.922 38.122 1.00 19.95 149 MET B O 1
ATOM 3021 N N . THR B 1 129 ? 10.797 31.027 39.134 1.00 19.79 150 THR B N 1
ATOM 3022 C CA . THR B 1 129 ? 10.096 30.785 40.390 1.00 18.49 150 THR B CA 1
ATOM 3023 C C . THR B 1 129 ? 9.634 32.095 41.038 1.00 20.32 150 THR B C 1
ATOM 3024 O O . THR B 1 129 ? 8.487 32.205 41.471 1.00 22.68 150 THR B O 1
ATOM 3028 N N . ARG B 1 130 ? 10.507 33.096 41.097 1.00 20.75 151 ARG B N 1
ATOM 3029 C CA . ARG B 1 130 ? 10.120 34.376 41.696 1.00 19.60 151 ARG B CA 1
ATOM 3030 C C . ARG B 1 130 ? 9.114 35.150 40.842 1.00 18.68 151 ARG B C 1
ATOM 3031 O O . ARG B 1 130 ? 8.262 35.873 41.368 1.00 14.98 151 ARG B O 1
ATOM 3039 N N . ALA B 1 131 ? 9.218 35.004 39.524 1.00 16.60 152 ALA B N 1
ATOM 3040 C CA . ALA B 1 131 ? 8.312 35.708 38.626 1.00 16.36 152 ALA B CA 1
ATOM 3041 C C . ALA B 1 131 ? 6.886 35.185 38.764 1.00 16.55 152 ALA B C 1
ATOM 3042 O O . ALA B 1 131 ? 5.922 35.971 38.787 1.00 17.17 152 ALA B O 1
ATOM 3044 N N . VAL B 1 132 ? 6.756 33.863 38.869 1.00 13.66 153 VAL B N 1
ATOM 3045 C CA . VAL B 1 132 ? 5.447 33.240 39.009 1.00 15.24 153 VAL B CA 1
ATOM 3046 C C . VAL B 1 132 ? 4.797 33.596 40.346 1.00 18.53 153 VAL B C 1
ATOM 3047 O O . VAL B 1 132 ? 3.612 33.924 40.392 1.00 18.60 153 VAL B O 1
ATOM 3051 N N . ASN B 1 133 ? 5.571 33.544 41.428 1.00 19.18 154 ASN B N 1
ATOM 3052 C CA . ASN B 1 133 ? 5.027 33.854 42.743 1.00 22.68 154 ASN B CA 1
ATOM 3053 C C . ASN B 1 133 ? 4.716 35.319 42.849 1.00 23.73 154 ASN B C 1
ATOM 3054 O O . ASN B 1 133 ? 3.732 35.717 43.475 1.00 25.15 154 ASN B O 1
ATOM 3059 N N . ASP B 1 134 ? 5.561 36.125 42.229 1.00 24.13 155 ASP B N 1
ATOM 3060 C CA . ASP B 1 134 ? 5.367 37.558 42.259 1.00 27.59 155 ASP B CA 1
ATOM 3061 C C . ASP B 1 134 ? 4.099 37.941 41.489 1.00 27.00 155 ASP B C 1
ATOM 3062 O O . ASP B 1 134 ? 3.251 38.667 42.005 1.00 28.98 155 ASP B O 1
ATOM 3067 N N . LEU B 1 135 ? 3.955 37.434 40.267 1.00 24.40 156 LEU B N 1
ATOM 3068 C CA . LEU B 1 135 ? 2.786 37.757 39.447 1.00 24.60 156 LEU B CA 1
ATOM 3069 C C . LEU B 1 135 ? 1.451 37.217 39.988 1.00 23.53 156 LEU B C 1
ATOM 3070 O O . LEU B 1 135 ? 0.386 37.809 39.747 1.00 16.17 156 LEU B O 1
ATOM 3075 N N . ALA B 1 136 ? 1.517 36.105 40.718 1.00 22.51 157 ALA B N 1
ATOM 3076 C CA . ALA B 1 136 ? 0.326 35.482 41.274 1.00 25.10 157 ALA B CA 1
ATOM 3077 C C . ALA B 1 136 ? -0.330 36.341 42.348 1.00 27.64 157 ALA B C 1
ATOM 3078 O O . ALA B 1 136 ? -1.458 36.080 42.753 1.00 29.86 157 ALA B O 1
ATOM 3080 N N . LYS B 1 137 ? 0.369 37.367 42.813 1.00 31.55 158 LYS B N 1
ATOM 3081 C CA . LYS B 1 137 ? -0.169 38.255 43.843 1.00 37.93 158 LYS B CA 1
ATOM 3082 C C . LYS B 1 137 ? -0.686 39.525 43.182 1.00 43.96 158 LYS B C 1
ATOM 3083 O O . LYS B 1 137 ? -1.356 40.343 43.833 1.00 45.49 158 LYS B O 1
ATOM 3089 N N . LYS B 1 138 ? -0.394 39.679 41.892 1.00 48.56 159 LYS B N 1
ATOM 3090 C CA . LYS B 1 138 ? -0.773 40.889 41.166 1.00 52.22 159 LYS B CA 1
ATOM 3091 C C . LYS B 1 138 ? -2.202 41.349 41.419 1.00 57.31 159 LYS B C 1
ATOM 3092 O O . LYS B 1 138 ? -3.145 40.574 41.304 1.00 59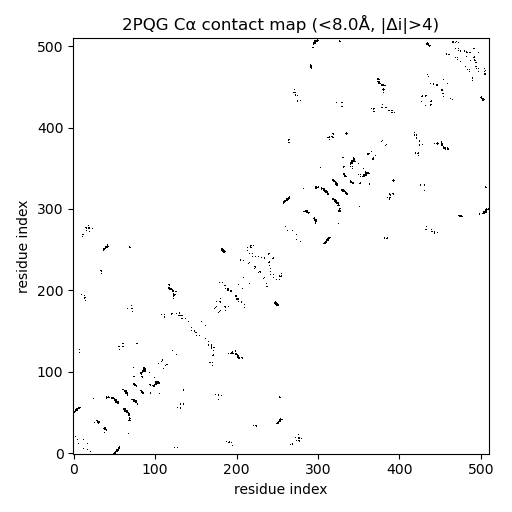.69 159 LYS B O 1
ATOM 3098 N N . LYS B 1 139 ? -2.346 42.629 41.753 1.00 60.32 160 LYS B N 1
ATOM 3099 C CA . LYS B 1 139 ? -3.647 43.205 42.078 1.00 62.13 160 LYS B CA 1
ATOM 3100 C C . LYS B 1 139 ? -3.561 44.714 41.843 1.00 65.66 160 LYS B C 1
ATOM 3101 O O . LYS B 1 139 ? -2.727 45.155 41.044 1.00 66.01 160 LYS B O 1
ATOM 3107 N N . LYS B 1 140 ? -4.405 45.482 42.524 1.00 69.58 161 LYS B N 1
ATOM 3108 C CA . LYS B 1 140 ? -4.307 46.937 42.499 1.00 72.58 161 LYS B CA 1
ATOM 3109 C C . LYS B 1 140 ? -3.615 47.507 43.732 1.00 74.99 161 LYS B C 1
ATOM 3110 O O . LYS B 1 140 ? -3.939 47.142 44.862 1.00 75.90 161 LYS B O 1
ATOM 3116 N N . MET B 1 141 ? -2.661 48.404 43.507 1.00 76.09 162 MET B N 1
ATOM 3117 C CA . MET B 1 141 ? -1.278 48.167 43.903 1.00 76.38 162 MET B CA 1
ATOM 3118 C C . MET B 1 141 ? -0.795 49.228 44.886 1.00 77.37 162 MET B C 1
ATOM 3119 O O . MET B 1 141 ? -1.598 49.946 45.482 1.00 77.80 162 MET B O 1
ATOM 3121 N N . ALA B 1 142 ? 0.520 49.322 45.050 1.00 77.38 163 ALA B N 1
ATOM 3122 C CA . ALA B 1 142 ? 1.122 49.424 46.374 1.00 77.45 163 ALA B CA 1
ATOM 3123 C C . ALA B 1 142 ? 1.767 50.790 46.582 1.00 78.05 163 ALA B C 1
ATOM 3124 O O . ALA B 1 142 ? 2.552 51.250 45.753 1.00 77.08 163 ALA B O 1
ATOM 3126 N N . THR B 1 143 ? 1.430 51.434 47.695 1.00 79.75 164 THR B N 1
ATOM 3127 C CA . THR B 1 143 ? 1.934 52.789 47.989 1.00 81.86 164 THR B CA 1
ATOM 3128 C C . THR B 1 143 ? 1.980 52.895 49.473 1.00 83.97 164 THR B C 1
ATOM 3129 O O . THR B 1 143 ? 0.930 52.661 50.153 1.00 82.62 164 THR B O 1
ATOM 3130 N N . LEU B 1 144 ? 3.140 53.252 50.014 1.00 85.57 165 LEU B N 1
ATOM 3131 C CA . LEU B 1 144 ? 3.294 53.411 51.455 1.00 86.95 165 LEU B CA 1
ATOM 3132 C C . LEU B 1 144 ? 3.925 54.751 51.820 1.00 87.62 165 LEU B C 1
ATOM 3133 O O . LEU B 1 144 ? 4.118 55.615 50.964 1.00 90.19 165 LEU B O 1
ATOM 3134 N N . GLU B 1 145 ? 4.242 54.911 53.100 1.00 86.19 166 GLU B N 1
ATOM 3135 C CA . GLU B 1 145 ? 4.781 56.153 53.623 1.00 82.81 166 GLU B CA 1
ATOM 3136 C C . GLU B 1 145 ? 6.186 55.991 54.169 1.00 82.01 166 GLU B C 1
ATOM 3137 O O . GLU B 1 145 ? 6.374 55.701 55.351 1.00 81.74 166 GLU B O 1
ATOM 3138 N N . GLU B 1 146 ? 7.177 56.179 53.304 1.00 80.72 167 GLU B N 1
ATOM 3139 C CA . GLU B 1 146 ? 8.574 56.146 53.720 1.00 80.27 167 GLU B CA 1
ATOM 3140 C C . GLU B 1 146 ? 9.354 57.314 53.126 1.00 79.16 167 GLU B C 1
ATOM 3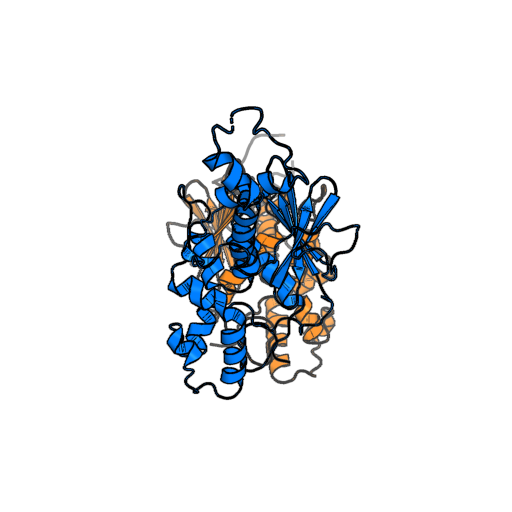141 O O . GLU B 1 146 ? 8.884 57.983 52.205 1.00 77.95 167 GLU B O 1
ATOM 3143 N N . GLU B 1 147 ? 10.547 57.555 53.659 1.00 77.88 168 GLU B N 1
ATOM 3144 C CA . GLU B 1 147 ? 10.989 58.909 53.970 1.00 75.69 168 GLU B CA 1
ATOM 3145 C C . GLU B 1 147 ? 12.372 59.185 53.390 1.00 73.57 168 GLU B C 1
ATOM 3146 O O . GLU B 1 147 ? 12.515 59.955 52.440 1.00 74.82 168 GLU B O 1
ATOM 3148 N N . ALA B 1 159 ? 12.943 62.175 48.633 1.00 57.80 180 ALA B N 1
ATOM 3149 C CA . ALA B 1 159 ? 12.695 61.229 47.551 1.00 58.35 180 ALA B CA 1
ATOM 3150 C C . ALA B 1 159 ? 12.315 61.952 46.263 1.00 60.53 180 ALA B C 1
ATOM 3151 O O . ALA B 1 159 ? 11.335 62.695 46.223 1.00 61.60 180 ALA B O 1
ATOM 3153 N N . ASP B 1 160 ? 13.097 61.728 45.212 1.00 61.46 181 ASP B N 1
ATOM 3154 C CA . ASP B 1 160 ? 12.606 61.874 43.847 1.00 60.20 181 ASP B CA 1
ATOM 3155 C C . ASP B 1 160 ? 12.284 60.517 43.229 1.00 58.69 181 ASP B C 1
ATOM 3156 O O . ASP B 1 160 ? 11.973 60.423 42.042 1.00 59.64 181 ASP B O 1
ATOM 3161 N N . LEU B 1 161 ? 12.361 59.469 44.042 1.00 57.88 182 LEU B N 1
ATOM 3162 C CA . LEU B 1 161 ? 11.738 58.193 43.709 1.00 55.47 182 LEU B CA 1
ATOM 3163 C C . LEU B 1 161 ? 10.430 58.003 44.470 1.00 51.89 182 LEU B C 1
ATOM 3164 O O . LEU B 1 161 ? 10.229 56.986 45.133 1.00 53.05 182 LEU B O 1
ATOM 3169 N N . ALA B 1 162 ? 9.545 58.989 44.371 1.00 48.48 183 ALA B N 1
ATOM 3170 C CA . ALA B 1 162 ? 8.115 58.727 44.258 1.00 44.58 183 ALA B CA 1
ATOM 3171 C C . ALA B 1 162 ? 7.573 59.194 42.911 1.00 42.87 183 ALA B C 1
ATOM 3172 O O . ALA B 1 162 ? 6.484 58.796 42.498 1.00 41.78 183 ALA B O 1
ATOM 3174 N N . ALA B 1 163 ? 8.336 60.042 42.229 1.00 38.89 184 ALA B N 1
ATOM 3175 C CA . ALA B 1 163 ? 8.079 60.340 40.825 1.00 35.30 184 ALA B CA 1
ATOM 3176 C C . ALA B 1 163 ? 8.359 59.122 39.951 1.00 33.69 184 ALA B C 1
ATOM 3177 O O . ALA B 1 163 ? 7.758 58.954 38.889 1.00 33.96 184 ALA B O 1
ATOM 3179 N N . ALA B 1 164 ? 9.276 58.277 40.408 1.00 29.39 185 ALA B N 1
ATOM 3180 C CA . ALA B 1 164 ? 9.531 56.978 39.767 1.00 26.14 185 ALA B CA 1
ATOM 3181 C C . ALA B 1 164 ? 8.358 56.021 39.954 1.00 25.72 185 ALA B C 1
ATOM 3182 O O . ALA B 1 164 ? 7.972 55.313 39.026 1.00 25.87 185 ALA B O 1
ATOM 3184 N N . ALA B 1 165 ? 7.776 56.016 41.144 1.00 24.48 186 ALA B N 1
ATOM 3185 C CA . ALA B 1 165 ? 6.651 55.139 41.399 1.00 25.31 186 ALA B CA 1
ATOM 3186 C C . ALA B 1 165 ? 5.437 55.561 40.589 1.00 26.66 186 ALA B C 1
ATOM 3187 O O . ALA B 1 165 ? 4.608 54.733 40.220 1.00 28.13 186 ALA B O 1
ATOM 3189 N N . ALA B 1 166 ? 5.338 56.852 40.300 1.00 29.73 187 ALA B N 1
ATOM 3190 C CA . ALA B 1 166 ? 4.208 57.369 39.541 1.00 28.90 187 ALA B CA 1
ATOM 3191 C C . ALA B 1 166 ? 4.350 57.153 38.037 1.00 29.10 187 ALA B C 1
ATOM 3192 O O . ALA B 1 166 ? 3.355 56.951 37.334 1.00 31.11 187 ALA B O 1
ATOM 3194 N N . ALA B 1 167 ? 5.583 57.189 37.545 1.00 26.01 188 ALA B N 1
ATOM 3195 C CA . ALA B 1 167 ? 5.834 57.003 36.122 1.00 24.28 188 ALA B CA 1
ATOM 3196 C C . ALA B 1 167 ? 5.952 55.528 35.703 1.00 21.93 188 ALA B C 1
ATOM 3197 O O . ALA B 1 167 ? 5.574 55.164 34.587 1.00 20.44 188 ALA B O 1
ATOM 3199 N N . ASP B 1 168 ? 6.467 54.686 36.599 1.00 19.74 189 ASP B N 1
ATOM 3200 C CA . ASP B 1 168 ? 6.641 53.269 36.305 1.00 16.94 189 ASP B CA 1
ATOM 3201 C C . ASP B 1 168 ? 6.225 52.387 37.473 1.00 16.24 189 ASP B C 1
ATOM 3202 O O . ASP B 1 168 ? 7.061 51.691 38.047 1.00 20.94 189 ASP B O 1
ATOM 3207 N N . PRO B 1 169 ? 4.940 52.405 37.853 1.00 17.14 190 PRO B N 1
ATOM 3208 C CA . PRO B 1 169 ? 4.515 51.561 38.971 1.00 22.03 190 PRO B CA 1
ATOM 3209 C C . PRO B 1 169 ? 4.595 50.071 38.614 1.00 26.33 190 PRO B C 1
ATOM 3210 O O . PRO B 1 169 ? 4.837 49.215 39.474 1.00 27.68 190 PRO B O 1
ATOM 3214 N N . GLN B 1 170 ? 4.404 49.779 37.330 1.00 30.03 191 GLN B N 1
ATOM 3215 C CA . GLN B 1 170 ? 4.444 48.414 36.823 1.00 30.75 191 GLN B CA 1
ATOM 3216 C C . GLN B 1 170 ? 5.862 47.964 36.483 1.00 29.16 191 GLN B C 1
ATOM 3217 O O . GLN B 1 170 ? 6.054 47.092 35.639 1.00 31.94 191 GLN B O 1
ATOM 3223 N N . ALA B 1 171 ? 6.857 48.557 37.133 1.00 26.72 192 ALA B N 1
ATOM 3224 C CA . ALA B 1 171 ? 8.245 48.193 36.871 1.00 26.12 192 ALA B CA 1
ATOM 3225 C C . ALA B 1 171 ? 8.463 46.720 37.192 1.00 26.42 192 ALA B C 1
ATOM 3226 O O . ALA B 1 171 ? 9.063 45.975 36.412 1.00 29.04 192 ALA B O 1
ATOM 3228 N N . ASP B 1 172 ? 7.949 46.304 38.343 1.00 25.14 193 ASP B N 1
ATOM 3229 C CA . ASP B 1 172 ? 8.093 44.930 38.799 1.00 25.46 193 ASP B CA 1
ATOM 3230 C C . ASP B 1 172 ? 7.426 43.927 37.859 1.00 22.67 193 ASP B C 1
ATOM 3231 O O . ASP B 1 172 ? 8.083 43.028 37.342 1.00 25.50 193 ASP B O 1
ATOM 3236 N N . THR B 1 173 ? 6.126 44.090 37.631 1.00 22.25 194 THR B N 1
ATOM 3237 C CA . THR B 1 173 ? 5.370 43.209 36.740 1.00 20.02 194 THR B CA 1
ATOM 3238 C C . THR B 1 173 ? 6.058 43.086 35.374 1.00 21.85 194 THR B C 1
ATOM 3239 O O . THR B 1 173 ? 6.325 41.977 34.902 1.00 21.62 194 THR B O 1
ATOM 3243 N N . LYS B 1 174 ? 6.344 44.227 34.749 1.00 21.32 195 LYS B N 1
ATOM 3244 C CA . LYS B 1 174 ? 7.016 44.251 33.452 1.00 19.35 195 LYS B CA 1
ATOM 3245 C C . LYS B 1 174 ? 8.242 43.352 33.516 1.00 17.48 195 LYS B C 1
ATOM 3246 O O . LYS B 1 174 ? 8.459 42.505 32.649 1.00 16.46 195 LYS B O 1
ATOM 3252 N N . SER B 1 175 ? 9.030 43.542 34.571 1.00 18.28 196 SER B N 1
ATOM 3253 C CA . SER B 1 175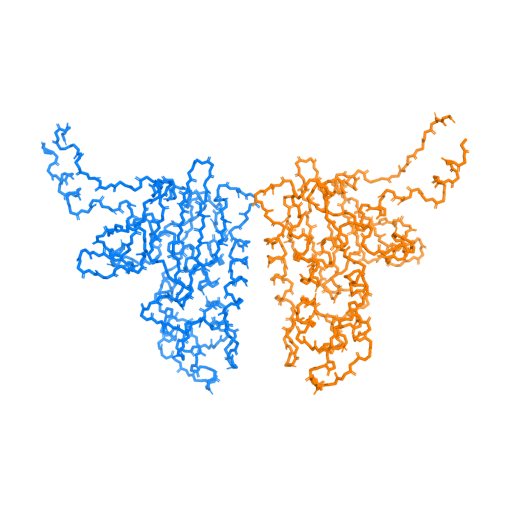 ? 10.265 42.790 34.772 1.00 18.43 196 SER B CA 1
ATOM 3254 C C . SER B 1 175 ? 10.071 41.289 34.896 1.00 16.61 196 SER B C 1
ATOM 3255 O O . SER B 1 175 ? 10.859 40.511 34.362 1.00 17.34 196 SER B O 1
ATOM 3258 N N . LYS B 1 176 ? 9.027 40.881 35.603 1.00 16.08 197 LYS B N 1
ATOM 3259 C CA . LYS B 1 176 ? 8.753 39.463 35.768 1.00 16.62 197 LYS B CA 1
ATOM 3260 C C . LYS B 1 176 ? 8.149 38.877 34.479 1.00 16.86 197 LYS B C 1
ATOM 3261 O O . LYS B 1 176 ? 8.444 37.740 34.100 1.00 15.63 197 LYS B O 1
ATOM 3267 N N . LEU B 1 177 ? 7.328 39.664 33.787 1.00 15.09 198 LEU B N 1
ATOM 3268 C CA . LEU B 1 177 ? 6.715 39.196 32.545 1.00 15.29 198 LEU B CA 1
ATOM 3269 C C . LEU B 1 177 ? 7.734 38.951 31.422 1.00 13.99 198 LEU B C 1
ATOM 3270 O O . LEU B 1 177 ? 7.669 37.932 30.729 1.00 13.48 198 LEU B O 1
ATOM 3275 N N . VAL B 1 178 ? 8.677 39.869 31.242 1.00 11.14 199 VAL B N 1
ATOM 3276 C CA . VAL B 1 178 ? 9.655 39.691 30.185 1.00 12.54 199 VAL B CA 1
ATOM 3277 C C . VAL B 1 178 ? 10.500 38.430 30.423 1.00 13.08 199 VAL B C 1
ATOM 3278 O O . VAL B 1 178 ? 10.899 37.752 29.465 1.00 14.17 199 VAL B O 1
ATOM 3282 N N . LYS B 1 179 ? 10.758 38.095 31.688 1.00 12.41 200 LYS B N 1
ATOM 3283 C CA . LYS B 1 179 ? 11.535 36.890 31.979 1.00 11.05 200 LYS B CA 1
ATOM 3284 C C . LYS B 1 179 ? 10.819 35.650 31.445 1.00 13.38 200 LYS B C 1
ATOM 3285 O O . LYS B 1 179 ? 11.454 34.737 30.901 1.00 12.13 200 LYS B O 1
ATOM 3291 N N . LEU B 1 180 ? 9.495 35.631 31.610 1.00 12.28 201 LEU B N 1
ATOM 3292 C CA . LEU B 1 180 ? 8.661 34.527 31.163 1.00 14.74 201 LEU B CA 1
ATOM 3293 C C . LEU B 1 180 ? 8.400 34.583 29.651 1.00 17.09 201 LEU B C 1
ATOM 3294 O O . LEU B 1 180 ? 8.191 33.551 29.016 1.00 15.22 201 LEU B O 1
ATOM 3299 N N . VAL B 1 181 ? 8.409 35.784 29.078 1.00 15.02 202 VAL B N 1
ATOM 3300 C CA . VAL B 1 181 ? 8.191 35.917 27.645 1.00 15.58 202 VAL B CA 1
ATOM 3301 C C . VAL B 1 181 ? 9.371 35.277 26.924 1.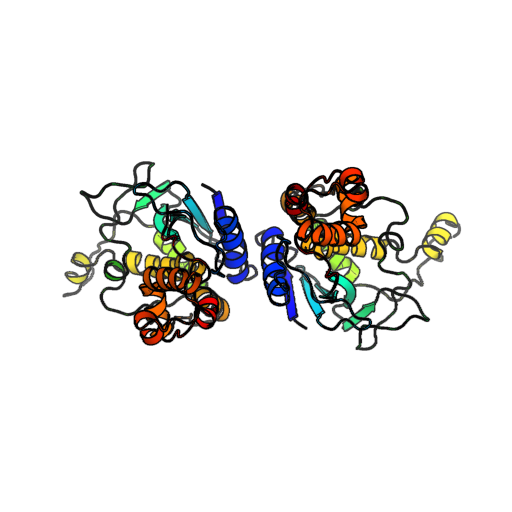00 16.64 202 VAL B C 1
ATOM 3302 O O . VAL B 1 181 ? 9.190 34.535 25.950 1.00 15.97 202 VAL B O 1
ATOM 3306 N N . VAL B 1 182 ? 10.584 35.536 27.405 1.00 14.97 203 VAL B N 1
ATOM 3307 C CA . VAL B 1 182 ? 11.747 34.947 26.752 1.00 15.21 203 VAL B CA 1
ATOM 3308 C C . VAL B 1 182 ? 11.944 33.456 27.055 1.00 14.56 203 VAL B C 1
ATOM 3309 O O . VAL B 1 182 ? 12.247 32.682 26.148 1.00 16.09 203 VAL B O 1
ATOM 3313 N N . MET B 1 183 ? 11.777 33.044 28.309 1.00 14.78 204 MET B N 1
ATOM 3314 C CA . MET B 1 183 ? 11.947 31.635 28.637 1.00 15.31 204 MET B CA 1
AT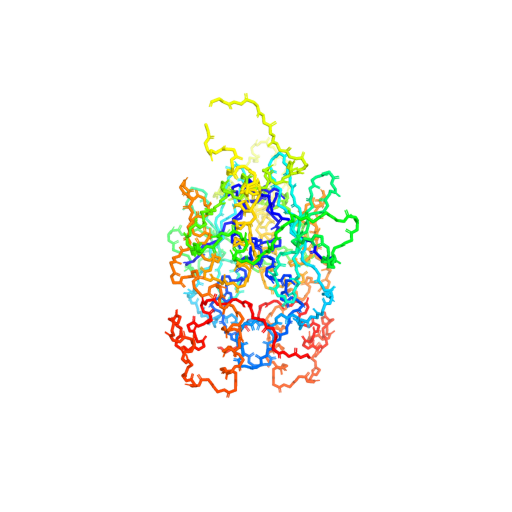OM 3315 C C . MET B 1 183 ? 10.871 30.740 28.007 1.00 16.67 204 MET B C 1
ATOM 3316 O O . MET B 1 183 ? 11.172 29.632 27.551 1.00 11.93 204 MET B O 1
ATOM 3321 N N . VAL B 1 184 ? 9.621 31.200 27.973 1.00 15.33 205 VAL B N 1
ATOM 3322 C CA . VAL B 1 184 ? 8.563 30.369 27.404 1.00 17.39 205 VAL B CA 1
ATOM 3323 C C . VAL B 1 184 ? 8.231 30.610 25.926 1.00 21.91 205 VAL B C 1
ATOM 3324 O O . VAL B 1 184 ? 8.380 29.701 25.106 1.00 22.18 205 VAL B O 1
ATOM 3328 N N . CYS B 1 185 ? 7.792 31.818 25.578 1.00 24.31 206 CYS B N 1
ATOM 3329 C CA . CYS B 1 185 ? 7.446 32.120 24.188 1.00 22.68 206 CYS B CA 1
ATOM 3330 C C . CYS B 1 185 ? 8.626 32.017 23.244 1.00 22.77 206 CYS B C 1
ATOM 3331 O O . CYS B 1 185 ? 8.578 31.261 22.268 1.00 22.25 206 CYS B O 1
ATOM 3334 N N . GLU B 1 186 ? 9.682 32.777 23.532 1.00 22.92 207 GLU B N 1
ATOM 3335 C CA . GLU B 1 186 ? 10.888 32.767 22.701 1.00 22.13 207 GLU B CA 1
ATOM 3336 C C . GLU B 1 186 ? 11.581 31.410 22.799 1.00 20.36 207 GLU B C 1
ATOM 3337 O O . GLU B 1 186 ? 12.249 30.977 21.861 1.00 21.01 207 GLU B O 1
ATOM 3343 N N . GLY B 1 187 ? 11.418 30.747 23.942 1.00 21.59 208 GLY B N 1
ATOM 3344 C CA . GLY B 1 187 ? 12.010 29.434 24.139 1.00 20.59 208 GLY B CA 1
ATOM 3345 C C . GLY B 1 187 ? 11.396 28.424 23.180 1.00 21.23 208 GLY B C 1
ATOM 3346 O O . GLY B 1 187 ? 12.059 27.477 22.738 1.00 18.98 208 GLY B O 1
ATOM 3347 N N . LEU B 1 188 ? 10.125 28.630 22.849 1.00 20.47 209 LEU B N 1
ATOM 3348 C CA . LEU B 1 188 ? 9.422 27.737 21.930 1.00 22.55 209 LEU B CA 1
ATOM 3349 C C . LEU B 1 188 ? 9.773 28.040 20.464 1.00 23.58 209 LEU B C 1
ATOM 3350 O O . LEU B 1 188 ? 9.894 27.129 19.649 1.00 24.01 209 LEU B O 1
ATOM 3355 N N . ARG B 1 189 ? 9.947 29.319 20.145 1.00 22.39 210 ARG B N 1
ATOM 3356 C CA . ARG B 1 189 ? 10.270 29.748 18.787 1.00 22.80 210 ARG B CA 1
ATOM 3357 C C . ARG B 1 189 ? 11.720 29.458 18.391 1.00 23.73 210 ARG B C 1
ATOM 3358 O O . ARG B 1 189 ? 12.003 29.033 17.274 1.00 24.74 210 ARG B O 1
ATOM 3366 N N . PHE B 1 190 ? 12.641 29.722 19.311 1.00 24.97 211 PHE B N 1
ATOM 3367 C CA . PHE B 1 190 ? 14.062 29.563 19.037 1.00 21.35 211 PHE B CA 1
ATOM 3368 C C . PHE B 1 190 ? 14.749 28.455 19.801 1.00 23.15 211 PHE B C 1
ATOM 3369 O O . PHE B 1 190 ? 14.739 28.440 21.035 1.00 23.60 211 PHE B O 1
ATOM 3377 N N . ASN B 1 191 ? 15.366 27.529 19.080 1.00 24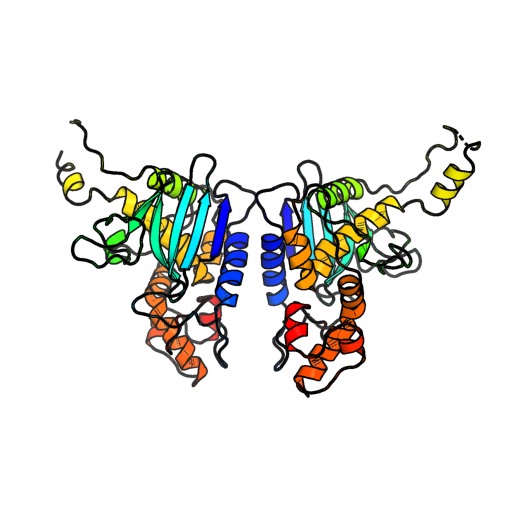.09 212 ASN B N 1
ATOM 3378 C CA . ASN B 1 191 ? 16.089 26.481 19.766 1.00 24.80 212 ASN B CA 1
ATOM 3379 C C . ASN B 1 191 ? 17.410 27.086 20.286 1.00 25.86 212 ASN B C 1
ATOM 3380 O O . ASN B 1 191 ? 18.064 26.525 21.164 1.00 26.42 212 ASN B O 1
ATOM 3385 N N . THR B 1 192 ? 17.783 28.254 19.770 1.00 23.14 213 THR B N 1
ATOM 3386 C CA . THR B 1 192 ? 18.999 28.910 20.234 1.00 24.09 213 THR B CA 1
ATOM 3387 C C . THR B 1 192 ? 18.752 29.450 21.654 1.00 25.34 213 THR B C 1
ATOM 3388 O O . THR B 1 192 ? 19.658 29.488 22.491 1.00 24.97 213 THR B O 1
ATOM 3392 N N . VAL B 1 193 ? 17.515 29.865 21.914 1.00 26.08 214 VAL B N 1
ATOM 3393 C CA . VAL B 1 193 ? 17.127 30.390 23.220 1.00 24.76 214 VAL B CA 1
ATOM 3394 C C . VAL B 1 193 ? 16.921 29.237 24.192 1.00 25.05 214 VAL B C 1
ATOM 3395 O O . VAL B 1 193 ? 17.346 29.307 25.346 1.00 26.99 214 VAL B O 1
ATOM 3399 N N . SER B 1 194 ? 16.266 28.178 23.723 1.00 24.13 215 SER B N 1
ATOM 3400 C CA . SER B 1 194 ? 16.006 27.027 24.576 1.00 23.15 215 SER B CA 1
ATOM 3401 C C . SER B 1 194 ? 17.273 26.247 24.928 1.00 22.29 215 SER B C 1
ATOM 3402 O O . SER B 1 194 ? 17.322 25.611 25.979 1.00 24.99 215 SER B O 1
ATOM 3405 N N . ARG B 1 195 ? 18.298 26.283 24.076 1.00 17.77 216 ARG B N 1
ATOM 3406 C CA . ARG B 1 195 ? 19.527 25.574 24.412 1.00 12.82 216 ARG B CA 1
ATOM 3407 C C . ARG B 1 195 ? 20.248 26.343 25.511 1.00 15.80 216 ARG B C 1
ATOM 3408 O O . ARG B 1 195 ? 20.739 25.756 26.479 1.00 14.06 216 ARG B O 1
ATOM 3416 N N . THR B 1 196 ? 20.305 27.664 25.348 1.00 16.06 217 THR B N 1
ATOM 3417 C CA . THR B 1 196 ? 20.973 28.550 26.299 1.00 16.35 217 THR B CA 1
ATOM 3418 C C . THR B 1 196 ? 20.270 28.581 27.649 1.00 19.90 217 THR B C 1
ATOM 3419 O O . THR B 1 196 ? 20.919 28.459 28.688 1.00 24.82 217 THR B O 1
ATOM 3423 N N . VAL B 1 197 ? 18.948 28.745 27.629 1.00 21.58 218 VAL B N 1
ATOM 3424 C CA . VAL B 1 197 ? 18.143 28.784 28.850 1.00 18.20 218 VAL B CA 1
ATOM 3425 C C . VAL B 1 197 ? 18.184 27.460 29.586 1.00 19.41 218 VAL B C 1
ATOM 3426 O O . VAL B 1 197 ? 18.161 27.435 30.811 1.00 21.36 218 VAL B O 1
ATOM 3430 N N . ASP B 1 198 ? 18.227 26.358 28.844 1.00 19.37 219 ASP B N 1
ATOM 3431 C CA . ASP B 1 198 ? 18.301 25.048 29.476 1.00 18.90 219 ASP B CA 1
ATOM 3432 C C . ASP B 1 198 ? 19.681 24.873 30.098 1.00 16.00 219 ASP B C 1
ATOM 3433 O O . ASP B 1 198 ? 19.806 24.556 31.275 1.00 16.01 219 ASP B O 1
ATOM 3438 N N . ALA B 1 199 ? 20.719 25.102 29.308 1.00 13.13 220 ALA B N 1
ATOM 3439 C CA . ALA B 1 199 ? 22.083 24.955 29.796 1.00 12.32 220 ALA B CA 1
ATOM 3440 C C . ALA B 1 199 ? 22.356 25.656 31.136 1.00 15.09 220 ALA B C 1
ATOM 3441 O O . ALA B 1 199 ? 23.107 25.142 31.965 1.00 15.09 220 ALA B O 1
ATOM 3443 N N . GLY B 1 200 ? 21.757 26.821 31.356 1.00 14.91 221 GLY B N 1
ATOM 3444 C CA . GLY B 1 200 ? 21.995 27.519 32.605 1.00 14.79 221 GLY B CA 1
ATOM 3445 C C . GLY B 1 200 ? 20.761 27.648 33.471 1.00 14.93 221 GLY B C 1
ATOM 3446 O O . GLY B 1 200 ? 20.704 28.502 34.348 1.00 13.36 221 GLY B O 1
ATOM 3447 N N . PHE B 1 201 ? 19.780 26.781 33.249 1.00 17.59 222 PHE B N 1
ATOM 3448 C CA . PHE B 1 201 ? 18.530 26.837 34.001 1.00 19.76 222 PHE B CA 1
ATOM 3449 C C . PHE B 1 201 ? 18.668 26.667 35.516 1.00 23.04 222 PHE B C 1
ATOM 3450 O O . PHE B 1 201 ? 17.958 27.333 36.275 1.00 22.04 222 PHE B O 1
ATOM 3458 N N . ASN B 1 202 ? 19.569 25.785 35.952 1.00 25.44 223 ASN B N 1
ATOM 3459 C CA . ASN B 1 202 ? 19.778 25.536 37.379 1.00 26.22 223 ASN B CA 1
ATOM 3460 C C . ASN B 1 202 ? 21.049 26.192 37.915 1.00 29.33 223 ASN B C 1
ATOM 3461 O O . ASN B 1 202 ? 21.474 25.881 39.029 1.00 28.67 223 ASN B O 1
ATOM 3466 N N . SER B 1 203 ? 21.654 27.087 37.130 1.00 31.77 224 SER B N 1
ATOM 3467 C CA . SER B 1 203 ? 22.880 27.770 37.550 1.00 34.38 224 SER B CA 1
ATOM 3468 C C . SER B 1 203 ? 22.572 28.713 38.713 1.00 35.27 224 SER B C 1
ATOM 3469 O O . SER B 1 203 ? 21.477 29.266 38.796 1.00 34.82 224 SER B O 1
ATOM 3472 N N . GLN B 1 204 ? 23.532 28.900 39.614 1.00 36.99 225 GLN B N 1
ATOM 3473 C CA . GLN B 1 204 ? 23.287 29.743 40.776 1.00 40.93 225 GLN B CA 1
ATOM 3474 C C . GLN B 1 204 ? 23.042 31.214 40.485 1.00 39.01 225 GLN B C 1
ATOM 3475 O O . GLN B 1 204 ? 22.298 31.876 41.211 1.00 37.82 225 GLN B O 1
ATOM 3481 N N . HIS B 1 205 ? 23.644 31.731 39.423 1.00 37.49 226 HIS B N 1
ATOM 3482 C CA . HIS B 1 205 ? 23.477 33.144 39.127 1.00 36.13 226 HIS B CA 1
ATOM 3483 C C . HIS B 1 205 ? 22.602 33.480 37.928 1.00 32.49 226 HIS B C 1
ATOM 3484 O O . HIS B 1 205 ? 22.620 34.599 37.434 1.00 33.45 226 HIS B O 1
ATOM 3491 N N . GLY B 1 206 ? 21.816 32.512 37.480 1.00 30.44 227 GLY B N 1
ATOM 3492 C CA . GLY B 1 206 ? 20.936 32.744 36.355 1.00 27.98 227 GLY B CA 1
ATOM 3493 C C . GLY B 1 206 ? 21.664 32.759 35.029 1.00 25.77 227 GLY B C 1
ATOM 3494 O O . GLY B 1 206 ? 22.891 32.697 34.973 1.00 27.98 227 GLY B O 1
ATOM 3495 N N . VAL B 1 207 ? 20.895 32.866 33.956 1.00 22.35 228 VAL B N 1
ATOM 3496 C CA . VAL B 1 207 ? 21.450 32.874 32.618 1.00 20.18 228 VAL B CA 1
ATOM 3497 C C . VAL B 1 207 ? 20.805 33.971 31.779 1.00 18.54 228 VAL B C 1
ATOM 3498 O O . VAL B 1 207 ? 19.675 34.365 32.041 1.00 19.12 228 VAL B O 1
ATOM 3502 N N . THR B 1 208 ? 21.530 34.474 30.783 1.00 18.30 229 THR B N 1
ATOM 3503 C CA . THR B 1 208 ? 20.976 35.482 29.882 1.00 19.76 229 THR B CA 1
ATOM 3504 C C . THR B 1 208 ? 21.455 35.187 28.472 1.00 19.85 229 THR B C 1
ATOM 3505 O O . THR B 1 208 ? 22.393 34.415 28.264 1.00 20.50 229 THR B O 1
ATOM 3509 N N . LEU B 1 209 ? 20.790 35.806 27.506 1.00 16.38 230 LEU B N 1
ATOM 3510 C CA . LEU B 1 209 ? 21.126 35.656 26.106 1.00 14.71 230 LEU B CA 1
ATOM 3511 C C . LEU B 1 209 ? 22.261 36.622 25.782 1.00 15.80 230 LEU B C 1
ATOM 3512 O O . LEU B 1 209 ? 22.538 37.544 26.550 1.00 17.06 230 LEU B O 1
ATOM 3517 N N . THR B 1 210 ? 22.925 36.414 24.651 1.00 15.90 231 THR B N 1
ATOM 3518 C CA . THR B 1 210 ? 23.985 37.332 24.256 1.00 16.62 231 THR B CA 1
ATOM 3519 C C . THR B 1 210 ? 23.323 38.431 23.454 1.00 15.77 231 THR B C 1
ATOM 3520 O O . THR B 1 210 ? 22.169 38.306 23.049 1.00 13.68 231 THR B O 1
ATOM 3524 N N . VAL B 1 211 ? 24.063 39.506 23.225 1.00 18.46 232 VAL B N 1
ATOM 3525 C CA . VAL B 1 211 ? 23.565 40.620 22.441 1.00 18.62 232 VAL B CA 1
ATOM 3526 C C . VAL B 1 211 ? 23.092 40.098 21.081 1.00 20.55 232 VAL B C 1
ATOM 3527 O O . VAL B 1 211 ? 21.971 40.388 20.658 1.00 19.49 232 VAL B O 1
ATOM 3531 N N . THR B 1 212 ? 23.931 39.308 20.414 1.00 21.20 233 THR B N 1
ATOM 3532 C CA . THR B 1 212 ? 23.570 38.767 19.104 1.00 23.54 233 THR B CA 1
ATOM 3533 C C . THR B 1 212 ? 22.294 37.926 19.182 1.00 24.91 233 THR B C 1
ATOM 3534 O O . THR B 1 212 ? 21.424 38.025 18.312 1.00 23.14 233 THR B O 1
ATOM 3538 N N . GLN B 1 213 ? 22.190 37.094 20.217 1.00 24.74 234 GLN B N 1
ATOM 3539 C CA . GLN B 1 213 ? 21.009 36.257 20.395 1.00 23.33 234 GLN B CA 1
ATOM 3540 C C . GLN B 1 213 ? 19.760 37.126 20.548 1.00 23.67 234 GLN B C 1
ATOM 3541 O O . GLN B 1 213 ? 18.727 36.856 19.938 1.00 20.96 234 GLN B O 1
ATOM 3547 N N . GLY B 1 214 ? 19.864 38.166 21.371 1.00 23.85 235 GLY B N 1
ATOM 3548 C CA . GLY B 1 214 ? 18.740 39.054 21.586 1.00 24.45 235 GLY B CA 1
ATOM 3549 C C . GLY B 1 214 ? 18.292 39.738 20.310 1.00 27.02 235 GLY B C 1
ATOM 3550 O O . GLY B 1 214 ? 17.102 39.970 20.118 1.00 28.90 235 GLY B O 1
ATOM 3551 N N . LYS B 1 215 ? 19.236 40.066 19.430 1.00 27.33 236 LYS B N 1
ATOM 3552 C CA . LYS B 1 215 ? 18.884 40.724 18.175 1.00 25.34 236 LYS B CA 1
ATOM 3553 C C . LYS B 1 215 ? 18.208 39.762 17.219 1.00 24.78 236 LYS B C 1
ATOM 3554 O O . LYS B 1 215 ? 17.412 40.169 16.374 1.00 28.15 236 LYS B O 1
ATOM 3560 N N . GLN B 1 216 ? 18.524 38.482 17.341 1.00 23.06 237 GLN B N 1
ATOM 3561 C CA . GLN B 1 216 ? 17.908 37.506 16.463 1.00 19.91 237 GLN B CA 1
ATOM 3562 C C . GLN B 1 216 ? 16.501 37.213 16.947 1.00 17.85 237 GLN B C 1
ATOM 3563 O O . GLN B 1 216 ? 15.570 37.120 16.160 1.00 17.56 237 GLN B O 1
ATOM 3569 N N . VAL B 1 217 ? 16.350 37.078 18.256 1.00 17.60 238 VAL B N 1
ATOM 3570 C CA . VAL B 1 217 ? 15.045 36.815 18.840 1.00 16.29 238 VAL B CA 1
ATOM 3571 C C . VAL B 1 217 ? 14.043 37.908 18.447 1.00 15.90 238 VAL B C 1
ATOM 3572 O O . VAL B 1 217 ? 12.881 37.622 18.173 1.00 14.52 238 VAL B O 1
ATOM 3576 N N . GLN B 1 218 ? 14.500 39.157 18.429 1.00 18.32 239 GLN B N 1
ATOM 3577 C CA . GLN B 1 218 ? 13.644 40.287 18.086 1.00 17.57 239 GLN B CA 1
ATOM 3578 C C . GLN B 1 218 ? 13.322 40.344 16.602 1.00 20.56 239 GLN B C 1
ATOM 3579 O O . GLN B 1 218 ? 12.512 41.157 16.166 1.00 24.08 239 GLN B O 1
ATOM 3585 N N . LYS B 1 219 ? 13.944 39.464 15.831 1.00 19.85 240 LYS B N 1
ATOM 3586 C CA . LYS B 1 219 ? 13.730 39.424 14.390 1.00 19.19 240 LYS B CA 1
ATOM 3587 C C . LYS B 1 219 ? 13.121 38.103 13.935 1.00 20.23 240 LYS B C 1
ATOM 3588 O O . LYS B 1 219 ? 13.386 37.638 12.828 1.00 17.85 240 LYS B O 1
ATOM 3594 N N . TRP B 1 220 ? 12.305 37.504 14.794 1.00 19.05 241 TRP B N 1
ATOM 3595 C CA . TRP B 1 220 ? 11.660 36.239 14.474 1.00 19.93 241 TRP B CA 1
ATOM 3596 C C . TRP B 1 220 ? 10.857 36.353 13.184 1.00 20.86 241 TRP B C 1
ATOM 3597 O O . TRP B 1 220 ? 10.910 35.463 12.338 1.00 21.78 241 TRP B O 1
ATOM 3608 N N . ASP B 1 221 ? 10.116 37.452 13.042 1.00 23.40 242 ASP B N 1
ATOM 3609 C CA . ASP B 1 221 ? 9.294 37.678 11.856 1.00 25.18 242 ASP B CA 1
ATOM 3610 C C . ASP B 1 221 ? 10.147 37.663 10.615 1.00 24.39 242 ASP B C 1
ATOM 3611 O O . ASP B 1 221 ? 9.818 37.028 9.607 1.00 20.65 242 ASP B O 1
ATOM 3616 N N . ARG B 1 222 ? 11.251 38.384 10.708 1.00 24.26 243 ARG B N 1
ATOM 3617 C CA . ARG B 1 222 ? 12.168 38.502 9.604 1.00 30.07 243 ARG B CA 1
ATOM 3618 C C . ARG B 1 222 ? 12.804 37.201 9.187 1.00 29.76 243 ARG B C 1
ATOM 3619 O O . ARG B 1 222 ? 12.799 36.884 8.003 1.00 33.11 243 ARG B O 1
ATOM 3627 N N . ILE B 1 223 ? 13.335 36.426 10.127 1.00 29.43 244 ILE B N 1
ATOM 3628 C CA . ILE B 1 223 ? 13.974 35.180 9.728 1.00 26.09 244 ILE B CA 1
ATOM 3629 C C . ILE B 1 223 ? 12.946 34.108 9.365 1.00 23.49 244 ILE B C 1
ATOM 3630 O O . ILE B 1 223 ? 13.290 33.100 8.755 1.00 23.45 244 ILE B O 1
ATOM 3635 N N . SER B 1 224 ? 11.687 34.330 9.729 1.00 21.96 245 SER B N 1
ATOM 3636 C CA . SER B 1 224 ? 10.630 33.395 9.360 1.00 23.46 245 SER B CA 1
ATOM 3637 C C . SER B 1 224 ? 10.354 33.652 7.872 1.00 25.56 245 SER B C 1
ATOM 3638 O O . SER B 1 224 ? 9.978 32.742 7.130 1.00 25.62 245 SER B O 1
ATOM 3641 N N . LYS B 1 225 ? 10.539 34.902 7.448 1.00 26.36 246 LYS B N 1
ATOM 3642 C CA . LYS B 1 225 ? 10.346 35.273 6.049 1.00 27.50 246 LYS B CA 1
ATOM 3643 C C . LYS B 1 225 ? 11.514 34.754 5.228 1.00 27.26 246 LYS B C 1
ATOM 3644 O O . LYS B 1 225 ? 11.345 34.334 4.080 1.00 29.06 246 LYS B O 1
ATOM 3650 N N . ALA B 1 226 ? 12.702 34.793 5.820 1.00 25.57 247 ALA B N 1
ATOM 3651 C CA . ALA B 1 226 ? 13.890 34.305 5.145 1.00 28.35 247 ALA B CA 1
ATOM 3652 C C . ALA B 1 226 ? 13.755 32.800 4.957 1.00 29.89 247 ALA B C 1
ATOM 3653 O O . ALA B 1 226 ? 14.174 32.254 3.940 1.00 32.20 247 ALA B O 1
ATOM 3655 N N . ALA B 1 227 ? 13.157 32.131 5.940 1.00 30.20 248 ALA B N 1
ATOM 3656 C CA . ALA B 1 227 ? 12.961 30.690 5.859 1.00 28.80 248 ALA B CA 1
ATOM 3657 C C . ALA B 1 227 ? 12.084 30.376 4.652 1.00 29.87 248 ALA B C 1
ATOM 3658 O O . ALA B 1 227 ? 12.321 29.398 3.940 1.00 29.66 248 ALA B O 1
ATOM 3660 N N . PHE B 1 228 ? 11.069 31.198 4.417 1.00 30.14 249 PHE B N 1
ATOM 3661 C CA . PHE B 1 228 ? 10.206 30.970 3.266 1.00 36.08 249 PHE B CA 1
ATOM 3662 C C . PHE B 1 228 ? 10.972 31.239 1.973 1.00 35.79 249 PHE B C 1
ATOM 3663 O O . PHE B 1 228 ? 10.919 30.437 1.042 1.00 36.76 249 PHE B O 1
ATOM 3671 N N . GLU B 1 229 ? 11.690 32.357 1.922 1.00 35.65 250 GLU B N 1
ATOM 3672 C CA . GLU B 1 229 ? 12.470 32.696 0.740 1.00 36.03 250 GLU B CA 1
ATOM 3673 C C . GLU B 1 229 ? 13.491 31.608 0.418 1.00 37.56 250 GLU B C 1
ATOM 3674 O O . GLU B 1 229 ? 13.743 31.316 -0.748 1.00 40.71 250 GLU B O 1
ATOM 3680 N N . TRP B 1 230 ? 14.084 31.003 1.441 1.00 38.21 251 TRP B N 1
ATOM 3681 C CA . TRP B 1 230 ? 15.066 29.954 1.192 1.00 39.89 251 TRP B CA 1
ATOM 3682 C C . TRP B 1 230 ? 14.404 28.669 0.705 1.00 41.91 251 TRP B C 1
ATOM 3683 O O . TRP B 1 230 ? 15.077 27.756 0.230 1.00 42.55 251 TRP B O 1
ATOM 3694 N N . ALA B 1 231 ? 13.082 28.599 0.823 1.00 45.83 252 ALA B N 1
ATOM 3695 C CA . ALA B 1 231 ? 12.344 27.426 0.366 1.00 50.03 252 ALA B CA 1
ATOM 3696 C C . ALA B 1 231 ? 12.325 27.445 -1.164 1.00 53.47 252 ALA B C 1
ATOM 3697 O O . ALA B 1 231 ? 12.476 26.409 -1.812 1.00 53.83 252 ALA B O 1
ATOM 3699 N N . ASP B 1 232 ? 12.144 28.636 -1.729 1.00 55.81 253 ASP B N 1
ATOM 3700 C CA . ASP B 1 232 ? 12.110 28.824 -3.174 1.00 58.16 253 ASP B CA 1
ATOM 3701 C C . ASP B 1 232 ? 13.520 28.917 -3.732 1.00 59.23 253 ASP B C 1
ATOM 3702 O O . ASP B 1 232 ? 13.852 28.248 -4.706 1.00 60.97 253 ASP B O 1
ATOM 3707 N N . HIS B 1 233 ? 14.341 29.759 -3.109 1.00 59.81 254 HIS B N 1
ATOM 3708 C CA . HIS B 1 233 ? 15.719 29.974 -3.547 1.00 59.66 254 HIS B CA 1
ATOM 3709 C C . HIS B 1 233 ? 16.719 29.775 -2.405 1.00 58.51 254 HIS B C 1
ATOM 3710 O O . HIS B 1 233 ? 17.148 30.732 -1.762 1.00 56.00 254 HIS B O 1
ATOM 3717 N N . PRO B 1 234 ? 17.124 28.519 -2.165 1.00 58.67 255 PRO B N 1
ATOM 3718 C CA . PRO B 1 234 ? 18.064 28.108 -1.117 1.00 59.37 255 PRO B CA 1
ATOM 3719 C C . PRO B 1 234 ? 19.435 28.766 -1.145 1.00 59.59 255 PRO B C 1
ATOM 3720 O O . PRO B 1 234 ? 20.132 28.812 -0.131 1.00 61.42 255 PRO B O 1
ATOM 3724 N N . THR B 1 235 ? 19.828 29.275 -2.301 1.00 59.13 256 THR B N 1
ATOM 3725 C CA . THR B 1 235 ? 21.139 29.888 -2.431 1.00 56.38 256 THR B CA 1
ATOM 3726 C C . THR B 1 235 ? 21.152 31.389 -2.190 1.00 54.92 256 THR B C 1
ATOM 3727 O O . THR B 1 235 ? 22.200 31.980 -1.929 1.00 54.26 256 THR B O 1
ATOM 3731 N N . ALA B 1 236 ? 19.983 32.002 -2.252 1.00 53.30 257 ALA B N 1
ATOM 3732 C CA . ALA B 1 236 ? 19.879 33.440 -2.050 1.00 51.43 257 ALA B CA 1
ATOM 3733 C C . ALA B 1 236 ? 20.601 33.984 -0.839 1.00 51.34 257 ALA B C 1
ATOM 3734 O O . ALA B 1 236 ? 20.414 33.483 0.279 1.00 50.85 257 ALA B O 1
ATOM 3736 N N . VAL B 1 237 ? 21.428 35.002 -1.055 1.00 49.76 258 VAL B N 1
ATOM 3737 C CA . VAL B 1 237 ? 22.093 35.700 0.038 1.00 50.73 258 VAL B CA 1
ATOM 3738 C C . VAL B 1 237 ? 21.231 36.842 0.565 1.00 49.24 258 VAL B C 1
ATOM 3739 O O . VAL B 1 237 ? 20.976 37.819 -0.140 1.00 50.24 258 VAL B O 1
ATOM 3743 N N . ILE B 1 238 ? 20.785 36.710 1.809 1.00 46.06 259 ILE B N 1
ATOM 3744 C CA . ILE B 1 238 ? 19.808 37.624 2.377 1.00 41.15 259 ILE B CA 1
ATOM 3745 C C . ILE B 1 238 ? 20.464 38.625 3.318 1.00 41.70 259 ILE B C 1
ATOM 3746 O O . ILE B 1 238 ? 20.875 38.280 4.429 1.00 42.67 259 ILE B O 1
ATOM 3751 N N . PRO B 1 239 ? 20.564 39.883 2.879 1.00 42.11 260 PRO B N 1
ATOM 3752 C CA . PRO B 1 239 ? 21.178 40.944 3.686 1.00 40.55 260 PRO B CA 1
ATOM 3753 C C . PRO B 1 239 ? 20.626 41.019 5.113 1.00 39.12 260 PRO B C 1
ATOM 3754 O O . PRO B 1 239 ? 21.393 41.078 6.074 1.00 40.06 260 PRO B O 1
ATOM 3758 N N . ASP B 1 240 ? 19.303 41.007 5.243 1.00 36.58 261 ASP B N 1
ATOM 3759 C CA . ASP B 1 240 ? 18.676 41.082 6.550 1.00 37.01 261 ASP B CA 1
ATOM 3760 C C . ASP B 1 240 ? 19.101 39.936 7.457 1.00 37.24 261 ASP B C 1
ATOM 3761 O O . ASP B 1 240 ? 19.058 40.059 8.687 1.00 36.78 261 ASP B O 1
ATOM 3766 N N . MET B 1 241 ? 19.516 38.824 6.853 1.00 35.43 262 MET B N 1
ATOM 3767 C CA . MET B 1 241 ? 19.957 37.665 7.624 1.00 34.41 262 MET B CA 1
ATOM 3768 C C . MET B 1 241 ? 21.429 37.739 8.012 1.00 35.05 262 MET B C 1
ATOM 3769 O O . MET B 1 241 ? 21.779 37.539 9.177 1.00 34.41 262 MET B O 1
ATOM 3774 N N . GLN B 1 242 ? 22.295 38.030 7.048 1.00 36.23 263 GLN B N 1
ATOM 3775 C CA . GLN B 1 242 ? 23.715 38.082 7.352 1.00 38.20 263 GLN B CA 1
ATOM 3776 C C . GLN B 1 242 ? 24.067 39.190 8.338 1.00 36.01 263 GLN B C 1
ATOM 3777 O O . GLN B 1 242 ? 25.105 39.145 8.992 1.00 33.60 263 GLN B O 1
ATOM 3783 N N . LYS B 1 243 ? 23.173 40.164 8.455 1.00 36.16 264 LYS B N 1
ATOM 3784 C CA . LYS B 1 243 ? 23.320 41.289 9.376 1.00 35.61 264 LYS B CA 1
ATOM 3785 C C . LYS B 1 243 ? 23.064 40.759 10.787 1.00 35.53 264 LYS B C 1
ATOM 3786 O O . LYS B 1 243 ? 23.415 41.386 11.783 1.00 34.28 264 LYS B O 1
ATOM 3792 N N . LEU B 1 244 ? 22.408 39.610 10.862 1.00 34.02 265 LEU B N 1
ATOM 3793 C CA . LEU B 1 244 ? 22.103 39.006 12.146 1.00 29.83 265 LEU B CA 1
ATOM 3794 C C . LEU B 1 244 ? 23.105 37.909 12.451 1.00 28.46 265 LEU B C 1
ATOM 3795 O O . LEU B 1 244 ? 23.169 37.399 13.561 1.00 28.35 265 LEU B O 1
ATOM 3800 N N . GLY B 1 245 ? 23.905 37.558 11.460 1.00 29.03 266 GLY B N 1
ATOM 3801 C CA . GLY B 1 245 ? 24.876 36.513 11.674 1.00 29.85 266 GLY B CA 1
ATOM 3802 C C . GLY B 1 245 ? 24.322 35.157 11.261 1.00 32.09 266 GLY B C 1
ATOM 3803 O O . GLY B 1 245 ? 24.661 34.152 11.885 1.00 32.49 266 GLY B O 1
ATOM 3804 N N . ILE B 1 246 ? 23.446 35.115 10.250 1.00 32.47 267 ILE B N 1
ATOM 3805 C CA . ILE B 1 246 ? 22.880 33.857 9.744 1.00 32.22 267 ILE B CA 1
ATOM 3806 C C . ILE B 1 246 ? 22.931 33.979 8.226 1.00 33.95 267 ILE B C 1
ATOM 3807 O O . ILE B 1 246 ? 22.178 34.738 7.602 1.00 34.73 267 ILE B O 1
ATOM 3812 N N . LYS B 1 247 ? 23.825 33.209 7.614 1.00 35.77 268 LYS B N 1
ATOM 3813 C CA . LYS B 1 247 ? 24.056 33.302 6.174 1.00 40.96 268 LYS B CA 1
ATOM 3814 C C . LYS B 1 247 ? 23.018 32.513 5.378 1.00 41.47 268 LYS B C 1
ATOM 3815 O O . LYS B 1 247 ? 22.458 33.012 4.401 1.00 43.29 268 LYS B O 1
ATOM 3821 N N . ASP B 1 248 ? 22.768 31.280 5.805 1.00 42.16 269 ASP B N 1
ATOM 3822 C CA . ASP B 1 248 ? 22.042 30.310 5.008 1.00 42.57 269 ASP B CA 1
ATOM 3823 C C . ASP B 1 248 ? 21.014 29.574 5.859 1.00 42.39 269 ASP B C 1
ATOM 3824 O O . ASP B 1 248 ? 21.069 29.621 7.089 1.00 41.19 269 ASP B O 1
ATOM 3829 N N . LYS B 1 249 ? 20.080 28.893 5.201 1.00 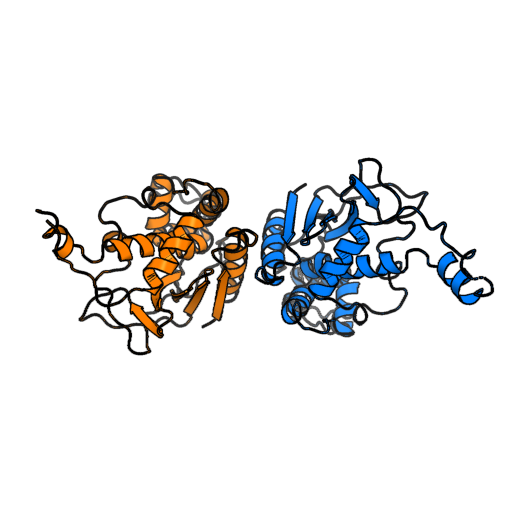43.60 270 LYS B N 1
ATOM 3830 C CA . LYS B 1 249 ? 19.022 28.175 5.903 1.00 45.66 270 LYS B CA 1
ATOM 3831 C C . LYS B 1 249 ? 19.538 27.221 6.972 1.00 45.91 270 LYS B C 1
ATOM 3832 O O . LYS B 1 249 ? 18.865 26.983 7.978 1.00 44.72 270 LYS B O 1
ATOM 3838 N N . ASN B 1 250 ? 20.727 26.674 6.751 1.00 45.54 271 ASN B N 1
ATOM 3839 C CA . ASN B 1 250 ? 21.319 25.751 7.707 1.00 46.94 271 ASN B CA 1
ATOM 3840 C C . ASN B 1 250 ? 21.597 26.423 9.052 1.00 46.09 271 ASN B C 1
ATOM 3841 O O . ASN B 1 250 ? 21.228 25.885 10.096 1.00 46.16 271 ASN B O 1
ATOM 3846 N N . GLU B 1 251 ? 22.239 27.592 9.034 1.00 43.57 272 GLU B N 1
ATOM 3847 C CA . GLU B 1 251 ? 22.522 28.308 10.276 1.00 40.72 272 GLU B CA 1
ATOM 3848 C C . GLU B 1 251 ? 21.213 28.723 10.936 1.00 39.86 272 GLU B C 1
ATOM 3849 O O . GLU B 1 251 ? 21.130 28.807 12.163 1.00 40.14 272 GLU B O 1
ATOM 3855 N N . ALA B 1 252 ? 20.195 28.987 10.120 1.00 35.02 273 ALA B N 1
ATOM 3856 C CA . ALA B 1 252 ? 18.891 29.384 10.632 1.00 33.43 273 ALA B CA 1
ATOM 3857 C C . ALA B 1 252 ? 18.220 28.194 11.309 1.00 33.66 273 ALA B C 1
ATOM 3858 O O . ALA B 1 252 ? 17.465 28.362 12.270 1.00 33.31 273 ALA B O 1
ATOM 3860 N N . ALA B 1 253 ? 18.506 26.993 10.803 1.00 33.89 274 ALA B N 1
ATOM 3861 C CA . ALA B 1 253 ? 17.939 25.764 11.352 1.00 33.07 274 ALA B CA 1
ATOM 3862 C C . ALA B 1 253 ? 18.378 25.589 12.803 1.00 32.69 274 ALA B C 1
ATOM 3863 O O . ALA B 1 253 ? 17.655 25.010 13.619 1.00 31.75 274 ALA B O 1
ATOM 3865 N N . ARG B 1 254 ? 19.567 26.095 13.119 1.00 31.88 275 ARG B N 1
ATOM 3866 C CA . ARG B 1 254 ? 20.093 26.020 14.476 1.00 30.08 275 ARG B CA 1
ATOM 3867 C C . ARG B 1 254 ? 19.548 27.146 15.364 1.00 29.71 275 ARG B C 1
ATOM 3868 O O . ARG B 1 254 ? 19.733 27.125 16.584 1.00 27.40 275 ARG B O 1
ATOM 3876 N N . ILE B 1 255 ? 18.857 28.113 14.761 1.00 25.95 276 ILE B N 1
ATOM 3877 C CA . ILE B 1 255 ? 18.341 29.238 15.528 1.00 22.52 276 ILE B CA 1
ATOM 3878 C C . ILE B 1 255 ? 16.831 29.289 15.753 1.00 24.65 276 ILE B C 1
ATOM 3879 O O . ILE B 1 255 ? 16.384 29.549 16.874 1.00 25.02 276 ILE B O 1
ATOM 3884 N N . VAL B 1 256 ? 16.039 29.068 14.708 1.00 23.07 277 VAL B N 1
ATOM 3885 C CA . VAL B 1 256 ? 14.589 29.069 14.882 1.00 24.23 277 VAL B CA 1
ATOM 3886 C C . VAL B 1 256 ? 14.082 27.652 14.848 1.00 24.02 277 VAL B C 1
ATOM 3887 O O . VAL B 1 256 ? 14.500 26.856 14.007 1.00 24.46 277 VAL B O 1
ATOM 3891 N N . ALA B 1 257 ? 13.179 27.342 15.768 1.00 21.44 278 ALA B N 1
ATOM 3892 C CA . ALA B 1 257 ? 12.597 26.014 15.839 1.00 22.15 278 ALA B CA 1
ATOM 3893 C C . ALA B 1 257 ? 11.267 26.045 15.094 1.00 20.93 278 ALA B C 1
ATOM 3894 O O . ALA B 1 257 ? 10.979 25.181 14.269 1.00 20.07 278 ALA B O 1
ATOM 3896 N N . LEU B 1 258 ? 10.472 27.069 15.378 1.00 22.21 279 LEU B N 1
ATOM 3897 C CA . LEU B 1 258 ? 9.171 27.232 14.749 1.00 24.20 279 LEU B CA 1
ATOM 3898 C C . LEU B 1 258 ? 9.102 28.576 14.042 1.00 23.75 279 LEU B C 1
ATOM 3899 O O . LEU B 1 258 ? 9.490 29.591 14.605 1.00 23.31 279 LEU B O 1
ATOM 3904 N N . VAL B 1 259 ? 8.616 28.572 12.804 1.00 27.20 280 VAL B N 1
ATOM 3905 C CA . VAL B 1 259 ? 8.516 29.800 12.017 1.00 26.50 280 VAL B CA 1
ATOM 3906 C C . VAL B 1 259 ? 7.090 30.304 11.819 1.00 26.03 280 VAL B C 1
ATOM 3907 O O . VAL B 1 259 ? 6.129 29.530 11.776 1.00 22.00 280 VAL B O 1
ATOM 3911 N N . LYS B 1 260 ? 6.977 31.623 11.697 1.00 26.97 281 LYS B N 1
ATOM 3912 C CA . LYS B 1 260 ? 5.701 32.293 11.492 1.00 29.52 281 LYS B CA 1
ATOM 3913 C C . LYS B 1 260 ? 5.225 32.022 10.059 1.00 31.92 281 LYS B C 1
ATOM 3914 O O . LYS B 1 260 ? 6.012 32.107 9.108 1.00 27.54 281 LYS B O 1
ATOM 3920 N N . ASN B 1 261 ? 3.944 31.684 9.917 1.00 32.61 282 ASN B N 1
ATOM 3921 C CA . ASN B 1 261 ? 3.364 31.388 8.610 1.00 32.62 282 ASN B CA 1
ATOM 3922 C C . ASN B 1 261 ? 3.223 32.665 7.783 1.00 32.97 282 ASN B C 1
ATOM 3923 O O . ASN B 1 261 ? 2.705 33.669 8.258 1.00 29.55 282 ASN B O 1
ATOM 3928 N N . GLN B 1 262 ? 3.659 32.627 6.534 1.00 34.07 283 GLN B N 1
ATOM 3929 C CA . GLN B 1 262 ? 3.604 33.796 5.655 1.00 33.42 283 GLN B CA 1
ATOM 3930 C C . GLN B 1 262 ? 2.355 33.738 4.813 1.00 35.46 283 GLN B C 1
ATOM 3931 O O . GLN B 1 262 ? 2.135 34.570 3.932 1.00 37.48 283 GLN B O 1
ATOM 3937 N N . THR B 1 263 ? 1.520 32.740 5.085 1.00 39.40 284 THR B N 1
ATOM 3938 C CA . THR B 1 263 ? 0.467 32.348 4.155 1.00 42.84 284 THR B CA 1
ATOM 3939 C C . THR B 1 263 ? -0.914 32.614 4.743 1.00 45.90 284 THR B C 1
ATOM 3940 O O . THR B 1 263 ? -1.038 33.072 5.879 1.00 48.09 284 THR B O 1
ATOM 3944 N N . THR B 1 264 ? -1.950 32.325 3.963 1.00 47.81 285 THR B N 1
ATOM 3945 C CA . THR B 1 264 ? -3.203 31.817 4.509 1.00 47.23 285 THR B CA 1
ATOM 3946 C C . THR B 1 264 ? -3.536 30.442 3.938 1.00 48.00 285 THR B C 1
ATOM 3947 O O . THR B 1 264 ? -3.201 29.416 4.530 1.00 46.33 285 THR B O 1
#

Organism: Zea mays (NCBI:txid4577)

B-factor: mean 30.75, std 14.06, range [3.33, 90.19]

Radius of gyration: 26.58 Å; Cα contacts (8 Å, |Δi|>4): 911; chains: 2; bounding box: 47×93×59 Å

InterPro domains:
  IPR001574 Ribosome-inactivating protein [PF00161] (33-248)
  IPR001574 Ribosome-inactivating protein [PTHR33453] (14-299)
  IPR016138 Ribosome-inactivating protein, subdomain 1 [G3DSA:3.40.420.10] (22-209)
  IPR016139 Ribosome-inactivating protein, subdomain 2 [G3DSA:4.10.470.10] (210-286)
  IPR017988 Ribosome-inactivating protein conserved site [PS00275] (202-218)
  IPR017989 Ribosome-inactivating protein type 1/2 [PR00396] (34-47)
  IPR017989 Ribosome-inactivating protein type 1/2 [PR00396] (83-98)
  IPR017989 Ribosome-inactivating protein type 1/2 [PR00396] (198-218)
  IPR036041 Ribosome-inactivating protein superfamily [SSF56371] (23-284)

Secondary structure (DSSP, 8-state):
-EEEEEETT-TTS-HHHHHHHHHHHHHTT-B--TT-SSPBPPPP-SS--SEEEEEEE-SS-EEEEEEETTT--EEEEE-TT--EEESS-TTS-----SS-EE-SS-SSHHHHSTT--GGG--BSHHHHHHHHHHHTT--S-----SS-----HHHHHHHHH-TTHHHHHHHHHHIIIIIHHHHBHHHHHHHHHTTT-TT-B---HHHHHHHTTHHHHHHHHHHHHH-TT---HHHHTTT--SHHHHTTTBSSBPP--/-EEEEEETT-TTS-HHHHHHHHHHHHHHT-EEETTEEEEEPPPP-SS-S-EEEEEEE-SS-EEEEEEETTT--EEEEE-TTS-EEESB-BTB-----SS-EE-SB-SSHHHHHTT--GGG--BSHHHHHHHHHHHTT--S---------SSHHHHH-TTHHHHHHHHHHIIIIIIHHH-HHHHHHHHHTTT-TT-B---HHHHHHHTTHHHHHHHHHHHHH-TT---HHHHTTT--SHHHHHTT-SSB-----

Nearest PDB structures (foldseek):
  2pqg-assembly1_A  TM=1.004E+00  e=3.288E-55  Zea mays
  2pqg-assembly2_B  TM=9.934E-01  e=2.453E-49  Zea mays
  2pqi-assembly1_A  TM=9.848E-01  e=1.619E-44  Zea mays
  2pqi-assembly2_B  TM=9.897E-01  e=1.198E-43  Zea mays
  2pqj-assembly2_B  TM=9.936E-01  e=2.979E-42  Zea mays

CATH classification: 3.40.420.10 (+1 more: 4.10.470.10)

Sequence (510 aa):
KFTEIFPVEDANYPYSAFIASVRKDVIKHCTDHKGIFQPVLPPEKKVPELWLYTELKTRTSSITLAIRMDNLYLVGFRTPGGVWWEFGKDGDTHLLGDNPRWLGFGGRYQDLIGNKGLETVTMGRAEMTRAVNDLAKKKKMATLEEEEVPEAADLAAAAAADPQADTKSKLVKLVVMVCEGLRFNTVSRTVDAGFNSQHGVTLTVTQGKQVQKWDRISKAAFEWADHPTAVIPDMQKLGIKDKNEAARIVALVKNQTKFTEIFPVEDANYPYSAFIASVRKDVIKHCTDHKGIFQPVLPPEKKVPELWLYTELKTRTSSITLAIRMDNLYLVGFRTPGGVWWEFGKDGDTHLLGDNPRWLGFGGRYQDLIGNKGLETVTMGRAEMTRAVNDLAKKKKMATLEEEADLAAAAAADPQADTKSKLVKLVVMVCEGLRFNTVSRTVDAGFNSQHGVTLTVTQGKQVQKWDRISKAAFEWADHPTAVIPDMQKLGIKDKNEAARIVALVKNQTT

Foldseek 3Di:
DEEAEDALAPPVCFLLNSLVVVLVVLLVQFDDDFLFPFTAWDADDPAQDDWYWYWYHYPPFIKIFTARSQQLFTAWIAAPVGEIEGADAPPDDDNDDDHHDYPHFHDPVCSQVNPDFQQPQFEASVLLNCLGVVVNCDDPDPPDDVVVPVVVVVVVVVCVPCVVNVNSNSVSRCRCSRSVCNFWVLSVVQCRVCRHPPRTTGDDRLLRVVSNCLQVVLVVSVVCSVVQQDFDPVQVVSVHGGSVVVVNTTNYHRDPD/DDEDEDALAPPVCFLLNRLVVLLVVLLVQFDDDFQFPATAWDADDPQADDWYWYWYHYPVAIKIFTAGSQQLFTQWIAAPVGETEGADAPVDDDSDDDPHHYPHFHLQVCGQPNPDFQQPQFEASVLLNCLGVVCNVDDPDDDDDDDDPVVVVCVVCVCNSNSNSSSRCRQSRRLCNFWVLSVVQCRVCRPPPRGGGDDRLLRVVSSCLQPVLVVSVVCSVPQQDADPVQVVSVHGGSVSVVNTTNYHRDPDD

Solvent-accessible surface area: 25030 Å² total; per-residue (Å²): 148,41,83,15,88,0,15,0,78,22,75,86,4,47,1,41,0,5,4,5,18,0,22,85,32,0,72,136,74,23,84,136,76,181,32,8,134,17,32,2,0,20,65,85,117,192,102,9,58,53,32,0,61,0,40,0,78,22,202,106,26,29,3,22,1,0,0,25,1,8,23,0,37,6,10,1,0,86,8,74,70,30,54,18,11,3,24,7,121,123,82,67,112,63,59,15,50,116,139,23,98,44,10,46,23,20,10,170,12,97,56,11,32,38,157,142,22,1,55,78,5,44,0,3,21,58,27,2,21,128,0,0,36,48,2,13,153,20,81,134,110,83,112,78,104,55,164,138,79,76,116,28,67,133,127,33,62,60,63,81,90,64,69,36,45,62,3,46,44,33,0,5,22,1,0,0,0,2,1,1,0,0,18,0,25,10,0,11,99,33,0,47,92,10,3,103,58,163,158,22,26,59,0,81,79,73,21,2,123,11,2,78,73,5,72,55,0,0,124,4,9,29,74,2,24,105,113,77,130,30,103,11,80,45,0,95,145,16,54,1,128,55,32,103,60,4,35,144,18,1,16,0,0,37,22,75,108,152,43,91,15,92,0,20,0,45,16,72,84,4,46,2,42,0,6,6,12,23,1,18,82,31,0,69,147,79,21,74,131,50,195,36,13,137,14,31,0,0,18,48,85,102,202,109,10,101,42,28,0,60,0,28,0,93,21,184,113,32,16,2,19,0,0,0,26,1,6,24,0,37,5,10,0,0,83,6,73,71,30,54,16,12,4,26,8,128,121,82,61,118,63,62,15,50,115,141,22,108,42,8,50,19,25,9,118,9,61,50,12,26,50,161,138,23,1,49,71,6,43,0,2,22,60,23,2,24,122,0,0,32,54,1,16,147,27,133,150,84,110,83,83,90,103,138,108,119,139,65,69,53,62,86,86,58,91,37,50,70,10,36,46,29,0,4,23,0,0,0,0,3,0,1,0,0,19,0,27,13,0,11,102,35,0,49,91,11,3,100,53,166,156,23,22,54,3,78,81,75,22,2,120,10,2,72,49,6,71,123,1,0,128,4,7,40,72,2,31,110,113,73,130,30,105,14,78,65,1,100,149,20,52,0,120,41,38,97,68,2,33,147,19,1,15,1,0,34,12,71,72,123